Protein AF-0000000078829768 (afdb_homodimer)

InterPro domains:
  IPR000794 Beta-ketoacyl synthase [PTHR11712] (2-184)
  IPR014030 Beta-ketoacyl synthase-like, N-terminal domain [PF00109] (41-182)
  IPR014031 Beta-ketoacyl synthase, C-terminal domain [PF02801] (221-317)
  IPR016039 Thiolase-like [G3DSA:3.40.47.10] (1-217)
  IPR016039 Thiolase-like [G3DSA:3.40.47.10] (218-324)
  IPR016039 Thiolase-like [SSF53901] (3-212)
  IPR016039 Thiolase-like [SSF53901] (188-335)
  IPR020841 Polyketide synthase, beta-ketoacyl synthase domain [PS52004] (2-340)

Secondary structure (DSSP, 8-state):
----EEEEEEEEEETTEESHHHHHHHHHHT---S---TT-PPPGGGGTTS-GGGTT--HHHHHHHHHHHHHHHHH----GGGEEEEEE-SSTTHHHHHHHHHHHHHHTSTT--HHHHHTTSTTHHHHHHHHHHT--S-EEEE--GGGHHHHHHHHHHHHHHTTS-SEEEEEEEE---HHHHHHS-PPTT--B--EEEEEEEEEHHHHHHTT----EEEEEEEEEE--GGGHHHHHHHHHHHHHHHHT--GGG--EEE----S-HHHHHHHHHHHHHHHGGGGGTS-EE-THHHH-B-GGGHHHHHHHHHHHHHHTT--EEEEEE-SSEEEEEEEEEGGG-/----EEEEEEEEEETTEESHHHHHHHHHHT---S---TT-PPPGGGGTTS-GGGTT--HHHHHHHHHHHHHHHHH----GGGEEEEEE-SSTTHHHHHHHHHHHHHHTSS---HHHHHTTSTTHHHHHHHHHHT--S-EEEE--GGGHHHHHHHHHHHHHHTTS-SEEEEEEEE---HHHHHHS-PPTT--B--EEEEEEEEEHHHHHHTT----EEEEEEEEEE--GGGHHHHHHHHHHHHHHHHT--GGG--EEE----S-HHHHHHHHHHHHHHHGGGGGTS-EE-THHHH-B-GGGHHHHHHHHHHHHHHTT--EEEEEE-SSEEEEEEEEEGGG-

Radius of gyration: 23.32 Å; Cα contacts (8 Å, |Δi|>4): 1751; chains: 2; bounding box: 59×67×56 Å

Sequence (680 aa):
MSRRIVISGLGAVCPQATGPTALWERFSQGDAGPPSSLAERIPDAAFAKQSAQLRHMDRLGRIALTATTLAIEDAGPGNPLQTGIAFGSSYGCLPTNAEYLEAILERGGRYGNPVVFQNTVTNAATGYISMVHDLRGPTATLCSGHAAGLEALRFGCQQIEEGQAERMVVVGADTLSPMLLAGIALPEGMRVSEAACALVLEEHTHALTRGAHRHAEVLGTGHRGGSLTNQAHTLARAVRDAMHLARIEPEQLSAVFSCASGRGDFDGWEQRGLHEALGAHAAKVPVSCPKDVLGETFSTAGMLAVVLATRALDKGCALVTALGGEGSALAVVLRGGAHDMSRRIVISGLGAVCPQATGPTALWERFSQGDAGPPSSLAERIPDAAFAKQSAQLRHMDRLGRIALTATTLAIEDAGPGNPLQTGIAFGSSYGCLPTNAEYLEAILERGGRYGNPVVFQNTVTNAATGYISMVHDLRGPTATLCSGHAAGLEALRFGCQQIEEGQAERMVVVGADTLSPMLLAGIALPEGMRVSEAACALVLEEHTHALTRGAHRHAEVLGTGHRGGSLTNQAHTLARAVRDAMHLARIEPEQLSAVFSCASGRGDFDGWEQRGLHEALGAHAAKVPVSCPKDVLGETFSTAGMLAVVLATRALDKGCALVTALGGEGSALAVVLRGGAHD

Structure (mmCIF, N/CA/C/O backbone):
data_AF-0000000078829768-model_v1
#
loop_
_entity.id
_entity.type
_entity.pdbx_description
1 polymer 'Beta-ketoacyl synthase family protein'
#
loop_
_atom_site.group_PDB
_atom_site.id
_atom_site.type_symbol
_atom_site.label_atom_id
_atom_site.label_alt_id
_atom_site.label_comp_id
_atom_site.label_asym_id
_atom_site.label_entity_id
_atom_site.label_seq_id
_atom_site.pdbx_PDB_ins_code
_atom_site.Cartn_x
_atom_site.Cartn_y
_atom_site.Cartn_z
_atom_site.occupancy
_atom_site.B_iso_or_equiv
_atom_site.auth_seq_id
_atom_site.auth_comp_id
_atom_site.auth_asym_id
_atom_site.auth_atom_id
_atom_site.pdbx_PDB_model_num
ATOM 1 N N . MET A 1 1 ? -25.797 -6.973 0.034 1 43 1 MET A N 1
ATOM 2 C CA . MET A 1 1 ? -25.109 -8.227 -0.277 1 43 1 MET A CA 1
ATOM 3 C C . MET A 1 1 ? -23.672 -7.969 -0.694 1 43 1 MET A C 1
ATOM 5 O O . MET A 1 1 ? -23.375 -6.98 -1.366 1 43 1 MET A O 1
ATOM 9 N N . SER A 1 2 ? -22.656 -8.617 -0.042 1 68.31 2 SER A N 1
ATOM 10 C CA . SER A 1 2 ? -21.25 -8.398 -0.349 1 68.31 2 SER A CA 1
ATOM 11 C C . SER A 1 2 ? -20.953 -8.68 -1.819 1 68.31 2 SER A C 1
ATOM 13 O O . SER A 1 2 ? -21.5 -9.625 -2.396 1 68.31 2 SER A O 1
ATOM 15 N N . ARG A 1 3 ? -20.578 -7.816 -2.664 1 84.38 3 ARG A N 1
ATOM 16 C CA . ARG A 1 3 ? -20.266 -7.949 -4.082 1 84.38 3 ARG A CA 1
ATOM 17 C C . ARG A 1 3 ? -19.312 -9.109 -4.328 1 84.38 3 ARG A C 1
ATOM 19 O O . ARG A 1 3 ? -18.297 -9.242 -3.645 1 84.38 3 ARG A O 1
ATOM 26 N N . ARG A 1 4 ? -19.766 -10.031 -5.215 1 94.5 4 ARG A N 1
ATOM 27 C CA . ARG A 1 4 ? -18.891 -11.141 -5.609 1 94.5 4 ARG A CA 1
ATOM 28 C C . ARG A 1 4 ? -17.828 -10.68 -6.602 1 94.5 4 ARG A C 1
ATOM 30 O O . ARG A 1 4 ? -18.094 -9.805 -7.43 1 94.5 4 ARG A O 1
ATOM 37 N N . ILE A 1 5 ? -16.672 -11.289 -6.512 1 97.31 5 ILE A N 1
ATOM 38 C CA . ILE A 1 5 ? -15.539 -10.852 -7.328 1 97.31 5 ILE A CA 1
ATOM 39 C C . ILE A 1 5 ? -15.008 -12.023 -8.141 1 97.31 5 ILE A C 1
ATOM 41 O O . ILE A 1 5 ? -14.789 -13.117 -7.602 1 97.31 5 ILE A O 1
ATOM 45 N N . VAL A 1 6 ? -14.773 -11.828 -9.438 1 97.44 6 VAL A N 1
ATOM 46 C CA . VAL A 1 6 ? -14.195 -12.859 -10.289 1 97.44 6 VAL A CA 1
ATOM 47 C C . VAL A 1 6 ? -12.891 -12.344 -10.906 1 97.44 6 VAL A C 1
ATOM 49 O O . VAL A 1 6 ? -12.648 -11.141 -10.938 1 97.44 6 VAL A O 1
ATOM 52 N N . ILE A 1 7 ? -12.062 -13.266 -11.203 1 97.88 7 ILE A N 1
ATOM 53 C CA . ILE A 1 7 ? -10.891 -12.969 -12.023 1 97.88 7 ILE A CA 1
ATOM 54 C C . ILE A 1 7 ? -11.242 -13.102 -13.5 1 97.88 7 ILE A C 1
ATOM 56 O O . ILE A 1 7 ? -11.531 -14.203 -13.977 1 97.88 7 ILE A O 1
ATOM 60 N N . SER A 1 8 ? -11.18 -11.992 -14.234 1 97.75 8 SER A N 1
ATOM 61 C CA . SER A 1 8 ? -11.617 -12.008 -15.625 1 97.75 8 SER A CA 1
ATOM 62 C C . SER A 1 8 ? -10.438 -11.898 -16.578 1 97.75 8 SER A C 1
ATOM 64 O O . SER A 1 8 ? -10.586 -12.062 -17.797 1 97.75 8 SER A O 1
ATOM 66 N N . GLY A 1 9 ? -9.289 -11.672 -16.062 1 97.75 9 GLY A N 1
ATOM 67 C CA . GLY A 1 9 ? -8.086 -11.586 -16.891 1 97.75 9 GLY A CA 1
ATOM 68 C C . GLY A 1 9 ? -6.844 -12.07 -16.172 1 97.75 9 GLY A C 1
ATOM 69 O O . GLY A 1 9 ? -6.695 -11.859 -14.961 1 97.75 9 GLY A O 1
ATOM 70 N N . LEU A 1 10 ? -5.938 -12.68 -16.984 1 97.69 10 LEU A N 1
ATOM 71 C CA . LEU A 1 10 ? -4.676 -13.203 -16.469 1 97.69 10 LEU A CA 1
ATOM 72 C C . LEU A 1 10 ? -3.508 -12.742 -17.328 1 97.69 10 LEU A C 1
ATOM 74 O O . LEU A 1 10 ? -3.625 -12.672 -18.547 1 97.69 10 LEU A O 1
ATOM 78 N N . GLY A 1 11 ? -2.416 -12.352 -16.656 1 97.12 11 GLY A N 1
ATOM 79 C CA . GLY A 1 11 ? -1.142 -12.07 -17.297 1 97.12 11 GLY A CA 1
ATOM 80 C C . GLY A 1 11 ? 0.054 -12.422 -16.438 1 97.12 11 GLY A C 1
ATOM 81 O O . GLY A 1 11 ? 0.022 -12.242 -15.219 1 97.12 11 GLY A O 1
ATOM 82 N N . ALA A 1 12 ? 1.04 -12.977 -17.094 1 95.38 12 ALA A N 1
ATOM 83 C CA . ALA A 1 12 ? 2.26 -13.328 -16.375 1 95.38 12 ALA A CA 1
ATOM 84 C C . ALA A 1 12 ? 3.463 -13.359 -17.312 1 95.38 12 ALA A C 1
ATOM 86 O O . ALA A 1 12 ? 3.342 -13.742 -18.469 1 95.38 12 ALA A O 1
ATOM 87 N N . VAL A 1 13 ? 4.586 -12.93 -16.781 1 93.31 13 VAL A N 1
ATOM 88 C CA . VAL A 1 13 ? 5.828 -13.008 -17.531 1 93.31 13 VAL A CA 1
ATOM 89 C C . VAL A 1 13 ? 6.988 -13.344 -16.594 1 93.31 13 VAL A C 1
ATOM 91 O O . VAL A 1 13 ? 7.094 -12.781 -15.508 1 93.31 13 VAL A O 1
ATOM 94 N N . CYS A 1 14 ? 7.719 -14.32 -16.891 1 90.5 14 CYS A N 1
ATOM 95 C CA . CYS A 1 14 ? 8.977 -14.727 -16.281 1 90.5 14 CYS A CA 1
ATOM 96 C C . CYS A 1 14 ? 9.969 -15.219 -17.328 1 90.5 14 CYS A C 1
ATOM 98 O O . CYS A 1 14 ? 9.633 -15.281 -18.516 1 90.5 14 CYS A O 1
ATOM 100 N N . PRO A 1 15 ? 11.188 -15.453 -16.953 1 87.06 15 PRO A N 1
ATOM 101 C CA . PRO A 1 15 ? 12.164 -15.859 -17.969 1 87.06 15 PRO A CA 1
ATOM 102 C C . PRO A 1 15 ? 11.742 -17.125 -18.719 1 87.06 15 PRO A C 1
ATOM 104 O O . PRO A 1 15 ? 12.07 -17.281 -19.906 1 87.06 15 PRO A O 1
ATOM 107 N N . GLN A 1 16 ? 10.906 -17.938 -18.125 1 81.81 16 GLN A N 1
ATOM 108 C CA . GLN A 1 16 ? 10.594 -19.25 -18.672 1 81.81 16 GLN A CA 1
ATOM 109 C C . GLN A 1 16 ? 9.312 -19.203 -19.5 1 81.81 16 GLN A C 1
ATOM 111 O O . GLN A 1 16 ? 9.047 -20.125 -20.281 1 81.81 16 GLN A O 1
ATOM 116 N N . ALA A 1 17 ? 8.578 -18.172 -19.281 1 87.31 17 ALA A N 1
ATOM 117 C CA . ALA A 1 17 ? 7.262 -18.203 -19.906 1 87.31 17 ALA A CA 1
ATOM 118 C C . ALA A 1 17 ? 6.68 -16.797 -20.031 1 87.31 17 ALA A C 1
ATOM 120 O O . ALA A 1 17 ? 6.863 -15.953 -19.156 1 87.31 17 ALA A O 1
ATOM 121 N N . THR A 1 18 ? 6.027 -16.547 -21.125 1 90.69 18 THR A N 1
ATOM 122 C CA . THR A 1 18 ? 5.199 -15.367 -21.344 1 90.69 18 THR A CA 1
ATOM 123 C C . THR A 1 18 ? 3.736 -15.758 -21.531 1 90.69 18 THR A C 1
ATOM 125 O O . THR A 1 18 ? 3.393 -16.438 -22.5 1 90.69 18 THR A O 1
ATOM 128 N N . GLY A 1 19 ? 2.957 -15.344 -20.516 1 92.38 19 GLY A N 1
ATOM 129 C CA . GLY A 1 19 ? 1.543 -15.68 -20.547 1 92.38 19 GLY A CA 1
ATOM 130 C C . GLY A 1 19 ? 1.174 -16.828 -19.625 1 92.38 19 GLY A C 1
ATOM 131 O O . GLY A 1 19 ? 2.021 -17.656 -19.281 1 92.38 19 GLY A O 1
ATOM 132 N N . PRO A 1 20 ? -0.107 -16.844 -19.266 1 92.69 20 PRO A N 1
ATOM 133 C CA . PRO A 1 20 ? -0.568 -17.828 -18.281 1 92.69 20 PRO A CA 1
ATOM 134 C C . PRO A 1 20 ? -0.504 -19.266 -18.828 1 92.69 20 PRO A C 1
ATOM 136 O O . PRO A 1 20 ? -0.205 -20.188 -18.062 1 92.69 20 PRO A O 1
ATOM 139 N N . THR A 1 21 ? -0.783 -19.453 -20.094 1 92.75 21 THR A N 1
ATOM 140 C CA . THR A 1 21 ? -0.763 -20.781 -20.688 1 92.75 21 THR A CA 1
ATOM 141 C C . THR A 1 21 ? 0.65 -21.359 -20.672 1 92.75 21 THR A C 1
ATOM 143 O O . THR A 1 21 ? 0.855 -22.5 -20.266 1 92.75 21 THR A O 1
ATOM 146 N N . ALA A 1 22 ? 1.553 -20.562 -21.141 1 91 22 ALA A N 1
ATOM 147 C CA . ALA A 1 22 ? 2.947 -21 -21.156 1 91 22 ALA A CA 1
ATOM 148 C C . ALA A 1 22 ? 3.451 -21.266 -19.734 1 91 22 ALA A C 1
ATOM 150 O O . ALA A 1 22 ? 4.234 -22.188 -19.516 1 91 22 ALA A O 1
ATOM 151 N N . LEU A 1 23 ? 3.076 -20.438 -18.797 1 90.75 23 LEU A N 1
ATOM 152 C CA . LEU A 1 23 ? 3.449 -20.609 -17.406 1 90.75 23 LEU A CA 1
ATOM 153 C C . LEU A 1 23 ? 2.955 -21.953 -16.875 1 90.75 23 LEU A C 1
ATOM 155 O O . LEU A 1 23 ? 3.701 -22.672 -16.203 1 90.75 23 LEU A O 1
ATOM 159 N N . TRP A 1 24 ? 1.703 -22.297 -17.156 1 91.75 24 TRP A N 1
ATOM 160 C CA . TRP A 1 24 ? 1.119 -23.562 -16.703 1 91.75 24 TRP A CA 1
ATOM 161 C C . TRP A 1 24 ? 1.851 -24.75 -17.328 1 91.75 24 TRP A C 1
ATOM 163 O O . TRP A 1 24 ? 2.125 -25.734 -16.641 1 91.75 24 TRP A O 1
ATOM 173 N N . GLU A 1 25 ? 2.105 -24.672 -18.578 1 90.38 25 GLU A N 1
ATOM 174 C CA . GLU A 1 25 ? 2.799 -25.766 -19.266 1 90.38 25 GLU A CA 1
ATOM 175 C C . GLU A 1 25 ? 4.172 -26.016 -18.656 1 90.38 25 GLU A C 1
ATOM 177 O O . GLU A 1 25 ? 4.555 -27.172 -18.422 1 90.38 25 GLU A O 1
ATOM 182 N N . ARG A 1 26 ? 4.789 -24.969 -18.328 1 86.81 26 ARG A N 1
ATOM 183 C CA . ARG A 1 26 ? 6.105 -25.094 -17.719 1 86.81 26 ARG A CA 1
ATOM 184 C C . ARG A 1 26 ? 5.996 -25.719 -16.328 1 86.81 26 ARG A C 1
ATOM 186 O O . ARG A 1 26 ? 6.785 -26.578 -15.961 1 86.81 26 ARG A O 1
ATOM 193 N N . PHE A 1 27 ? 5.098 -25.25 -15.578 1 88.19 27 PHE A N 1
ATOM 194 C CA . PHE A 1 27 ? 4.898 -25.703 -14.211 1 88.19 27 PHE A CA 1
ATOM 195 C C . PHE A 1 27 ? 4.504 -27.172 -14.18 1 88.19 27 PHE A C 1
ATOM 197 O O . PHE A 1 27 ? 5.016 -27.953 -13.367 1 88.19 27 PHE A O 1
ATOM 204 N N . SER A 1 28 ? 3.615 -27.562 -15.039 1 87.62 28 SER A N 1
ATOM 205 C CA . SER A 1 28 ? 3.082 -28.906 -15.07 1 87.62 28 SER A CA 1
ATOM 206 C C . SER A 1 28 ? 4.148 -29.922 -15.492 1 87.62 28 SER A C 1
ATOM 208 O O . SER A 1 28 ? 4.094 -31.094 -15.117 1 87.62 28 SER A O 1
ATOM 210 N N . GLN A 1 29 ? 5.121 -29.5 -16.219 1 84.38 29 GLN A N 1
ATOM 211 C CA . GLN A 1 29 ? 6.188 -30.375 -16.688 1 84.38 29 GLN A CA 1
ATOM 212 C C . GLN A 1 29 ? 7.27 -30.547 -15.633 1 84.38 29 GLN A C 1
ATOM 214 O O . GLN A 1 29 ? 8.094 -31.453 -15.727 1 84.38 29 GLN A O 1
ATOM 219 N N . GLY A 1 30 ? 7.168 -29.75 -14.617 1 77.06 30 GLY A N 1
ATOM 220 C CA . GLY A 1 30 ? 8.133 -29.859 -13.539 1 77.06 30 GLY A CA 1
ATOM 221 C C . GLY A 1 30 ? 9.539 -29.469 -13.961 1 77.06 30 GLY A C 1
ATOM 222 O O . GLY A 1 30 ? 10.516 -29.891 -13.336 1 77.06 30 GLY A O 1
ATOM 223 N N . ASP A 1 31 ? 9.773 -28.891 -15.039 1 63.91 31 ASP A N 1
ATOM 224 C CA . ASP A 1 31 ? 11.086 -28.5 -15.555 1 63.91 31 ASP A CA 1
ATOM 225 C C . ASP A 1 31 ? 11.586 -27.219 -14.883 1 63.91 31 ASP A C 1
ATOM 227 O O . ASP A 1 31 ? 11.102 -26.125 -15.18 1 63.91 31 ASP A O 1
ATOM 231 N N . ALA A 1 32 ? 12.391 -27.453 -13.805 1 61.69 32 ALA A N 1
ATOM 232 C CA . ALA A 1 32 ? 12.875 -26.312 -13.039 1 61.69 32 ALA A CA 1
ATOM 233 C C . ALA A 1 32 ? 13.875 -25.5 -13.852 1 61.69 32 ALA A C 1
ATOM 235 O O . ALA A 1 32 ? 14.07 -24.312 -13.586 1 61.69 32 ALA A O 1
ATOM 236 N N . GLY A 1 33 ? 13.703 -25.344 -15.094 1 55.66 33 GLY A N 1
ATOM 237 C CA . GLY A 1 33 ? 14.672 -24.609 -15.906 1 55.66 33 GLY A CA 1
ATOM 238 C C . GLY A 1 33 ? 15.938 -24.25 -15.148 1 55.66 33 GLY A C 1
ATOM 239 O O . GLY A 1 33 ? 16.094 -24.625 -13.984 1 55.66 33 GLY A O 1
ATOM 240 N N . PRO A 1 34 ? 17.109 -23.812 -15.867 1 51.59 34 PRO A N 1
ATOM 241 C CA . PRO A 1 34 ? 18.344 -23.469 -15.18 1 51.59 34 PRO A CA 1
ATOM 242 C C . PRO A 1 34 ? 18.141 -22.453 -14.062 1 51.59 34 PRO A C 1
ATOM 244 O O . PRO A 1 34 ? 17.172 -21.688 -14.086 1 51.59 34 PRO A O 1
ATOM 247 N N . PRO A 1 35 ? 19 -22.688 -13.039 1 47.66 35 PRO A N 1
ATOM 248 C CA . PRO A 1 35 ? 18.953 -21.781 -11.891 1 47.66 35 PRO A CA 1
ATOM 249 C C . PRO A 1 35 ? 18.859 -20.312 -12.312 1 47.66 35 PRO A C 1
ATOM 251 O O . PRO A 1 35 ? 19.359 -19.938 -13.375 1 47.66 35 PRO A O 1
ATOM 254 N N . SER A 1 36 ? 18.094 -19.531 -11.609 1 50.62 36 SER A N 1
ATOM 255 C CA . SER A 1 36 ? 17.703 -18.125 -11.648 1 50.62 36 SER A CA 1
ATOM 256 C C . SER A 1 36 ? 18.922 -17.219 -11.516 1 50.62 36 SER A C 1
ATOM 258 O O . SER A 1 36 ? 19.438 -17.031 -10.414 1 50.62 36 SER A O 1
ATOM 260 N N . SER A 1 37 ? 20.094 -17.547 -12.211 1 49.06 37 SER A N 1
ATOM 261 C CA . SER A 1 37 ? 21.156 -16.547 -12.164 1 49.06 37 SER A CA 1
ATOM 262 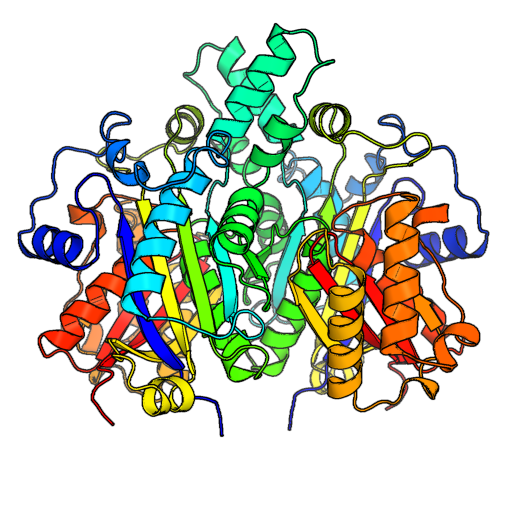C C . SER A 1 37 ? 20.688 -15.219 -12.727 1 49.06 37 SER A C 1
ATOM 264 O O . SER A 1 37 ? 19.641 -15.148 -13.383 1 49.06 37 SER A O 1
ATOM 266 N N . LEU A 1 38 ? 21.297 -14.062 -12.195 1 50.97 38 LEU A N 1
ATOM 267 C CA . LEU A 1 38 ? 21.219 -12.789 -12.898 1 50.97 38 LEU A CA 1
ATOM 268 C C . LEU A 1 38 ? 21.109 -13 -14.406 1 50.97 38 LEU A C 1
ATOM 270 O O . LEU A 1 38 ? 20.672 -12.117 -15.133 1 50.97 38 LEU A O 1
ATOM 274 N N . ALA A 1 39 ? 21.531 -14.195 -14.852 1 48.69 39 ALA A N 1
ATOM 275 C CA . ALA A 1 39 ? 21.672 -14.5 -16.266 1 48.69 39 ALA A CA 1
ATOM 276 C C . ALA A 1 39 ? 20.297 -14.773 -16.906 1 48.69 39 ALA A C 1
ATOM 278 O O . ALA A 1 39 ? 20.141 -14.617 -18.125 1 48.69 39 ALA A O 1
ATOM 279 N N . GLU A 1 40 ? 19.312 -15.031 -16.078 1 62.19 40 GLU A N 1
ATOM 280 C CA . GLU A 1 40 ? 18.094 -15.305 -16.844 1 62.19 40 GLU A CA 1
ATOM 281 C C . GLU A 1 40 ? 17.047 -14.211 -16.609 1 62.19 40 GLU A C 1
ATOM 283 O O . GLU A 1 40 ? 16.328 -14.234 -15.617 1 62.19 40 GLU A O 1
ATOM 288 N N . ARG A 1 41 ? 17.188 -13.203 -17.406 1 78.75 41 ARG A N 1
ATOM 289 C CA . ARG A 1 41 ? 16.266 -12.062 -17.438 1 78.75 41 ARG A CA 1
ATOM 290 C C . ARG A 1 41 ? 15.188 -12.25 -18.5 1 78.75 41 ARG A C 1
ATOM 292 O O . ARG A 1 41 ? 15.359 -13.023 -19.438 1 78.75 41 ARG A O 1
ATOM 299 N N . ILE A 1 42 ? 14.016 -11.734 -18.203 1 83.94 42 ILE A N 1
ATOM 300 C CA . ILE A 1 42 ? 12.953 -11.688 -19.203 1 83.94 42 ILE A CA 1
ATOM 301 C C . ILE A 1 42 ? 13.477 -11.039 -20.484 1 83.94 42 ILE A C 1
ATOM 303 O O . ILE A 1 42 ? 14.039 -9.945 -20.453 1 83.94 42 ILE A O 1
ATOM 307 N N . PRO A 1 43 ? 13.344 -11.703 -21.562 1 78.19 43 PRO A N 1
ATOM 308 C CA . PRO A 1 43 ? 13.875 -11.18 -22.828 1 78.19 43 PRO A CA 1
ATOM 309 C C . PRO A 1 43 ? 13.234 -9.859 -23.234 1 78.19 43 PRO A C 1
ATOM 311 O O . PRO A 1 43 ? 12.031 -9.664 -23.016 1 78.19 43 PRO A O 1
ATOM 314 N N . ASP A 1 44 ? 13.984 -9.023 -23.844 1 76.81 44 ASP A N 1
ATOM 315 C CA . ASP A 1 44 ? 13.516 -7.715 -24.281 1 76.81 44 ASP A CA 1
ATOM 316 C C . ASP A 1 44 ? 12.352 -7.84 -25.25 1 76.81 44 ASP A C 1
ATOM 318 O O . ASP A 1 44 ? 11.516 -6.938 -25.359 1 76.81 44 ASP A O 1
ATOM 322 N N . ALA A 1 45 ? 12.406 -8.914 -25.938 1 72.06 45 ALA A N 1
ATOM 323 C CA . ALA A 1 45 ? 11.352 -9.164 -26.906 1 72.06 45 ALA A CA 1
ATOM 324 C C . ALA A 1 45 ? 9.977 -9.133 -26.266 1 72.06 45 ALA A C 1
ATOM 326 O O . ALA A 1 45 ? 8.977 -8.828 -26.922 1 72.06 45 ALA A O 1
ATOM 327 N N . ALA A 1 46 ? 9.922 -9.344 -25.031 1 72.81 46 ALA A N 1
ATOM 328 C CA . ALA A 1 46 ? 8.656 -9.344 -24.312 1 72.81 46 ALA A CA 1
ATOM 329 C C . ALA A 1 46 ? 8.07 -7.934 -24.234 1 72.81 46 ALA A C 1
ATOM 331 O O . ALA A 1 46 ? 6.871 -7.762 -24.016 1 72.81 46 ALA A O 1
ATOM 332 N N . PHE A 1 47 ? 8.953 -6.953 -24.453 1 76.06 47 PHE A N 1
ATOM 333 C CA . PHE A 1 47 ? 8.555 -5.559 -24.328 1 76.06 47 PHE A CA 1
ATOM 334 C C . PHE A 1 47 ? 8.312 -4.93 -25.688 1 76.06 47 PHE A C 1
ATOM 336 O O . PHE A 1 47 ? 8.047 -3.729 -25.781 1 76.06 47 PHE A O 1
ATOM 343 N N . ALA A 1 48 ? 8.43 -5.645 -26.688 1 70.62 48 ALA A N 1
ATOM 344 C CA . ALA A 1 48 ? 8.508 -5.121 -28.062 1 70.62 48 ALA A CA 1
ATOM 345 C C . ALA A 1 48 ? 7.25 -4.328 -28.406 1 70.62 48 ALA A C 1
ATOM 347 O O . ALA A 1 48 ? 7.297 -3.42 -29.25 1 70.62 48 ALA A O 1
ATOM 348 N N . LYS A 1 49 ? 6.199 -4.504 -27.828 1 70.31 49 LYS A N 1
ATOM 349 C CA . LYS A 1 49 ? 4.945 -3.854 -28.203 1 70.31 49 LYS A CA 1
ATOM 350 C C . LYS A 1 49 ? 4.762 -2.545 -27.438 1 70.31 49 LYS A C 1
ATOM 352 O O . LYS A 1 49 ? 3.82 -1.794 -27.703 1 70.31 49 LYS A O 1
ATOM 357 N N . GLN A 1 50 ? 5.711 -2.312 -26.641 1 78.44 50 GLN A N 1
ATOM 358 C CA . GLN A 1 50 ? 5.559 -1.098 -25.859 1 78.44 50 GLN A CA 1
ATOM 359 C C . GLN A 1 50 ? 6.039 0.128 -26.625 1 78.44 50 GLN A C 1
ATOM 361 O O . GLN A 1 50 ? 7.016 0.053 -27.375 1 78.44 50 GLN A O 1
ATOM 366 N N . SER A 1 51 ? 5.285 1.201 -26.578 1 73 51 SER A N 1
ATOM 367 C CA . SER A 1 51 ? 5.531 2.438 -27.312 1 73 51 SER A CA 1
ATOM 368 C C . SER A 1 51 ? 6.91 3.01 -26.984 1 73 51 SER A C 1
ATOM 370 O O . SER A 1 51 ? 7.418 2.826 -25.875 1 73 51 SER A O 1
ATOM 372 N N . ALA A 1 52 ? 7.336 3.727 -27.922 1 69.62 52 ALA A N 1
ATOM 373 C CA . ALA A 1 52 ? 8.625 4.395 -27.781 1 69.62 52 ALA A CA 1
ATOM 374 C C . ALA A 1 52 ? 8.594 5.43 -26.656 1 69.62 52 ALA A C 1
ATOM 376 O O . ALA A 1 52 ? 9.625 5.707 -26.031 1 69.62 52 ALA A O 1
ATOM 377 N N . GLN A 1 53 ? 7.457 5.922 -26.391 1 66 53 GLN A N 1
ATOM 378 C CA . GLN A 1 53 ? 7.305 6.926 -25.344 1 66 53 GLN A CA 1
ATOM 379 C C . GLN A 1 53 ? 7.648 6.344 -23.984 1 66 53 GLN A C 1
ATOM 381 O O . GLN A 1 53 ? 7.926 7.086 -23.031 1 66 53 GLN A O 1
ATOM 386 N N . LEU A 1 54 ? 7.668 5.09 -24.078 1 75.44 54 LEU A N 1
ATOM 387 C CA . LEU A 1 54 ? 7.922 4.426 -22.797 1 75.44 54 LEU A CA 1
ATOM 388 C C . LEU A 1 54 ? 9.367 3.961 -22.719 1 75.44 54 LEU A C 1
ATOM 390 O O . LEU A 1 54 ? 9.703 3.107 -21.891 1 75.44 54 LEU A O 1
ATOM 394 N N . ARG A 1 55 ? 10.125 4.527 -23.578 1 72.5 55 ARG A N 1
ATOM 395 C CA . ARG A 1 55 ? 11.523 4.098 -23.672 1 72.5 55 ARG A CA 1
ATOM 396 C C . ARG A 1 55 ? 12.266 4.41 -22.375 1 72.5 55 ARG A C 1
ATOM 398 O O . ARG A 1 55 ? 13.305 3.805 -22.094 1 72.5 55 ARG A O 1
ATOM 405 N N . HIS A 1 56 ? 11.703 5.289 -21.609 1 76.12 56 HIS A N 1
ATOM 406 C CA . HIS A 1 56 ? 12.398 5.703 -20.406 1 76.12 56 HIS A CA 1
ATOM 407 C C . HIS A 1 56 ? 11.938 4.891 -19.188 1 76.12 56 HIS A C 1
ATOM 409 O O . HIS A 1 56 ? 12.461 5.062 -18.094 1 76.12 56 HIS A O 1
ATOM 415 N N . MET A 1 57 ? 11.156 3.98 -19.484 1 83.12 57 MET A N 1
ATOM 416 C CA . MET A 1 57 ? 10.641 3.172 -18.375 1 83.12 57 MET A CA 1
ATOM 417 C C . MET A 1 57 ? 11.711 2.215 -17.859 1 83.12 57 MET A C 1
ATOM 419 O O . MET A 1 57 ? 12.445 1.617 -18.641 1 83.12 57 MET A O 1
ATOM 423 N N . ASP A 1 58 ? 11.789 2.178 -16.578 1 83.75 58 ASP A N 1
ATOM 424 C CA . ASP A 1 58 ? 12.742 1.229 -16 1 83.75 58 ASP A CA 1
ATOM 425 C C . ASP A 1 58 ? 12.273 -0.21 -16.203 1 83.75 58 ASP A C 1
ATOM 427 O O . ASP A 1 58 ? 11.148 -0.445 -16.641 1 83.75 58 ASP A O 1
ATOM 431 N N . ARG A 1 59 ? 13.102 -1.139 -15.938 1 86.12 59 ARG A N 1
ATOM 432 C CA . ARG A 1 59 ? 12.836 -2.551 -16.188 1 86.12 59 ARG A CA 1
ATOM 433 C C . ARG A 1 59 ? 11.617 -3.025 -15.414 1 86.12 59 ARG A C 1
ATOM 435 O O . ARG A 1 59 ? 10.812 -3.811 -15.922 1 86.12 59 ARG A O 1
ATOM 442 N N . LEU A 1 60 ? 11.484 -2.574 -14.18 1 90.69 60 LEU A N 1
ATOM 443 C CA . LEU A 1 60 ? 10.328 -2.951 -13.375 1 90.69 60 LEU A CA 1
ATOM 444 C C . LEU A 1 60 ? 9.031 -2.545 -14.055 1 90.69 60 LEU A C 1
ATOM 446 O O . LEU A 1 60 ? 8.094 -3.342 -14.141 1 90.69 60 LEU A O 1
ATOM 450 N N . GLY A 1 61 ? 9.008 -1.306 -14.508 1 91.38 61 GLY A N 1
ATOM 451 C CA . GLY A 1 61 ? 7.836 -0.825 -15.227 1 91.38 61 GLY A CA 1
ATOM 452 C C . GLY A 1 61 ? 7.539 -1.618 -16.484 1 91.38 61 GLY A C 1
ATOM 453 O O . GLY A 1 61 ? 6.379 -1.893 -16.797 1 91.38 61 GLY A O 1
ATOM 454 N N . ARG A 1 62 ? 8.562 -2.041 -17.172 1 91 62 ARG A N 1
ATOM 455 C CA . ARG A 1 62 ? 8.391 -2.738 -18.438 1 91 62 ARG A CA 1
ATOM 456 C C . ARG A 1 62 ? 7.773 -4.117 -18.234 1 91 62 ARG A C 1
ATOM 458 O O . ARG A 1 62 ? 6.859 -4.508 -18.969 1 91 62 ARG A O 1
ATOM 465 N N . ILE A 1 63 ? 8.266 -4.859 -17.266 1 92.56 63 ILE A N 1
ATOM 466 C CA . ILE A 1 63 ? 7.73 -6.203 -17.062 1 92.56 63 ILE A CA 1
ATOM 467 C C . ILE A 1 63 ? 6.324 -6.121 -16.469 1 92.56 63 ILE A C 1
ATOM 469 O O . ILE A 1 63 ? 5.453 -6.926 -16.828 1 92.56 63 ILE A O 1
ATOM 473 N N . ALA A 1 64 ? 6.113 -5.145 -15.625 1 95.38 64 ALA A N 1
ATOM 474 C CA . ALA A 1 64 ? 4.781 -4.938 -15.055 1 95.38 64 ALA A CA 1
ATOM 475 C C . ALA A 1 64 ? 3.77 -4.594 -16.141 1 95.38 64 ALA A C 1
ATOM 477 O O . ALA A 1 64 ? 2.66 -5.129 -16.156 1 95.38 64 ALA A O 1
ATOM 478 N N . LEU A 1 65 ? 4.188 -3.711 -17.016 1 94.81 65 LEU A N 1
ATOM 479 C CA . LEU A 1 65 ? 3.307 -3.299 -18.094 1 94.81 65 LEU A CA 1
ATOM 480 C C . LEU A 1 65 ? 3.002 -4.469 -19.031 1 94.81 65 LEU A C 1
ATOM 482 O O . LEU A 1 65 ? 1.875 -4.613 -19.5 1 94.81 65 LEU A O 1
ATOM 486 N N . THR A 1 66 ? 3.975 -5.273 -19.312 1 94.69 66 THR A N 1
ATOM 487 C CA . THR A 1 66 ? 3.793 -6.438 -20.172 1 94.69 66 THR A CA 1
ATOM 488 C C . THR A 1 66 ? 2.75 -7.387 -19.594 1 94.69 66 THR A C 1
ATOM 490 O O . THR A 1 66 ? 1.816 -7.797 -20.281 1 94.69 66 THR A O 1
ATOM 493 N N . ALA A 1 67 ? 2.877 -7.734 -18.312 1 96.56 67 ALA A N 1
ATOM 494 C CA . ALA A 1 67 ? 1.913 -8.609 -17.656 1 96.56 67 ALA A CA 1
ATOM 495 C C . ALA A 1 67 ? 0.523 -7.98 -17.641 1 96.56 67 ALA A C 1
ATOM 497 O O . ALA A 1 67 ? -0.479 -8.664 -17.859 1 96.56 67 ALA A O 1
ATOM 498 N N . THR A 1 68 ? 0.488 -6.676 -17.391 1 96.88 68 THR A N 1
ATOM 499 C CA . THR A 1 68 ? -0.775 -5.949 -17.328 1 96.88 68 THR A CA 1
ATOM 500 C C . THR A 1 68 ? -1.488 -5.988 -18.688 1 96.88 68 THR A C 1
ATOM 502 O O . THR A 1 68 ? -2.697 -6.219 -18.75 1 96.88 68 THR A O 1
ATOM 505 N N . THR A 1 69 ? -0.743 -5.781 -19.703 1 95.38 69 THR A N 1
ATOM 506 C CA . THR A 1 69 ? -1.314 -5.781 -21.047 1 95.38 69 THR A CA 1
ATOM 507 C C . THR A 1 69 ? -1.911 -7.145 -21.391 1 95.38 69 THR A C 1
ATOM 509 O O . THR A 1 69 ? -3.016 -7.227 -21.922 1 95.38 69 THR A O 1
ATOM 512 N N . LEU A 1 70 ? -1.218 -8.203 -21.047 1 95.88 70 LEU A N 1
ATOM 513 C CA . LEU A 1 70 ? -1.726 -9.555 -21.266 1 95.88 70 LEU A CA 1
ATOM 514 C C . LEU A 1 70 ? -3.033 -9.773 -20.516 1 95.88 70 LEU A C 1
ATOM 516 O O . LEU A 1 70 ? -3.986 -10.328 -21.062 1 95.88 70 LEU A O 1
ATOM 520 N N . ALA A 1 71 ? -3.115 -9.312 -19.25 1 97.62 71 ALA A N 1
ATOM 521 C CA . ALA A 1 71 ? -4.297 -9.508 -18.422 1 97.62 71 ALA A CA 1
ATOM 522 C C . ALA A 1 71 ? -5.488 -8.719 -18.953 1 97.62 71 ALA A C 1
ATOM 524 O O . ALA A 1 71 ? -6.613 -9.219 -18.984 1 97.62 71 ALA A O 1
ATOM 525 N N . ILE A 1 72 ? -5.227 -7.477 -19.359 1 97 72 ILE A N 1
ATOM 526 C CA . ILE A 1 72 ? -6.297 -6.617 -19.859 1 97 72 ILE A CA 1
ATOM 527 C C . ILE A 1 72 ? -6.828 -7.164 -21.188 1 97 72 ILE A C 1
ATOM 529 O O . ILE A 1 72 ? -8.039 -7.152 -21.422 1 97 72 ILE A O 1
ATOM 533 N N . GLU A 1 73 ? -5.926 -7.621 -22.047 1 96.12 73 GLU A N 1
ATOM 534 C CA . GLU A 1 73 ? -6.348 -8.242 -23.297 1 96.12 73 GLU A CA 1
ATOM 535 C C . GLU A 1 73 ? -7.211 -9.469 -23.047 1 96.12 73 GLU A C 1
ATOM 537 O O . GLU A 1 73 ? -8.203 -9.695 -23.734 1 96.12 73 GLU A O 1
ATOM 542 N N . ASP A 1 74 ? -6.848 -10.242 -22.078 1 96.69 74 ASP A N 1
ATOM 543 C CA . ASP A 1 74 ? -7.617 -11.43 -21.703 1 96.69 74 ASP A CA 1
ATOM 544 C C . ASP A 1 74 ? -8.992 -11.039 -21.156 1 96.69 74 ASP A C 1
ATOM 546 O O . ASP A 1 74 ? -9.992 -11.68 -21.484 1 96.69 74 ASP A O 1
ATOM 550 N N . ALA A 1 75 ? -9.078 -10.008 -20.375 1 97.25 75 ALA A N 1
ATOM 551 C CA . ALA A 1 75 ? -10.312 -9.586 -19.719 1 97.25 75 ALA A CA 1
ATOM 552 C C . ALA A 1 75 ? -11.242 -8.883 -20.703 1 97.25 75 ALA A C 1
ATOM 554 O O . ALA A 1 75 ? -12.461 -8.875 -20.516 1 97.25 75 ALA A O 1
ATOM 555 N N . GLY A 1 76 ? -10.625 -8.156 -21.672 1 96.38 76 GLY A N 1
ATOM 556 C CA . GLY A 1 76 ? -11.414 -7.332 -22.562 1 96.38 76 GLY A CA 1
ATOM 557 C C . GLY A 1 76 ? -11.547 -5.895 -22.094 1 96.38 76 GLY A C 1
ATOM 558 O O . GLY A 1 76 ? -11.047 -5.535 -21.031 1 96.38 76 GLY A O 1
ATOM 559 N N . PRO A 1 77 ? -12.227 -5.062 -22.828 1 91 77 PRO A N 1
ATOM 560 C CA . PRO A 1 77 ? -12.312 -3.631 -22.531 1 91 77 PRO A CA 1
ATOM 561 C C . PRO A 1 77 ? -13.141 -3.332 -21.297 1 91 77 PRO A C 1
ATOM 563 O O . PRO A 1 77 ? -14.086 -4.066 -20.984 1 91 77 PRO A O 1
ATOM 566 N N . GLY A 1 78 ? -12.805 -2.275 -20.609 1 91.94 78 GLY A N 1
ATOM 567 C CA . GLY A 1 78 ? -13.531 -1.816 -19.438 1 91.94 78 GLY A CA 1
ATOM 568 C C . GLY A 1 78 ? -13.68 -0.308 -19.375 1 91.94 78 GLY A C 1
ATOM 569 O O . GLY A 1 78 ? -13.125 0.408 -20.219 1 91.94 78 GLY A O 1
ATOM 570 N N . ASN A 1 79 ? -14.5 0.165 -18.469 1 93.12 79 ASN A N 1
ATOM 571 C CA . ASN A 1 79 ? -14.672 1.591 -18.219 1 93.12 79 ASN A CA 1
ATOM 572 C C . ASN A 1 79 ? -13.469 2.178 -17.469 1 93.12 79 ASN A C 1
ATOM 574 O O . ASN A 1 79 ? -13.234 1.854 -16.312 1 93.12 79 ASN A O 1
ATOM 578 N N . PRO A 1 80 ? -12.758 3.068 -18.094 1 89.94 80 PRO A N 1
ATOM 579 C CA . PRO A 1 80 ? -11.562 3.629 -17.469 1 89.94 80 PRO A CA 1
ATOM 580 C C . PRO A 1 80 ? -11.836 4.234 -16.094 1 89.94 80 PRO A C 1
ATOM 582 O O . PRO A 1 80 ? -11.031 4.074 -15.18 1 89.94 80 PRO A O 1
ATOM 585 N N . LEU A 1 81 ? -12.992 4.891 -15.898 1 86.19 81 LEU A N 1
ATOM 586 C CA . LEU A 1 81 ? -13.328 5.602 -14.672 1 86.19 81 LEU A CA 1
ATOM 587 C C . LEU A 1 81 ? -13.656 4.621 -13.547 1 86.19 81 LEU A C 1
ATOM 589 O O . LEU A 1 81 ? -13.672 4.992 -12.375 1 86.19 81 LEU A O 1
ATOM 593 N N . GLN A 1 82 ? -13.891 3.348 -13.969 1 92.88 82 GLN A N 1
ATOM 594 C CA . GLN A 1 82 ? -14.312 2.344 -13 1 92.88 82 GLN A CA 1
ATOM 595 C C . GLN A 1 82 ? -13.305 1.204 -12.906 1 92.88 82 GLN A C 1
ATOM 597 O O . GLN A 1 82 ? -13.633 0.108 -12.453 1 92.88 82 GLN A O 1
ATOM 602 N N . THR A 1 83 ? -12.172 1.431 -13.523 1 95.69 83 THR A N 1
ATOM 603 C CA . THR A 1 83 ? -11.078 0.464 -13.445 1 95.69 83 THR A CA 1
ATOM 604 C C . THR A 1 83 ? -9.875 1.062 -12.719 1 95.69 83 THR A C 1
ATOM 606 O O . THR A 1 83 ? -9.32 2.07 -13.164 1 95.69 83 THR A O 1
ATOM 609 N N . GLY A 1 84 ? -9.523 0.448 -11.602 1 95 84 GLY A N 1
ATOM 610 C CA . GLY A 1 84 ? -8.398 0.926 -10.812 1 95 84 GLY A CA 1
ATOM 611 C C . GLY A 1 84 ? -7.172 0.036 -10.93 1 95 84 GLY A C 1
ATOM 612 O O . GLY A 1 84 ? -7.148 -0.898 -11.734 1 95 84 GLY A O 1
ATOM 613 N N . ILE A 1 85 ? -6.109 0.411 -10.172 1 95.88 85 ILE A N 1
ATOM 614 C CA . ILE A 1 85 ? -4.844 -0.315 -10.195 1 95.88 85 ILE A CA 1
ATOM 615 C C . ILE A 1 85 ? -4.34 -0.518 -8.766 1 95.88 85 ILE A C 1
ATOM 617 O O . ILE A 1 85 ? -4.371 0.409 -7.949 1 95.88 85 ILE A O 1
ATOM 621 N N . ALA A 1 86 ? -3.961 -1.695 -8.445 1 96.62 86 ALA A N 1
ATOM 622 C CA . ALA A 1 86 ? -3.156 -1.985 -7.258 1 96.62 86 ALA A CA 1
ATOM 623 C C . ALA A 1 86 ? -1.858 -2.695 -7.637 1 96.62 86 ALA A C 1
ATOM 625 O O . ALA A 1 86 ? -1.885 -3.791 -8.203 1 96.62 86 ALA A O 1
ATOM 626 N N . PHE A 1 87 ? -0.796 -2.041 -7.363 1 96.81 87 PHE A N 1
ATOM 627 C CA . PHE A 1 87 ? 0.519 -2.549 -7.738 1 96.81 87 PHE A CA 1
ATOM 628 C C . PHE A 1 87 ? 1.336 -2.9 -6.5 1 96.81 87 PHE A C 1
ATOM 630 O O . PHE A 1 87 ? 1.418 -2.109 -5.559 1 96.81 87 PHE A O 1
ATOM 637 N N . GLY A 1 88 ? 1.946 -4.152 -6.488 1 96.25 88 GLY A N 1
ATOM 638 C CA . GLY A 1 88 ? 2.793 -4.586 -5.391 1 96.25 88 GLY A CA 1
ATOM 639 C C . GLY A 1 88 ? 4.203 -4.938 -5.828 1 96.25 88 GLY A C 1
ATOM 640 O O . GLY A 1 88 ? 4.395 -5.609 -6.844 1 96.25 88 GLY A O 1
ATOM 641 N N . SER A 1 89 ? 5.211 -4.465 -5.047 1 94.62 89 SER A N 1
ATOM 642 C CA . SER A 1 89 ? 6.613 -4.812 -5.262 1 94.62 89 SER A CA 1
ATOM 643 C C . SER A 1 89 ? 7.371 -4.895 -3.943 1 94.62 89 SER A C 1
ATOM 645 O O . SER A 1 89 ? 7.141 -4.094 -3.035 1 94.62 89 SER A O 1
ATOM 647 N N . SER A 1 90 ? 8.273 -5.883 -3.873 1 91.25 90 SER A N 1
ATOM 648 C CA . SER A 1 90 ? 9.078 -6.047 -2.664 1 91.25 90 SER A CA 1
ATOM 649 C C . SER A 1 90 ? 10.211 -5.031 -2.611 1 91.25 90 SER A C 1
ATOM 651 O O . SER A 1 90 ? 10.477 -4.441 -1.562 1 91.25 90 SER A O 1
ATOM 653 N N . TYR A 1 91 ? 10.805 -4.801 -3.764 1 86.88 91 TYR A N 1
ATOM 654 C CA . TYR A 1 91 ? 12.055 -4.059 -3.734 1 86.88 91 TYR A CA 1
ATOM 655 C C . TYR A 1 91 ? 11.984 -2.834 -4.637 1 86.88 91 TYR A C 1
ATOM 657 O O . TYR A 1 91 ? 12.93 -2.037 -4.688 1 86.88 91 TYR A O 1
ATOM 665 N N . GLY A 1 92 ? 10.914 -2.699 -5.27 1 82.88 92 GLY A N 1
ATOM 666 C CA . GLY A 1 92 ? 10.711 -1.514 -6.086 1 82.88 92 GLY A CA 1
ATOM 667 C C . GLY A 1 92 ? 11.781 -1.319 -7.141 1 82.88 92 GLY A C 1
ATOM 668 O O . GLY A 1 92 ? 12.133 -2.26 -7.855 1 82.88 92 GLY A O 1
ATOM 669 N N . CYS A 1 93 ? 12.242 -0.066 -7.254 1 76.56 93 CYS A N 1
ATOM 670 C CA . CYS A 1 93 ? 13.117 0.328 -8.352 1 76.56 93 CYS A CA 1
ATOM 671 C C . CYS A 1 93 ? 14.57 0.342 -7.914 1 76.56 93 CYS A C 1
ATOM 673 O O . CYS A 1 93 ? 15.359 1.161 -8.391 1 76.56 93 CYS A O 1
ATOM 675 N N . LEU A 1 94 ? 14.938 -0.546 -7.066 1 68.31 94 LEU A N 1
ATOM 676 C CA . LEU A 1 94 ? 16.281 -0.58 -6.52 1 68.31 94 LEU A CA 1
ATOM 677 C C . LEU A 1 94 ? 17.328 -0.546 -7.633 1 68.31 94 LEU A C 1
ATOM 679 O O . LEU A 1 94 ? 18.297 0.207 -7.555 1 68.31 94 LEU A O 1
ATOM 683 N N . PRO A 1 95 ? 17.156 -1.286 -8.734 1 64 95 PRO A N 1
ATOM 684 C CA . PRO A 1 95 ? 18.172 -1.202 -9.789 1 64 95 PRO A CA 1
ATOM 685 C C . PRO A 1 95 ? 18.297 0.203 -10.375 1 64 95 PRO A C 1
ATOM 687 O O . PRO A 1 95 ? 19.422 0.677 -10.609 1 64 95 PRO A O 1
ATOM 690 N N . THR A 1 96 ? 17.172 0.767 -10.586 1 69.5 96 THR A N 1
ATOM 691 C CA . THR A 1 96 ? 17.156 2.107 -11.164 1 69.5 96 THR A CA 1
ATOM 692 C C . THR A 1 96 ? 17.719 3.123 -10.18 1 69.5 96 THR A C 1
ATOM 694 O O . THR A 1 96 ? 18.406 4.074 -10.578 1 69.5 96 THR A O 1
ATOM 697 N N . ASN A 1 97 ? 17.438 2.842 -8.906 1 72.06 97 ASN A N 1
ATOM 698 C CA . ASN A 1 97 ? 18 3.709 -7.883 1 72.06 97 ASN A CA 1
ATOM 699 C C . ASN A 1 97 ? 19.516 3.68 -7.898 1 72.06 97 ASN A C 1
ATOM 701 O O . ASN A 1 97 ? 20.172 4.723 -7.785 1 72.06 97 ASN A O 1
ATOM 705 N N . ALA A 1 98 ? 20 2.531 -8.07 1 68.62 98 ALA A N 1
ATOM 706 C CA . ALA A 1 98 ? 21.438 2.361 -8.086 1 68.62 98 ALA A CA 1
ATOM 707 C C . ALA A 1 98 ? 22.062 3.078 -9.281 1 68.62 98 ALA A C 1
ATOM 709 O O . ALA A 1 98 ? 23.078 3.775 -9.141 1 68.62 98 ALA A O 1
ATOM 710 N N . GLU A 1 99 ? 21.453 2.904 -10.391 1 68.69 99 GLU A N 1
ATOM 711 C CA . GLU A 1 99 ? 21.953 3.549 -11.609 1 68.69 99 GLU A CA 1
ATOM 712 C C . GLU A 1 99 ? 21.891 5.07 -11.484 1 68.69 99 GLU A C 1
ATOM 714 O O . GLU A 1 99 ? 22.812 5.766 -11.922 1 68.69 99 GLU A O 1
ATOM 719 N N . TYR A 1 100 ? 20.812 5.516 -10.953 1 71.31 100 TYR A N 1
ATOM 720 C CA . TYR A 1 100 ? 20.625 6.949 -10.781 1 71.31 100 TYR A CA 1
ATOM 721 C C . TYR A 1 100 ? 21.656 7.523 -9.82 1 71.31 100 TYR A C 1
ATOM 723 O O . TYR A 1 100 ? 22.25 8.578 -10.086 1 71.31 100 TYR A O 1
ATOM 731 N N . LEU A 1 101 ? 21.859 6.797 -8.844 1 69.62 101 LEU A N 1
ATOM 732 C CA . LEU A 1 101 ? 22.812 7.254 -7.844 1 69.62 101 LEU A CA 1
ATOM 733 C C . LEU A 1 101 ? 24.234 7.266 -8.406 1 69.62 101 LEU A C 1
ATOM 735 O O . LEU A 1 101 ? 25 8.188 -8.141 1 69.62 101 LEU A O 1
ATOM 739 N N . GLU A 1 102 ? 24.531 6.258 -9.125 1 69.38 102 GLU A N 1
ATOM 740 C CA . GLU A 1 102 ? 25.828 6.199 -9.773 1 69.38 102 GLU A CA 1
ATOM 741 C C . GLU A 1 102 ? 26.047 7.383 -10.711 1 69.38 102 GLU A C 1
ATOM 743 O O . GLU A 1 102 ? 27.125 7.961 -10.758 1 69.38 102 GLU A O 1
ATOM 748 N N . ALA A 1 103 ? 25 7.703 -11.391 1 69.19 103 ALA A N 1
ATOM 749 C CA . ALA A 1 103 ? 25.078 8.82 -12.328 1 69.19 103 ALA A CA 1
ATOM 750 C C . ALA A 1 103 ? 25.297 10.141 -11.594 1 69.19 103 ALA A C 1
ATOM 752 O O . ALA A 1 103 ? 26.062 10.992 -12.055 1 69.19 103 ALA A O 1
ATOM 753 N N . ILE A 1 104 ? 24.672 10.32 -10.484 1 68.25 104 ILE A N 1
ATOM 754 C CA . ILE A 1 104 ? 24.797 11.539 -9.688 1 68.25 104 ILE A CA 1
ATOM 755 C C . ILE A 1 104 ? 26.219 11.633 -9.125 1 68.25 104 ILE A C 1
ATOM 757 O O . ILE A 1 104 ? 26.828 12.711 -9.133 1 68.25 104 ILE A O 1
ATOM 761 N N . LEU A 1 105 ? 26.656 10.516 -8.664 1 67.69 105 LEU A N 1
ATOM 762 C CA . LEU A 1 105 ? 27.984 10.5 -8.047 1 67.69 105 LEU A CA 1
ATOM 763 C C . LEU A 1 105 ? 29.078 10.766 -9.086 1 67.69 105 LEU A C 1
ATOM 765 O O . LEU A 1 105 ? 30.062 11.438 -8.797 1 67.69 105 LEU A O 1
ATOM 769 N N . GLU A 1 106 ? 28.891 10.164 -10.188 1 65.88 106 GLU A N 1
ATOM 770 C CA . GLU A 1 106 ? 29.906 10.312 -11.234 1 65.88 106 GLU A CA 1
ATOM 771 C C . GLU A 1 106 ? 29.859 11.719 -11.844 1 65.88 106 GLU A C 1
ATOM 773 O O . GLU A 1 106 ? 30.906 12.281 -12.164 1 65.88 106 GLU A O 1
ATOM 778 N N . ARG A 1 107 ? 28.641 12.188 -12.086 1 60.91 107 ARG A N 1
ATOM 779 C CA . ARG A 1 107 ? 28.531 13.43 -12.844 1 60.91 107 ARG A CA 1
ATOM 780 C C . ARG A 1 107 ? 28.469 14.641 -11.914 1 60.91 107 ARG A C 1
ATOM 782 O O . ARG A 1 107 ? 28.344 15.773 -12.367 1 60.91 107 ARG A O 1
ATOM 789 N N . GLY A 1 108 ? 28.75 14.523 -10.648 1 53.09 108 GLY A N 1
ATOM 790 C CA . GLY A 1 108 ? 28.859 15.625 -9.703 1 53.09 108 GLY A CA 1
ATOM 791 C C . GLY A 1 108 ? 27.516 16.141 -9.227 1 53.09 108 GLY A C 1
ATOM 792 O O . GLY A 1 108 ? 27.359 17.328 -8.961 1 53.09 108 GLY A O 1
ATOM 793 N N . GLY A 1 109 ? 26.453 15.492 -8.742 1 53.66 109 GLY A N 1
ATOM 794 C CA . GLY A 1 109 ? 25.297 15.766 -7.918 1 53.66 109 GLY A CA 1
ATOM 795 C C . GLY A 1 109 ? 24.188 16.484 -8.672 1 53.66 109 GLY A C 1
ATOM 796 O O . GLY A 1 109 ? 23.031 16.516 -8.211 1 53.66 109 GLY A O 1
ATOM 797 N N . ARG A 1 110 ? 24.609 17.562 -9.633 1 48.19 110 ARG A N 1
ATOM 798 C CA . ARG A 1 110 ? 23.719 18.578 -10.18 1 48.19 110 ARG A CA 1
ATOM 799 C C . ARG A 1 110 ? 22.656 17.938 -11.078 1 48.19 110 ARG A C 1
ATOM 801 O O . ARG A 1 110 ? 21.625 18.562 -11.359 1 48.19 110 ARG A O 1
ATOM 808 N N . TYR A 1 111 ? 22.906 16.875 -11.734 1 51.38 111 TYR A N 1
ATOM 809 C CA . TYR A 1 111 ? 22.109 16.625 -12.93 1 51.38 111 TYR A CA 1
ATOM 810 C C . TYR A 1 111 ? 21.234 15.383 -12.75 1 51.38 111 TYR A C 1
ATOM 812 O O . TYR A 1 111 ? 21.141 14.555 -13.656 1 51.38 111 TYR A O 1
ATOM 820 N N . GLY A 1 112 ? 20.766 15.203 -11.578 1 58.62 112 GLY A N 1
ATOM 821 C CA . GLY A 1 112 ? 19.812 14.117 -11.695 1 58.62 112 GLY A CA 1
ATOM 822 C C . GLY A 1 112 ? 18.672 14.422 -12.656 1 58.62 112 GLY A C 1
ATOM 823 O O . GLY A 1 112 ? 18.141 15.523 -12.656 1 58.62 112 GLY A O 1
ATOM 824 N N . ASN A 1 113 ? 18.672 13.875 -14.016 1 65.62 113 ASN A N 1
ATOM 825 C CA . ASN A 1 113 ? 17.562 13.938 -14.969 1 65.62 113 ASN A CA 1
ATOM 826 C C . ASN A 1 113 ? 16.219 13.641 -14.305 1 65.62 113 ASN A C 1
ATOM 828 O O . ASN A 1 113 ? 16 12.523 -13.82 1 65.62 113 ASN A O 1
ATOM 832 N N . PRO A 1 114 ? 15.398 14.727 -14.133 1 68.44 114 PRO A N 1
ATOM 833 C CA . PRO A 1 114 ? 14.102 14.531 -13.477 1 68.44 114 PRO A CA 1
ATOM 834 C C . PRO A 1 114 ? 13.297 13.391 -14.086 1 68.44 114 PRO A C 1
ATOM 836 O O . PRO A 1 114 ? 12.531 12.719 -13.383 1 68.44 114 PRO A O 1
ATOM 839 N N . VAL A 1 115 ? 13.562 13.211 -15.336 1 66.38 115 VAL A N 1
ATOM 840 C CA . VAL A 1 115 ? 12.844 12.125 -15.992 1 66.38 115 VAL A CA 1
ATOM 841 C C . VAL A 1 115 ? 13.328 10.781 -15.461 1 66.38 115 VAL A C 1
ATOM 843 O O . VAL A 1 115 ? 12.531 9.875 -15.227 1 66.38 115 VAL A O 1
ATOM 846 N N . VAL A 1 116 ? 14.609 10.852 -15.203 1 70.62 116 VAL A N 1
ATOM 847 C CA . VAL A 1 116 ? 15.188 9.609 -14.695 1 70.62 116 VAL A CA 1
ATOM 848 C C . VAL A 1 116 ? 14.812 9.422 -13.234 1 70.62 116 VAL A C 1
ATOM 850 O O . VAL A 1 116 ? 14.578 8.305 -12.781 1 70.62 116 VAL A O 1
ATOM 853 N N . PHE A 1 117 ? 14.672 10.547 -12.57 1 77.06 117 PHE A N 1
ATOM 854 C CA . PHE A 1 117 ? 14.336 10.484 -11.148 1 77.06 117 PHE A CA 1
ATOM 855 C C . PHE A 1 117 ? 12.961 9.859 -10.945 1 77.06 117 PHE A C 1
ATOM 857 O O . PHE A 1 117 ? 12.758 9.117 -9.984 1 77.06 117 PHE A O 1
ATOM 864 N N . GLN A 1 118 ? 12.062 10.07 -11.828 1 75.31 118 GLN A N 1
ATOM 865 C CA . GLN A 1 118 ? 10.719 9.523 -11.703 1 75.31 118 GLN A CA 1
ATOM 866 C C . GLN A 1 118 ? 10.742 7.996 -11.68 1 75.31 118 GLN A C 1
ATOM 868 O O . GLN A 1 118 ? 9.906 7.371 -11.031 1 75.31 118 GLN A O 1
ATOM 873 N N . ASN A 1 119 ? 11.742 7.523 -12.281 1 77.88 119 ASN A N 1
ATOM 874 C CA . ASN A 1 119 ? 11.844 6.07 -12.367 1 77.88 119 ASN A CA 1
ATOM 875 C C . ASN A 1 119 ? 12.414 5.473 -11.086 1 77.88 119 ASN A C 1
ATOM 877 O O . ASN A 1 119 ? 12.422 4.25 -10.914 1 77.88 119 ASN A O 1
ATOM 881 N N . THR A 1 120 ? 12.805 6.371 -10.211 1 77.19 120 THR A N 1
ATOM 882 C CA . THR A 1 120 ? 13.43 5.859 -8.992 1 77.19 120 THR A CA 1
ATOM 883 C C . THR A 1 120 ? 12.383 5.621 -7.906 1 77.19 120 THR A C 1
ATOM 885 O O . THR A 1 120 ? 12.695 5.09 -6.84 1 77.19 120 THR A O 1
ATOM 888 N N . VAL A 1 121 ? 11.164 5.922 -8.242 1 82.25 121 VAL A N 1
ATOM 889 C CA . VAL A 1 121 ? 10.109 5.73 -7.254 1 82.25 121 VAL A CA 1
ATOM 890 C C . VAL A 1 121 ? 9.234 4.543 -7.656 1 82.25 121 VAL A C 1
ATOM 892 O O . VAL A 1 121 ? 8.969 4.336 -8.844 1 82.25 121 VAL A O 1
ATOM 895 N N . THR A 1 122 ? 8.828 3.803 -6.699 1 84.44 122 THR A N 1
ATOM 896 C CA . THR A 1 122 ? 8.164 2.525 -6.941 1 84.44 122 THR A CA 1
ATOM 897 C C . THR A 1 122 ? 6.836 2.73 -7.668 1 84.44 122 THR A C 1
ATOM 899 O O . THR A 1 122 ? 6.434 1.896 -8.484 1 84.44 122 THR A O 1
ATOM 902 N N . ASN A 1 123 ? 6.199 3.859 -7.465 1 89 123 ASN A N 1
ATOM 903 C CA . ASN A 1 123 ? 4.875 4.055 -8.047 1 89 123 ASN A CA 1
ATOM 904 C C . ASN A 1 123 ? 4.961 4.504 -9.5 1 89 123 ASN A C 1
ATOM 906 O O . ASN A 1 123 ? 3.939 4.754 -10.141 1 89 123 ASN A O 1
ATOM 910 N N . ALA A 1 124 ? 6.18 4.602 -10.055 1 87.88 124 ALA A N 1
ATOM 911 C CA . ALA A 1 124 ? 6.332 4.891 -11.477 1 87.88 124 ALA A CA 1
ATOM 912 C C . ALA A 1 124 ? 5.645 3.828 -12.336 1 87.88 124 ALA A C 1
ATOM 914 O O . ALA A 1 124 ? 4.996 4.148 -13.328 1 87.88 124 ALA A O 1
ATOM 915 N N . ALA A 1 125 ? 5.789 2.605 -11.922 1 90.5 125 ALA A N 1
ATOM 916 C CA . ALA A 1 125 ? 5.148 1.52 -12.656 1 90.5 125 ALA A CA 1
ATOM 917 C C . ALA A 1 125 ? 3.631 1.699 -12.688 1 90.5 125 ALA A C 1
ATOM 919 O O . ALA A 1 125 ? 2.998 1.506 -13.727 1 90.5 125 ALA A O 1
ATOM 920 N N . THR A 1 126 ? 3.051 2.027 -11.555 1 91.56 126 THR A N 1
ATOM 921 C CA . THR A 1 126 ? 1.617 2.281 -11.469 1 91.56 126 THR A CA 1
ATOM 922 C C . THR A 1 126 ? 1.209 3.41 -12.406 1 91.56 126 THR A C 1
ATOM 924 O O . THR A 1 126 ? 0.187 3.316 -13.094 1 91.56 126 THR A O 1
ATOM 927 N N . GLY A 1 127 ? 2.002 4.461 -12.398 1 87.38 127 GLY A N 1
ATOM 928 C CA . GLY A 1 127 ? 1.739 5.59 -13.273 1 87.38 127 GLY A CA 1
ATOM 929 C C . GLY A 1 127 ? 1.757 5.215 -14.742 1 87.38 127 GLY A C 1
ATOM 930 O O . GLY A 1 127 ? 0.881 5.633 -15.508 1 87.38 127 GLY A O 1
ATOM 931 N N . TYR A 1 128 ? 2.74 4.422 -15.172 1 88.38 128 TYR A N 1
ATOM 932 C CA . TYR A 1 128 ? 2.859 4.012 -16.562 1 88.38 128 TYR A CA 1
ATOM 933 C C . TYR A 1 128 ? 1.684 3.133 -16.969 1 88.38 128 TYR A C 1
ATOM 935 O O . TYR A 1 128 ? 1.143 3.283 -18.078 1 88.38 128 TYR A O 1
ATOM 943 N N . ILE A 1 129 ? 1.313 2.244 -16.109 1 91.88 129 ILE A N 1
ATOM 944 C CA . ILE A 1 129 ? 0.179 1.371 -16.391 1 91.88 129 ILE A CA 1
ATOM 945 C C . ILE A 1 129 ? -1.088 2.207 -16.562 1 91.88 129 ILE A C 1
ATOM 947 O O . ILE A 1 129 ? -1.865 1.996 -17.5 1 91.88 129 ILE A O 1
ATOM 951 N N . SER A 1 130 ? -1.273 3.133 -15.633 1 90 130 SER A N 1
ATOM 952 C CA . SER A 1 130 ? -2.428 4.023 -15.695 1 90 130 SER A CA 1
ATOM 953 C C . SER A 1 130 ? -2.459 4.793 -17.016 1 90 130 SER A C 1
ATOM 955 O O . SER A 1 130 ? -3.506 4.891 -17.656 1 90 130 SER A O 1
ATOM 957 N N . MET A 1 131 ? -1.367 5.297 -17.391 1 86.25 131 MET A N 1
ATOM 958 C CA . MET A 1 131 ? -1.263 6.125 -18.594 1 86.25 131 MET A CA 1
ATOM 959 C C . MET A 1 131 ? -1.522 5.297 -19.844 1 86.25 131 MET A C 1
ATOM 961 O O . MET A 1 131 ? -2.314 5.695 -20.703 1 86.25 131 MET A O 1
ATOM 965 N N . VAL A 1 132 ? -0.895 4.184 -19.969 1 89.5 132 VAL A N 1
ATOM 966 C CA . VAL A 1 132 ? -0.933 3.373 -21.172 1 89.5 132 VAL A CA 1
ATOM 967 C C . VAL A 1 132 ? -2.334 2.797 -21.375 1 89.5 132 VAL A C 1
ATOM 969 O O . VAL A 1 132 ? -2.838 2.738 -22.5 1 89.5 132 VAL A O 1
ATOM 972 N N . HIS A 1 133 ? -2.979 2.43 -20.266 1 92.19 133 HIS A N 1
ATOM 973 C CA . HIS A 1 133 ? -4.262 1.75 -20.375 1 92.19 133 HIS A CA 1
ATOM 974 C C . HIS A 1 133 ? -5.41 2.67 -19.984 1 92.19 133 HIS A C 1
ATOM 976 O O . HIS A 1 133 ? -6.566 2.242 -19.938 1 92.19 133 HIS A O 1
ATOM 982 N N . ASP A 1 134 ? -5.094 3.916 -19.641 1 89.19 134 ASP A N 1
ATOM 983 C CA . ASP A 1 134 ? -6.07 4.938 -19.281 1 89.19 134 ASP A CA 1
ATOM 984 C C . ASP A 1 134 ? -6.957 4.465 -18.125 1 89.19 134 ASP A C 1
ATOM 986 O O . ASP A 1 134 ? -8.188 4.473 -18.234 1 89.19 134 ASP A O 1
ATOM 990 N N . LEU A 1 135 ? -6.379 4.035 -17.094 1 91.38 135 LEU A N 1
ATOM 991 C CA . LEU A 1 135 ? -7.094 3.607 -15.898 1 91.38 135 LEU A CA 1
ATOM 992 C C . LEU A 1 135 ? -7.215 4.75 -14.898 1 91.38 135 LEU A C 1
ATOM 994 O O . LEU A 1 135 ? -6.203 5.285 -14.43 1 91.38 135 LEU A O 1
ATOM 998 N N . ARG A 1 136 ? -8.438 5.102 -14.445 1 87.25 136 ARG A N 1
ATOM 999 C CA . ARG A 1 136 ? -8.648 6.324 -13.68 1 87.25 136 ARG A CA 1
ATOM 1000 C C . ARG A 1 136 ? -9.398 6.039 -12.383 1 87.25 136 ARG A C 1
ATOM 1002 O O . ARG A 1 136 ? -9.859 6.965 -11.711 1 87.25 136 ARG A O 1
ATOM 1009 N N . GLY A 1 137 ? -9.586 4.77 -12.07 1 89.56 137 GLY A N 1
ATOM 1010 C CA . GLY A 1 137 ? -10.164 4.383 -10.789 1 89.56 137 GLY A CA 1
ATOM 1011 C C . GLY A 1 137 ? -9.188 4.512 -9.633 1 89.56 137 GLY A C 1
ATOM 1012 O O . GLY A 1 137 ? -8.18 5.219 -9.742 1 89.56 137 GLY A O 1
ATOM 1013 N N . PRO A 1 138 ? -9.469 3.891 -8.523 1 88.81 138 PRO A N 1
ATOM 1014 C CA . PRO A 1 138 ? -8.578 3.934 -7.363 1 88.81 138 PRO A CA 1
ATOM 1015 C C . PRO A 1 138 ? -7.215 3.305 -7.641 1 88.81 138 PRO A C 1
ATOM 1017 O O . PRO A 1 138 ? -7.121 2.322 -8.383 1 88.81 138 PRO A O 1
ATOM 1020 N N . THR A 1 139 ? -6.191 3.891 -7.066 1 90.25 139 THR A N 1
ATOM 1021 C CA . THR A 1 139 ? -4.836 3.393 -7.285 1 90.25 139 THR A CA 1
ATOM 1022 C C . THR A 1 139 ? -4.109 3.201 -5.957 1 90.25 139 THR A C 1
ATOM 1024 O O . THR A 1 139 ? -4.371 3.922 -4.992 1 90.25 139 THR A O 1
ATOM 1027 N N . ALA A 1 140 ? -3.27 2.184 -5.969 1 92.56 140 ALA A N 1
ATOM 1028 C CA . ALA A 1 140 ? -2.387 1.976 -4.82 1 92.56 140 ALA A CA 1
ATOM 1029 C C . ALA A 1 140 ? -1.091 1.291 -5.242 1 92.56 140 ALA A C 1
ATOM 1031 O O . ALA A 1 140 ? -1.088 0.466 -6.16 1 92.56 140 ALA A O 1
ATOM 1032 N N . THR A 1 141 ? -0.04 1.702 -4.652 1 94.12 141 THR A N 1
ATOM 1033 C CA . THR A 1 141 ? 1.245 1.019 -4.754 1 94.12 141 THR A CA 1
ATOM 1034 C C . THR A 1 141 ? 1.684 0.486 -3.395 1 94.12 141 THR A C 1
ATOM 1036 O O . THR A 1 141 ? 1.863 1.256 -2.449 1 94.12 141 THR A O 1
ATOM 1039 N N . LEU A 1 142 ? 1.832 -0.816 -3.352 1 94.44 142 LEU A N 1
ATOM 1040 C CA . LEU A 1 142 ? 2.148 -1.492 -2.098 1 94.44 142 LEU A CA 1
ATOM 1041 C C . LEU A 1 142 ? 3.578 -2.02 -2.109 1 94.44 142 LEU A C 1
ATOM 1043 O O . LEU A 1 142 ? 4.008 -2.643 -3.084 1 94.44 142 LEU A O 1
ATOM 1047 N N . CYS A 1 143 ? 4.305 -1.736 -1.029 1 91.5 143 CYS A N 1
ATOM 1048 C CA . CYS A 1 143 ? 5.672 -2.209 -0.857 1 91.5 143 CYS A CA 1
ATOM 1049 C C . CYS A 1 143 ? 5.82 -2.988 0.445 1 91.5 143 CYS A C 1
ATOM 1051 O O . CYS A 1 143 ? 6.707 -2.697 1.25 1 91.5 143 CYS A O 1
ATOM 1053 N N . SER A 1 144 ? 5.066 -3.998 0.608 1 89.19 144 SER A N 1
ATOM 1054 C CA . SER A 1 144 ? 5 -4.773 1.842 1 89.19 144 SER A CA 1
ATOM 1055 C C . SER A 1 144 ? 5.855 -6.035 1.751 1 89.19 144 SER A C 1
ATOM 1057 O O . SER A 1 144 ? 5.414 -7.117 2.139 1 89.19 144 SER A O 1
ATOM 1059 N N . GLY A 1 145 ? 6.973 -5.961 1.104 1 87.81 145 GLY A N 1
ATOM 1060 C CA . GLY A 1 145 ? 7.82 -7.137 0.971 1 87.81 145 GLY A CA 1
ATOM 1061 C C . GLY A 1 145 ? 7.234 -8.195 0.054 1 87.81 145 GLY A C 1
ATOM 1062 O O . GLY A 1 145 ? 6.637 -7.867 -0.975 1 87.81 145 GLY A O 1
ATOM 1063 N N . HIS A 1 146 ? 7.453 -9.43 0.473 1 88 146 HIS A N 1
ATOM 1064 C CA . HIS A 1 146 ? 7.066 -10.539 -0.393 1 88 146 HIS A CA 1
ATOM 1065 C C . HIS A 1 146 ? 5.555 -10.727 -0.404 1 88 146 HIS A C 1
ATOM 1067 O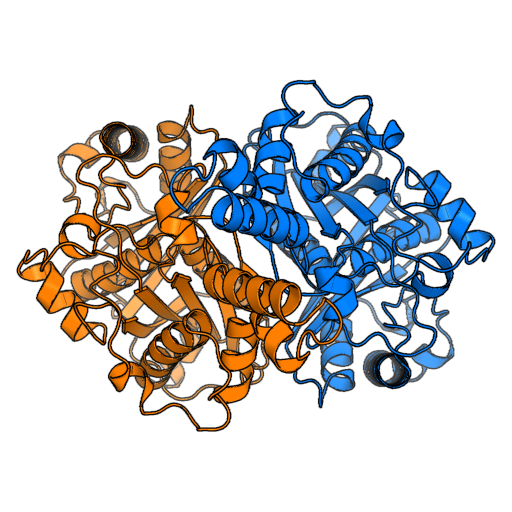 O . HIS A 1 146 ? 5.02 -11.438 -1.259 1 88 146 HIS A O 1
ATOM 1073 N N . ALA A 1 147 ? 4.867 -10.047 0.477 1 89.44 147 ALA A N 1
ATOM 1074 C CA . ALA A 1 147 ? 3.408 -10.141 0.529 1 89.44 147 ALA A CA 1
ATOM 1075 C C . ALA A 1 147 ? 2.76 -9.094 -0.379 1 89.44 147 ALA A C 1
ATOM 1077 O O . ALA A 1 147 ? 1.554 -9.148 -0.629 1 89.44 147 ALA A O 1
ATOM 1078 N N . ALA A 1 148 ? 3.512 -8.25 -0.969 1 93.5 148 ALA A N 1
ATOM 1079 C CA . ALA A 1 148 ? 2.994 -7.055 -1.629 1 93.5 148 ALA A CA 1
ATOM 1080 C C . ALA A 1 148 ? 2.043 -7.422 -2.764 1 93.5 148 ALA A C 1
ATOM 1082 O O . ALA A 1 148 ? 1.033 -6.746 -2.979 1 93.5 148 ALA A O 1
ATOM 1083 N N . GLY A 1 149 ? 2.344 -8.438 -3.502 1 95.38 149 GLY A N 1
ATOM 1084 C CA . GLY A 1 149 ? 1.48 -8.844 -4.602 1 95.38 149 GLY A CA 1
ATOM 1085 C C . GLY A 1 149 ? 0.097 -9.273 -4.148 1 95.38 149 GLY A C 1
ATOM 1086 O O . GLY A 1 149 ? -0.91 -8.789 -4.672 1 95.38 149 GLY A O 1
ATOM 1087 N N . LEU A 1 150 ? -0.002 -10.133 -3.168 1 95.38 150 LEU A N 1
ATOM 1088 C CA . LEU A 1 150 ? -1.295 -10.602 -2.68 1 95.38 150 LEU A CA 1
ATOM 1089 C C . LEU A 1 150 ? -2.01 -9.508 -1.898 1 95.38 150 LEU A C 1
ATOM 1091 O O . LEU A 1 150 ? -3.242 -9.469 -1.865 1 95.38 150 LEU A O 1
ATOM 1095 N N . GLU A 1 151 ? -1.242 -8.672 -1.306 1 93.06 151 GLU A N 1
ATOM 1096 C CA . GLU A 1 151 ? -1.867 -7.516 -0.671 1 93.06 151 GLU A CA 1
ATOM 1097 C C . GLU A 1 151 ? -2.551 -6.625 -1.702 1 93.06 151 GLU A C 1
ATOM 1099 O O . GLU A 1 151 ? -3.605 -6.047 -1.431 1 93.06 151 GLU A O 1
ATOM 1104 N N . ALA A 1 152 ? -1.843 -6.496 -2.807 1 95.94 152 ALA A N 1
ATOM 1105 C CA . ALA A 1 152 ? -2.463 -5.758 -3.902 1 95.94 152 ALA A CA 1
ATOM 1106 C C . ALA A 1 152 ? -3.773 -6.41 -4.332 1 95.94 152 ALA A C 1
ATOM 1108 O O . ALA A 1 152 ? -4.758 -5.719 -4.609 1 95.94 152 ALA A O 1
ATOM 1109 N N . LEU A 1 153 ? -3.781 -7.691 -4.43 1 97.19 153 LEU A N 1
ATOM 1110 C CA . LEU A 1 153 ? -4.996 -8.422 -4.766 1 97.19 153 LEU A CA 1
ATOM 1111 C C . LEU A 1 153 ? -6.098 -8.141 -3.744 1 97.19 153 LEU A C 1
ATOM 1113 O O . LEU A 1 153 ? -7.23 -7.832 -4.117 1 97.19 153 LEU A O 1
ATOM 1117 N N . ARG A 1 154 ? -5.766 -8.211 -2.471 1 93.31 154 ARG A N 1
ATOM 1118 C CA . ARG A 1 154 ? -6.734 -7.949 -1.411 1 93.31 154 ARG A CA 1
ATOM 1119 C C . ARG A 1 154 ? -7.273 -6.527 -1.495 1 93.31 154 ARG A C 1
ATOM 1121 O O . ARG A 1 154 ? -8.477 -6.301 -1.345 1 93.31 154 ARG A O 1
ATOM 1128 N N . PHE A 1 155 ? -6.371 -5.602 -1.758 1 92.31 155 PHE A N 1
ATOM 1129 C CA . PHE A 1 155 ? -6.781 -4.215 -1.943 1 92.31 155 PHE A CA 1
ATOM 1130 C C . PHE A 1 155 ? -7.797 -4.094 -3.074 1 92.31 155 PHE A C 1
ATOM 1132 O O . PHE A 1 155 ? -8.828 -3.436 -2.922 1 92.31 155 PHE A O 1
ATOM 1139 N N . GLY A 1 156 ? -7.488 -4.711 -4.195 1 95.12 156 GLY A N 1
ATOM 1140 C CA . GLY A 1 156 ? -8.406 -4.688 -5.32 1 95.12 156 GLY A CA 1
ATOM 1141 C C . GLY A 1 156 ? -9.781 -5.238 -4.98 1 95.12 156 GLY A C 1
ATOM 1142 O O . GLY A 1 156 ? -10.797 -4.656 -5.359 1 95.12 156 GLY A O 1
ATOM 1143 N N . CYS A 1 157 ? -9.812 -6.309 -4.238 1 95.25 157 CYS A N 1
ATOM 1144 C CA . CYS A 1 157 ? -11.078 -6.895 -3.811 1 95.25 157 CYS A CA 1
ATOM 1145 C C . CYS A 1 157 ? -11.875 -5.906 -2.973 1 95.25 157 CYS A C 1
ATOM 1147 O O . CYS A 1 157 ? -13.078 -5.742 -3.182 1 95.25 157 CYS A O 1
ATOM 1149 N N . GLN A 1 158 ? -11.219 -5.234 -2.082 1 89.69 158 GLN A N 1
ATOM 1150 C CA . GLN A 1 158 ? -11.883 -4.312 -1.168 1 89.69 158 GLN A CA 1
ATOM 1151 C C . GLN A 1 158 ? -12.508 -3.141 -1.925 1 89.69 158 GLN A C 1
ATOM 1153 O O . GLN A 1 158 ? -13.609 -2.693 -1.592 1 89.69 158 GLN A O 1
ATOM 1158 N N . GLN A 1 159 ? -11.75 -2.619 -2.941 1 90.5 159 GLN A N 1
ATOM 1159 C CA . GLN A 1 159 ? -12.297 -1.521 -3.73 1 90.5 159 GLN A CA 1
ATOM 1160 C C . GLN A 1 159 ? -13.594 -1.935 -4.426 1 90.5 159 GLN A C 1
ATOM 1162 O O . GLN A 1 159 ? -14.539 -1.152 -4.5 1 90.5 159 GLN A O 1
ATOM 1167 N N . ILE A 1 160 ? -13.641 -3.148 -4.949 1 93.94 160 ILE A N 1
ATOM 1168 C CA . ILE A 1 160 ? -14.82 -3.645 -5.652 1 93.94 160 ILE A CA 1
ATOM 1169 C C . ILE A 1 160 ? -15.945 -3.896 -4.652 1 93.94 160 ILE A C 1
ATOM 1171 O O . ILE A 1 160 ? -17.094 -3.518 -4.895 1 93.94 160 ILE A O 1
ATOM 1175 N N . GLU A 1 161 ? -15.656 -4.461 -3.529 1 90.38 161 GLU A N 1
ATOM 1176 C CA . GLU A 1 161 ? -16.641 -4.754 -2.498 1 90.38 161 GLU A CA 1
ATOM 1177 C C . GLU A 1 161 ? -17.312 -3.477 -2.004 1 90.38 161 GLU A C 1
ATOM 1179 O O . GLU A 1 161 ? -18.516 -3.479 -1.697 1 90.38 161 GLU A O 1
ATOM 1184 N N . GLU A 1 162 ? -16.531 -2.414 -1.979 1 83.81 162 GLU A N 1
ATOM 1185 C CA . GLU A 1 162 ? -17.047 -1.145 -1.47 1 83.81 162 GLU A CA 1
ATOM 1186 C C . GLU A 1 162 ? -17.75 -0.349 -2.568 1 83.81 162 GLU A C 1
ATOM 1188 O O . GLU A 1 162 ? -18.281 0.729 -2.312 1 83.81 162 GLU A O 1
ATOM 1193 N N . GLY A 1 163 ? -17.688 -0.829 -3.775 1 86.81 163 GLY A N 1
ATOM 1194 C CA . GLY A 1 163 ? -18.359 -0.176 -4.891 1 86.81 163 GLY A CA 1
ATOM 1195 C C . GLY A 1 163 ? -17.562 0.983 -5.465 1 86.81 163 GLY A C 1
ATOM 1196 O O . GLY A 1 163 ? -18.109 1.825 -6.18 1 86.81 163 GLY A O 1
ATOM 1197 N N . GLN A 1 164 ? -16.266 1.04 -5.152 1 84.94 164 GLN A N 1
ATOM 1198 C CA . GLN A 1 164 ? -15.414 2.129 -5.629 1 84.94 164 GLN A CA 1
ATOM 1199 C C . GLN A 1 164 ? -14.898 1.853 -7.039 1 84.94 164 GLN A C 1
ATOM 1201 O O . GLN A 1 164 ? -14.445 2.766 -7.73 1 84.94 164 GLN A O 1
ATOM 1206 N N . ALA A 1 165 ? -14.961 0.613 -7.445 1 92.06 165 ALA A N 1
ATOM 1207 C CA . ALA A 1 165 ? -14.547 0.192 -8.781 1 92.06 165 ALA A CA 1
ATOM 1208 C C . ALA A 1 165 ? -15.328 -1.03 -9.242 1 92.06 165 ALA A C 1
ATOM 1210 O O . ALA A 1 165 ? -15.734 -1.862 -8.43 1 92.06 165 ALA A O 1
ATOM 1211 N N . GLU A 1 166 ? -15.523 -1.088 -10.508 1 96.5 166 GLU A N 1
ATOM 1212 C CA . GLU A 1 166 ? -16.094 -2.293 -11.102 1 96.5 166 GLU A CA 1
ATOM 1213 C C . GLU A 1 166 ? -15.016 -3.322 -11.406 1 96.5 166 GLU A C 1
ATOM 1215 O O . GLU A 1 166 ? -15.266 -4.527 -11.367 1 96.5 166 GLU A O 1
ATOM 1220 N N . ARG A 1 167 ? -13.844 -2.768 -11.727 1 97.62 167 ARG A N 1
ATOM 1221 C CA . ARG A 1 167 ? -12.688 -3.586 -12.062 1 97.62 167 ARG A CA 1
ATOM 1222 C C . ARG A 1 167 ? -11.422 -3.049 -11.398 1 97.62 167 ARG A C 1
ATOM 1224 O O . ARG A 1 167 ? -11.273 -1.838 -11.227 1 97.62 167 ARG A O 1
ATOM 1231 N N . MET A 1 168 ? -10.594 -3.945 -11.031 1 97.94 168 MET A N 1
ATOM 1232 C CA . MET A 1 168 ? -9.266 -3.602 -10.531 1 97.94 168 MET A CA 1
ATOM 1233 C C . MET A 1 168 ? -8.188 -4.418 -11.242 1 97.94 168 MET A C 1
ATOM 1235 O O . MET A 1 168 ? -8.273 -5.648 -11.297 1 97.94 168 MET A O 1
ATOM 1239 N N . VAL A 1 169 ? -7.215 -3.758 -11.812 1 98.38 169 VAL A N 1
ATOM 1240 C CA . VAL A 1 169 ? -6.008 -4.426 -12.289 1 98.38 169 VAL A CA 1
ATOM 1241 C C . VAL A 1 169 ? -5 -4.551 -11.141 1 98.38 169 VAL A C 1
ATOM 1243 O O . VAL A 1 169 ? -4.535 -3.541 -10.609 1 98.38 169 VAL A O 1
ATOM 1246 N N . VAL A 1 170 ? -4.719 -5.762 -10.75 1 98.44 170 VAL A N 1
ATOM 1247 C CA . VAL A 1 170 ? -3.777 -6.012 -9.664 1 98.44 170 VAL A CA 1
ATOM 1248 C C . VAL A 1 170 ? -2.486 -6.605 -10.219 1 98.44 170 VAL A C 1
ATOM 1250 O O . VAL A 1 170 ? -2.52 -7.531 -11.031 1 98.44 170 VAL A O 1
ATOM 1253 N N . VAL A 1 171 ? -1.356 -6.02 -9.82 1 98.19 171 VAL A N 1
ATOM 1254 C CA . VAL A 1 171 ? -0.079 -6.383 -10.43 1 98.19 171 VAL A CA 1
ATOM 1255 C C . VAL A 1 171 ? 0.959 -6.625 -9.336 1 98.19 171 VAL A C 1
ATOM 1257 O O . VAL A 1 171 ? 0.998 -5.906 -8.336 1 98.19 171 VAL A O 1
ATOM 1260 N N . GLY A 1 172 ? 1.708 -7.711 -9.406 1 97.06 172 GLY A N 1
ATOM 1261 C CA . GLY A 1 172 ? 2.945 -7.949 -8.68 1 97.06 172 GLY A CA 1
ATOM 1262 C C . GLY A 1 172 ? 4.16 -8.047 -9.586 1 97.06 172 GLY A C 1
ATOM 1263 O O . GLY A 1 172 ? 4.113 -8.711 -10.617 1 97.06 172 GLY A O 1
ATOM 1264 N N . ALA A 1 173 ? 5.254 -7.305 -9.227 1 95.44 173 ALA A N 1
ATOM 1265 C CA . ALA A 1 173 ? 6.445 -7.355 -10.07 1 95.44 173 ALA A CA 1
ATOM 1266 C C . ALA A 1 173 ? 7.707 -7.098 -9.25 1 95.44 173 ALA A C 1
ATOM 1268 O O . ALA A 1 173 ? 7.707 -6.266 -8.344 1 95.44 173 ALA A O 1
ATOM 1269 N N . ASP A 1 174 ? 8.703 -7.82 -9.547 1 92.56 174 ASP A N 1
ATOM 1270 C CA . ASP A 1 174 ? 10.047 -7.586 -9.008 1 92.56 174 ASP A CA 1
ATOM 1271 C C . ASP A 1 174 ? 11.117 -7.934 -10.039 1 92.56 174 ASP A C 1
ATOM 1273 O O . ASP A 1 174 ? 10.945 -8.867 -10.828 1 92.56 174 ASP A O 1
ATOM 1277 N N . THR A 1 175 ? 12.133 -7.141 -10.023 1 88.62 175 THR A N 1
ATOM 1278 C CA . THR A 1 175 ? 13.281 -7.379 -10.898 1 88.62 175 THR A CA 1
ATOM 1279 C C . THR A 1 175 ? 14.531 -7.695 -10.078 1 88.62 175 THR A C 1
ATOM 1281 O O . THR A 1 175 ? 14.609 -7.344 -8.898 1 88.62 175 THR A O 1
ATOM 1284 N N . LEU A 1 176 ? 15.43 -8.398 -10.742 1 82.56 176 LEU A N 1
ATOM 1285 C CA . LEU A 1 176 ? 16.719 -8.688 -10.109 1 82.56 176 LEU A CA 1
ATOM 1286 C C . LEU A 1 176 ? 17.703 -7.566 -10.383 1 82.56 176 LEU A C 1
ATOM 1288 O O . LEU A 1 176 ? 17.656 -6.922 -11.438 1 82.56 176 LEU A O 1
ATOM 1292 N N . SER A 1 177 ? 18.469 -7.305 -9.383 1 76.12 177 SER A N 1
ATOM 1293 C CA . SER A 1 177 ? 19.594 -6.375 -9.516 1 76.12 177 SER A CA 1
ATOM 1294 C C . SER A 1 177 ? 20.797 -6.863 -8.734 1 76.12 177 SER A C 1
ATOM 1296 O O . SER A 1 177 ? 20.672 -7.621 -7.773 1 76.12 177 SER A O 1
ATOM 1298 N N . PRO A 1 178 ? 21.984 -6.477 -9.18 1 73.62 178 PRO A N 1
ATOM 1299 C CA . PRO A 1 178 ? 23.188 -6.844 -8.414 1 73.62 178 PRO A CA 1
ATOM 1300 C C . PRO A 1 178 ? 23.078 -6.441 -6.945 1 73.62 178 PRO A C 1
ATOM 1302 O O . PRO A 1 178 ? 23.531 -7.184 -6.066 1 73.62 178 PRO A O 1
ATOM 1305 N N . MET A 1 179 ? 22.5 -5.309 -6.727 1 74 179 MET A N 1
ATOM 1306 C CA . MET A 1 179 ? 22.344 -4.836 -5.352 1 74 179 MET A CA 1
ATOM 1307 C C . MET A 1 179 ? 21.453 -5.785 -4.547 1 74 179 MET A C 1
ATOM 1309 O O . MET A 1 179 ? 21.766 -6.09 -3.395 1 74 179 MET A O 1
ATOM 1313 N N . LEU A 1 180 ? 20.406 -6.152 -5.16 1 77.88 180 LEU A N 1
ATOM 1314 C CA . LEU A 1 180 ? 19.484 -7.074 -4.496 1 77.88 180 LEU A CA 1
ATOM 1315 C C . LEU A 1 180 ? 20.172 -8.398 -4.199 1 77.88 180 LEU A C 1
ATOM 1317 O O . LEU A 1 180 ? 20.078 -8.922 -3.086 1 77.88 180 LEU A O 1
ATOM 1321 N N . LEU A 1 181 ? 20.875 -8.922 -5.129 1 76.19 181 LEU A N 1
ATOM 1322 C CA . LEU A 1 181 ? 21.531 -10.219 -4.98 1 76.19 181 LEU A CA 1
ATOM 1323 C C . LEU A 1 181 ? 22.625 -10.164 -3.918 1 76.19 181 LEU A C 1
ATOM 1325 O O . LEU A 1 181 ? 22.828 -11.133 -3.178 1 76.19 181 LEU A O 1
ATOM 1329 N N . ALA A 1 182 ? 23.25 -9.078 -3.867 1 73.25 182 ALA A N 1
ATOM 1330 C CA . ALA A 1 182 ? 24.297 -8.891 -2.861 1 73.25 182 ALA A CA 1
ATOM 1331 C C . ALA A 1 182 ? 23.688 -8.734 -1.47 1 73.25 182 ALA A C 1
ATOM 1333 O O . ALA A 1 182 ? 24.297 -9.133 -0.473 1 73.25 182 ALA A O 1
ATOM 1334 N N . GLY A 1 183 ? 22.578 -8.25 -1.479 1 73.75 183 GLY A N 1
ATOM 1335 C CA . GLY A 1 183 ? 21.969 -7.883 -0.207 1 73.75 183 GLY A CA 1
ATOM 1336 C C . GLY A 1 183 ? 21.188 -9.023 0.428 1 73.75 183 GLY A C 1
ATOM 1337 O O . GLY A 1 183 ? 21.109 -9.109 1.655 1 73.75 183 GLY A O 1
ATOM 1338 N N . ILE A 1 184 ? 20.469 -9.844 -0.375 1 72.12 184 ILE A N 1
ATOM 1339 C CA . ILE A 1 184 ? 19.562 -10.852 0.181 1 72.12 184 ILE A CA 1
ATOM 1340 C C . ILE A 1 184 ? 20.344 -12.125 0.488 1 72.12 184 ILE A C 1
ATOM 1342 O O . ILE A 1 184 ? 21.109 -12.617 -0.353 1 72.12 184 ILE A O 1
ATOM 1346 N N . ALA A 1 185 ? 21.234 -12.211 1.4 1 68.12 185 ALA A N 1
ATOM 1347 C CA . ALA A 1 185 ? 21.953 -13.414 1.794 1 68.12 185 ALA A CA 1
ATOM 1348 C C . ALA A 1 185 ? 21.219 -14.672 1.307 1 68.12 185 ALA A C 1
ATOM 1350 O O . ALA A 1 185 ? 20.625 -15.398 2.102 1 68.12 185 ALA A O 1
ATOM 1351 N N . LEU A 1 186 ? 21.312 -14.992 0.019 1 67.56 186 LEU A N 1
ATOM 1352 C CA . LEU A 1 186 ? 20.609 -16.125 -0.549 1 67.56 186 LEU A CA 1
ATOM 1353 C C . LEU A 1 186 ? 21.156 -17.438 -0.018 1 67.56 186 LEU A C 1
ATOM 1355 O O . LEU A 1 186 ? 22.375 -17.656 -0.019 1 67.56 186 LEU A O 1
ATOM 1359 N N . PRO A 1 187 ? 20.25 -18.156 0.675 1 66.06 187 PRO A N 1
ATOM 1360 C CA . PRO A 1 187 ? 20.734 -19.484 1.068 1 66.06 187 PRO A CA 1
ATOM 1361 C C . PRO A 1 187 ? 21.25 -20.297 -0.112 1 66.06 187 PRO A C 1
ATOM 1363 O O . PRO A 1 187 ? 20.828 -20.094 -1.25 1 66.06 187 PRO A O 1
ATOM 1366 N N . GLU A 1 188 ? 22.156 -21.156 0.245 1 65.19 188 GLU A N 1
ATOM 1367 C CA . GLU A 1 188 ? 22.688 -22.031 -0.785 1 65.19 188 GLU A CA 1
ATOM 1368 C C . GLU A 1 188 ? 21.578 -22.828 -1.461 1 65.19 188 GLU A C 1
ATOM 1370 O O . GLU A 1 188 ? 20.719 -23.391 -0.788 1 65.19 188 GLU A O 1
ATOM 1375 N N . GLY A 1 189 ? 21.484 -22.75 -2.775 1 66.5 189 GLY A N 1
ATOM 1376 C CA . GLY A 1 189 ? 20.531 -23.547 -3.537 1 66.5 189 GLY A CA 1
ATOM 1377 C C . GLY A 1 189 ? 19.25 -22.781 -3.865 1 66.5 189 GLY A C 1
ATOM 1378 O O . GLY A 1 189 ? 18.438 -23.25 -4.664 1 66.5 189 GLY A O 1
ATOM 1379 N N . MET A 1 190 ? 19.141 -21.672 -3.26 1 73.75 190 MET A N 1
ATOM 1380 C CA . MET A 1 190 ? 17.922 -20.906 -3.572 1 73.75 190 MET A CA 1
ATOM 1381 C C . MET A 1 190 ? 18.047 -20.234 -4.938 1 73.75 190 MET A C 1
ATOM 1383 O O . MET A 1 190 ? 19.031 -19.562 -5.219 1 73.75 190 MET A O 1
ATOM 1387 N N . ARG A 1 191 ? 17.047 -20.531 -5.738 1 79.12 191 ARG A N 1
ATOM 1388 C CA . ARG A 1 191 ? 16.938 -19.891 -7.043 1 79.12 191 ARG A CA 1
ATOM 1389 C C . ARG A 1 191 ? 16.062 -18.641 -6.973 1 79.12 191 ARG A C 1
ATOM 1391 O O . ARG A 1 191 ? 15.008 -18.672 -6.328 1 79.12 191 ARG A O 1
ATOM 1398 N N . VAL A 1 192 ? 16.562 -17.578 -7.562 1 84.88 192 VAL A N 1
ATOM 1399 C CA . VAL A 1 192 ? 15.797 -16.344 -7.617 1 84.88 192 VAL A CA 1
ATOM 1400 C C . VAL A 1 192 ? 15.547 -15.953 -9.07 1 84.88 192 VAL A C 1
ATOM 1402 O O . VAL A 1 192 ? 16.328 -16.297 -9.953 1 84.88 192 VAL A O 1
ATOM 1405 N N . SER A 1 193 ? 14.445 -15.336 -9.305 1 86.75 193 SER A N 1
ATOM 1406 C CA . SER A 1 193 ? 14.07 -14.922 -10.656 1 86.75 193 SER A CA 1
ATOM 1407 C C . SER A 1 193 ? 13.266 -13.625 -10.633 1 86.75 193 SER A C 1
ATOM 1409 O O . SER A 1 193 ? 12.734 -13.234 -9.594 1 86.75 193 SER A O 1
ATOM 1411 N N . GLU A 1 194 ? 13.273 -12.883 -11.742 1 90.56 194 GLU A N 1
ATOM 1412 C CA . GLU A 1 194 ? 12.352 -11.766 -11.906 1 90.56 194 GLU A CA 1
ATOM 1413 C C . GLU A 1 194 ? 11.039 -12.211 -12.547 1 90.56 194 GLU A C 1
ATOM 1415 O O . GLU A 1 194 ? 11.008 -13.211 -13.273 1 90.56 194 GLU A O 1
ATOM 1420 N N . ALA A 1 195 ? 10 -11.555 -12.242 1 93.31 195 ALA A N 1
ATOM 1421 C CA . ALA A 1 195 ? 8.688 -11.891 -12.797 1 93.31 195 ALA A CA 1
ATOM 1422 C C . ALA A 1 195 ? 7.695 -10.758 -12.586 1 93.31 195 ALA A C 1
ATOM 1424 O O . ALA A 1 195 ? 7.91 -9.883 -11.75 1 93.31 195 ALA A O 1
ATOM 1425 N N . ALA A 1 196 ? 6.727 -10.734 -13.414 1 95.94 196 ALA A N 1
ATOM 1426 C CA . ALA A 1 196 ? 5.539 -9.906 -13.227 1 95.94 196 ALA A CA 1
ATOM 1427 C C . ALA A 1 196 ? 4.266 -10.711 -13.477 1 95.94 196 ALA A C 1
ATOM 1429 O O . ALA A 1 196 ? 4.246 -11.609 -14.312 1 95.94 196 ALA A O 1
ATOM 1430 N N . CYS A 1 197 ? 3.301 -10.461 -12.688 1 97.25 197 CYS A N 1
ATOM 1431 C CA . CYS A 1 197 ? 1.995 -11.102 -12.789 1 97.25 197 CYS A CA 1
ATOM 1432 C C . CYS A 1 197 ? 0.873 -10.094 -12.586 1 97.25 197 CYS A C 1
ATOM 1434 O O . CYS A 1 197 ? 0.966 -9.219 -11.727 1 97.25 197 CYS A O 1
ATOM 1436 N N . ALA A 1 198 ? -0.139 -10.141 -13.453 1 98.19 198 ALA A N 1
ATOM 1437 C CA . ALA A 1 198 ? -1.279 -9.234 -13.367 1 98.19 198 ALA A CA 1
ATOM 1438 C C . ALA A 1 198 ? -2.598 -10 -13.445 1 98.19 198 ALA A C 1
ATOM 1440 O O . ALA A 1 198 ? -2.717 -10.961 -14.203 1 98.19 198 ALA A O 1
ATOM 1441 N N . LEU A 1 199 ? -3.568 -9.602 -12.656 1 98.56 199 LEU A N 1
ATOM 1442 C CA . LEU A 1 199 ? -4.941 -10.086 -12.68 1 98.56 199 LEU A CA 1
ATOM 1443 C C . LEU A 1 199 ? -5.922 -8.938 -12.891 1 98.56 199 LEU A C 1
ATOM 1445 O O . LEU A 1 199 ? -5.699 -7.828 -12.398 1 98.56 199 LEU A O 1
ATOM 1449 N N . VAL A 1 200 ? -6.965 -9.18 -13.609 1 98.62 200 VAL A N 1
ATOM 1450 C CA . VAL A 1 200 ? -8.109 -8.281 -13.609 1 98.62 200 VAL A CA 1
ATOM 1451 C C . VAL A 1 200 ? -9.211 -8.852 -12.711 1 98.62 200 VAL A C 1
ATOM 1453 O O . VAL A 1 200 ? -9.781 -9.898 -13.016 1 98.62 200 VAL A O 1
ATOM 1456 N N . LEU A 1 201 ? -9.391 -8.227 -11.586 1 98.44 201 LEU A N 1
ATOM 1457 C CA . LEU A 1 201 ? -10.531 -8.508 -10.727 1 98.44 201 LEU A CA 1
ATOM 1458 C C . LEU A 1 201 ? -11.766 -7.738 -11.18 1 98.44 201 LEU A C 1
ATOM 1460 O O . LEU A 1 201 ? -11.656 -6.582 -11.594 1 98.44 201 LEU A O 1
ATOM 1464 N N . GLU A 1 202 ? -12.883 -8.367 -11.07 1 98.19 202 GLU A N 1
ATOM 1465 C CA . GLU A 1 202 ? -14.094 -7.75 -11.609 1 98.19 202 GLU A CA 1
ATOM 1466 C C . GLU A 1 202 ? -15.328 -8.164 -10.812 1 98.19 202 GLU A C 1
ATOM 1468 O O . GLU A 1 202 ? -15.43 -9.305 -10.359 1 98.19 202 GLU A O 1
ATOM 1473 N N . GLU A 1 203 ? -16.156 -7.164 -10.602 1 97.62 203 GLU A N 1
ATOM 1474 C CA . GLU A 1 203 ? -17.438 -7.477 -9.984 1 97.62 203 GLU A CA 1
ATOM 1475 C C . GLU A 1 203 ? -18.203 -8.516 -10.805 1 97.62 203 GLU A C 1
ATOM 1477 O O . GLU A 1 203 ? -18.281 -8.406 -12.031 1 97.62 203 GLU A O 1
ATOM 1482 N N . HIS A 1 204 ? -18.75 -9.461 -10.164 1 96.25 204 HIS A N 1
ATOM 1483 C CA . HIS A 1 204 ? -19.312 -10.656 -10.805 1 96.25 204 HIS A CA 1
ATOM 1484 C C . HIS A 1 204 ? -20.422 -10.289 -11.781 1 96.25 204 HIS A C 1
ATOM 1486 O O . HIS A 1 204 ? -20.422 -10.742 -12.93 1 96.25 204 HIS A O 1
ATOM 1492 N N . THR A 1 205 ? -21.375 -9.523 -11.375 1 95.62 205 THR A N 1
ATOM 1493 C CA . THR A 1 205 ? -22.5 -9.18 -12.234 1 95.62 205 THR A CA 1
ATOM 1494 C C . THR A 1 205 ? -22.047 -8.375 -13.445 1 95.62 205 THR A C 1
ATOM 1496 O O . THR A 1 205 ? -22.562 -8.555 -14.547 1 95.62 205 THR A O 1
ATOM 1499 N N . HIS A 1 206 ? -21.094 -7.527 -13.227 1 96.06 206 HIS A N 1
ATOM 1500 C CA . HIS A 1 206 ? -20.531 -6.766 -14.328 1 96.06 206 HIS A CA 1
ATOM 1501 C C . HIS A 1 206 ? -19.875 -7.688 -15.359 1 96.06 206 HIS A C 1
ATOM 1503 O O . HIS A 1 206 ? -20.094 -7.535 -16.562 1 96.06 206 HIS A O 1
ATOM 1509 N N . ALA A 1 207 ? -19.094 -8.617 -14.898 1 95.62 207 ALA A N 1
ATOM 1510 C CA . ALA A 1 207 ? -18.422 -9.578 -15.773 1 95.62 207 ALA A CA 1
ATOM 1511 C C . ALA A 1 207 ? -19.438 -10.414 -16.547 1 95.62 207 ALA A C 1
ATOM 1513 O O . ALA A 1 207 ? -19.281 -10.648 -17.75 1 95.62 207 ALA A O 1
ATOM 1514 N N . LEU A 1 208 ? -20.469 -10.859 -15.875 1 94 208 LEU A N 1
ATOM 1515 C CA . LEU A 1 208 ? -21.516 -11.672 -16.469 1 94 208 LEU A CA 1
ATOM 1516 C C . LEU A 1 208 ? -22.234 -10.898 -17.578 1 94 208 LEU A C 1
ATOM 1518 O O . LEU A 1 208 ? -22.484 -11.445 -18.656 1 94 208 LEU A O 1
ATOM 1522 N N . THR A 1 209 ? -22.562 -9.68 -17.297 1 94.94 209 THR A N 1
ATOM 1523 C CA . THR A 1 209 ? -23.344 -8.852 -18.203 1 94.94 209 THR A CA 1
ATOM 1524 C C . THR A 1 209 ? -22.578 -8.609 -19.516 1 94.94 209 THR A C 1
ATOM 1526 O O . THR A 1 209 ? -23.172 -8.578 -20.594 1 94.94 209 THR A O 1
ATOM 1529 N N . ARG A 1 210 ? -21.281 -8.516 -19.438 1 94.25 210 ARG A N 1
ATOM 1530 C CA . ARG A 1 210 ? -20.531 -8.219 -20.641 1 94.25 210 ARG A CA 1
ATOM 1531 C C . ARG A 1 210 ? -19.984 -9.492 -21.281 1 94.25 210 ARG A C 1
ATOM 1533 O O . ARG A 1 210 ? -19.234 -9.438 -22.266 1 94.25 210 ARG A O 1
ATOM 1540 N N . GLY A 1 211 ? -20.234 -10.664 -20.641 1 93.81 211 GLY A N 1
ATOM 1541 C CA . GLY A 1 211 ? -19.844 -11.945 -21.203 1 93.81 211 GLY A CA 1
ATOM 1542 C C . GLY A 1 211 ? -18.375 -12.25 -21.047 1 93.81 211 GLY A C 1
ATOM 1543 O O . GLY A 1 211 ? -17.781 -12.938 -21.875 1 93.81 211 GLY A O 1
ATOM 1544 N N . ALA A 1 212 ? -17.797 -11.711 -20 1 94.25 212 ALA A N 1
ATOM 1545 C CA . ALA A 1 212 ? -16.375 -11.961 -19.75 1 94.25 212 ALA A CA 1
ATOM 1546 C C . ALA A 1 212 ? -16.156 -13.391 -19.25 1 94.25 212 ALA A C 1
ATOM 1548 O O . ALA A 1 212 ? -16.984 -13.945 -18.547 1 94.25 212 ALA A O 1
ATOM 1549 N N . HIS A 1 213 ? -15.055 -13.945 -19.719 1 93.06 213 HIS A N 1
ATOM 1550 C CA . HIS A 1 213 ? -14.633 -15.203 -19.109 1 93.06 213 HIS A CA 1
ATOM 1551 C C . HIS A 1 213 ? -14.305 -15.031 -17.641 1 93.06 213 HIS A C 1
ATOM 1553 O O . HIS A 1 213 ? -13.672 -14.039 -17.25 1 93.06 213 HIS A O 1
ATOM 1559 N N . ARG A 1 214 ? -14.781 -15.875 -16.797 1 95.38 214 ARG A N 1
ATOM 1560 C CA . ARG A 1 214 ? -14.547 -15.844 -15.359 1 95.38 214 ARG A CA 1
ATOM 1561 C C . ARG A 1 214 ? -13.664 -17 -14.922 1 95.38 214 ARG A C 1
ATOM 1563 O O . ARG A 1 214 ? -14.164 -18.094 -14.641 1 95.38 214 ARG A O 1
ATOM 1570 N N . HIS A 1 215 ? -12.352 -16.781 -14.805 1 95.44 215 HIS A N 1
ATOM 1571 C CA . HIS A 1 215 ? -11.359 -17.812 -14.523 1 95.44 215 HIS A CA 1
ATOM 1572 C C . HIS A 1 215 ? -11.57 -18.422 -13.141 1 95.44 215 HIS A C 1
ATOM 1574 O O . HIS A 1 215 ? -11.359 -19.625 -12.945 1 95.44 215 HIS A O 1
ATOM 1580 N N . ALA A 1 216 ? -11.938 -17.625 -12.195 1 96.56 216 ALA A N 1
ATOM 1581 C CA . ALA A 1 216 ? -12.18 -18.031 -10.82 1 96.56 216 ALA A CA 1
ATOM 1582 C C . ALA A 1 216 ? -12.945 -16.953 -10.047 1 96.56 216 ALA A C 1
ATOM 1584 O O . ALA A 1 216 ? -13.016 -15.805 -10.484 1 96.56 216 ALA A O 1
ATOM 1585 N N . GLU A 1 217 ? -13.57 -17.344 -9.039 1 96.69 217 GLU A N 1
ATOM 1586 C CA . GLU A 1 217 ? -14.156 -16.438 -8.062 1 96.69 217 GLU A CA 1
ATOM 1587 C C . GLU A 1 217 ? -13.305 -16.344 -6.801 1 96.69 217 GLU A C 1
ATOM 1589 O O . GLU A 1 217 ? -12.828 -17.359 -6.293 1 96.69 217 GLU A O 1
ATOM 1594 N N . VAL A 1 218 ? -12.984 -15.133 -6.371 1 97 218 VAL A N 1
ATOM 1595 C CA . VAL A 1 218 ? -12.312 -14.93 -5.098 1 97 218 VAL A CA 1
ATOM 1596 C C . VAL A 1 218 ? -13.32 -14.992 -3.957 1 97 218 VAL A C 1
ATOM 1598 O O . VAL A 1 218 ? -14.164 -14.102 -3.818 1 97 218 VAL A O 1
ATOM 1601 N N . LEU A 1 219 ? -13.18 -15.938 -3.068 1 95.56 219 LEU A N 1
ATOM 1602 C CA . LEU A 1 219 ? -14.203 -16.172 -2.051 1 95.56 219 LEU A CA 1
ATOM 1603 C C . LEU A 1 219 ? -13.82 -15.5 -0.734 1 95.56 219 LEU A C 1
ATOM 1605 O O . LEU A 1 219 ? -14.688 -15.156 0.065 1 95.56 219 LEU A O 1
ATOM 1609 N N . GLY A 1 220 ? -12.492 -15.414 -0.543 1 94.12 220 GLY A N 1
ATOM 1610 C CA . GLY A 1 220 ? -12.031 -14.828 0.706 1 94.12 220 GLY A CA 1
ATOM 1611 C C . GLY A 1 220 ? -10.531 -14.625 0.748 1 94.12 220 GLY A C 1
ATOM 1612 O O . GLY A 1 220 ? -9.781 -15.359 0.105 1 94.12 220 GLY A O 1
ATOM 1613 N N . THR A 1 221 ? -10.164 -13.602 1.476 1 93.44 221 THR A N 1
ATOM 1614 C CA . THR A 1 221 ? -8.75 -13.328 1.725 1 93.44 221 THR A CA 1
ATOM 1615 C C . THR A 1 221 ? -8.484 -13.172 3.221 1 93.44 221 THR A C 1
ATOM 1617 O O . THR A 1 221 ? -9.352 -12.703 3.965 1 93.44 221 THR A O 1
ATOM 1620 N N . GLY A 1 222 ? -7.297 -13.641 3.646 1 90.75 222 GLY A N 1
ATOM 1621 C CA . GLY A 1 222 ? -6.781 -13.422 4.988 1 90.75 222 GLY A CA 1
ATOM 1622 C C . GLY A 1 222 ? -5.391 -12.812 5 1 90.75 222 GLY A C 1
ATOM 1623 O O . GLY A 1 222 ? -4.555 -13.148 4.16 1 90.75 222 GLY A O 1
ATOM 1624 N N . HIS A 1 223 ? -5.215 -11.898 5.887 1 89.31 223 HIS A N 1
ATOM 1625 C CA . HIS A 1 223 ? -3.928 -11.219 6.004 1 89.31 223 HIS A CA 1
ATOM 1626 C C . HIS A 1 223 ? -3.561 -10.984 7.465 1 89.31 223 HIS A C 1
ATOM 1628 O O . HIS A 1 223 ? -4.336 -10.391 8.219 1 89.31 223 HIS A O 1
ATOM 1634 N N . ARG A 1 224 ? -2.387 -11.445 7.832 1 85.19 224 ARG A N 1
ATOM 1635 C CA . ARG A 1 224 ? -1.905 -11.273 9.203 1 85.19 224 ARG A CA 1
ATOM 1636 C C . ARG A 1 224 ? -0.428 -10.898 9.219 1 85.19 224 ARG A C 1
ATOM 1638 O O . ARG A 1 224 ? 0.346 -11.359 8.375 1 85.19 224 ARG A O 1
ATOM 1645 N N . GLY A 1 225 ? -0.21 -9.977 10.125 1 79.69 225 GLY A N 1
ATOM 1646 C CA . GLY A 1 225 ? 1.187 -9.641 10.352 1 79.69 225 GLY A CA 1
ATOM 1647 C C . GLY A 1 225 ? 1.833 -10.484 11.438 1 79.69 225 GLY A C 1
ATOM 1648 O O . GLY A 1 225 ? 1.14 -11.078 12.266 1 79.69 225 GLY A O 1
ATOM 1649 N N . GLY A 1 226 ? 3.068 -10.703 11.328 1 71 226 GLY A N 1
ATOM 1650 C CA . GLY A 1 226 ? 3.715 -11.469 12.383 1 71 226 GLY A CA 1
ATOM 1651 C C . GLY A 1 226 ? 5.207 -11.203 12.477 1 71 226 GLY A C 1
ATOM 1652 O O . GLY A 1 226 ? 5.707 -10.227 11.922 1 71 226 GLY A O 1
ATOM 1653 N N . SER A 1 227 ? 5.785 -11.789 13.5 1 60.97 227 SER A N 1
ATOM 1654 C CA . SER A 1 227 ? 7.234 -11.828 13.68 1 60.97 227 SER A CA 1
ATOM 1655 C C . SER A 1 227 ? 7.824 -13.109 13.109 1 60.97 227 SER A C 1
ATOM 1657 O O . SER A 1 227 ? 7.102 -14.086 12.883 1 60.97 227 SER A O 1
ATOM 1659 N N . LEU A 1 228 ? 9.008 -12.93 12.781 1 61.69 228 LEU A N 1
ATOM 1660 C CA . LEU A 1 228 ? 9.742 -14.07 12.242 1 61.69 228 LEU A CA 1
ATOM 1661 C C . LEU A 1 228 ? 9.633 -15.273 13.18 1 61.69 228 LEU A C 1
ATOM 1663 O O . LEU A 1 228 ? 9.742 -16.422 12.742 1 61.69 228 LEU A O 1
ATOM 1667 N N . THR A 1 229 ? 9.211 -14.984 14.391 1 63.53 229 THR A N 1
ATOM 1668 C CA . THR A 1 229 ? 9.211 -16.078 15.367 1 63.53 229 THR A CA 1
ATOM 1669 C C . THR A 1 229 ? 7.832 -16.734 15.43 1 63.53 229 THR A C 1
ATOM 1671 O O . THR A 1 229 ? 7.684 -17.812 16 1 63.53 229 THR A O 1
ATOM 1674 N N . ASN A 1 230 ? 6.922 -16.219 14.812 1 78.75 230 ASN A N 1
ATOM 1675 C CA . ASN A 1 230 ? 5.566 -16.766 14.883 1 78.75 230 ASN A CA 1
ATOM 1676 C C . ASN A 1 230 ? 4.938 -16.875 13.5 1 78.75 230 ASN A C 1
ATOM 1678 O O . ASN A 1 230 ? 3.73 -16.688 13.344 1 78.75 230 ASN A O 1
ATOM 1682 N N . GLN A 1 231 ? 5.723 -17.266 12.617 1 82.62 231 GLN A N 1
ATOM 1683 C CA . GLN A 1 231 ? 5.277 -17.234 11.227 1 82.62 231 GLN A CA 1
ATOM 1684 C C . GLN A 1 231 ? 4.238 -18.328 10.969 1 82.62 231 GLN A C 1
ATOM 1686 O O . GLN A 1 231 ? 3.273 -18.109 10.227 1 82.62 231 GLN A O 1
ATOM 1691 N N . ALA A 1 232 ? 4.477 -19.516 11.648 1 87.81 232 ALA A N 1
ATOM 1692 C CA . ALA A 1 232 ? 3.531 -20.609 11.445 1 87.81 232 ALA A CA 1
ATOM 1693 C C . ALA A 1 232 ? 2.135 -20.219 11.922 1 87.81 232 ALA A C 1
ATOM 1695 O O . ALA A 1 232 ? 1.146 -20.438 11.219 1 87.81 232 ALA A O 1
ATOM 1696 N N . HIS A 1 233 ? 2.105 -19.641 13.078 1 89.5 233 HIS A N 1
ATOM 1697 C CA . HIS A 1 233 ? 0.827 -19.234 13.641 1 89.5 233 HIS A CA 1
ATOM 1698 C C . HIS A 1 233 ? 0.202 -18.109 12.82 1 89.5 233 HIS A C 1
ATOM 1700 O O . HIS A 1 233 ? -1.019 -18.062 12.641 1 89.5 233 HIS A O 1
ATOM 1706 N N . THR A 1 234 ? 1.027 -17.234 12.352 1 87.44 234 THR A N 1
ATOM 1707 C CA . THR A 1 234 ? 0.567 -16.141 11.516 1 87.44 234 THR A CA 1
ATOM 1708 C C . THR A 1 234 ? -0.079 -16.672 10.242 1 87.44 234 THR A C 1
ATOM 1710 O O . THR A 1 234 ? -1.147 -16.203 9.836 1 87.44 234 THR A O 1
ATOM 1713 N N . LEU A 1 235 ? 0.595 -17.641 9.625 1 90.62 235 LEU A N 1
ATOM 1714 C CA . LEU A 1 235 ? 0.051 -18.234 8.414 1 90.62 235 LEU A CA 1
ATOM 1715 C C . LEU A 1 235 ? -1.265 -18.953 8.703 1 90.62 235 LEU A C 1
ATOM 1717 O O . LEU A 1 235 ? -2.223 -18.828 7.934 1 90.62 235 LEU A O 1
ATOM 1721 N N . ALA A 1 236 ? -1.31 -19.703 9.828 1 93.94 236 ALA A N 1
ATOM 1722 C CA . ALA A 1 236 ? -2.518 -20.438 10.203 1 93.94 236 ALA A CA 1
ATOM 1723 C C . ALA A 1 236 ? -3.707 -19.484 10.344 1 93.94 236 ALA A C 1
ATOM 1725 O O . ALA A 1 236 ? -4.805 -19.781 9.867 1 93.94 236 ALA A O 1
ATOM 1726 N N . ARG A 1 237 ? -3.479 -18.391 10.93 1 90.81 237 ARG A N 1
ATOM 1727 C CA . ARG A 1 237 ? -4.543 -17.422 11.141 1 90.81 237 ARG A CA 1
ATOM 1728 C C . ARG A 1 237 ? -5.023 -16.844 9.812 1 90.81 237 ARG A C 1
ATOM 1730 O O . ARG A 1 237 ? -6.223 -16.672 9.602 1 90.81 237 ARG A O 1
ATOM 1737 N N . ALA A 1 238 ? -4.074 -16.516 8.945 1 91.5 238 ALA A N 1
ATOM 1738 C CA . ALA A 1 238 ? -4.438 -15.953 7.641 1 91.5 238 ALA A CA 1
ATOM 1739 C C . ALA A 1 238 ? -5.277 -16.953 6.84 1 91.5 238 ALA A C 1
ATOM 1741 O O . ALA A 1 238 ? -6.273 -16.562 6.215 1 91.5 238 ALA A O 1
ATOM 1742 N N . VAL A 1 239 ? -4.871 -18.203 6.895 1 95.06 239 VAL A N 1
ATOM 1743 C CA . VAL A 1 239 ? -5.582 -19.25 6.164 1 95.06 239 VAL A CA 1
ATOM 1744 C C . VAL A 1 239 ? -6.98 -19.422 6.75 1 95.06 239 VAL A C 1
ATOM 1746 O O . VAL A 1 239 ? -7.965 -19.484 6.008 1 95.06 239 VAL A O 1
ATOM 1749 N N . ARG A 1 240 ? -7.113 -19.406 8.047 1 95.5 240 ARG A N 1
ATOM 1750 C CA . ARG A 1 240 ? -8.406 -19.562 8.703 1 95.5 240 ARG A CA 1
ATOM 1751 C C . ARG A 1 240 ? -9.32 -18.391 8.391 1 95.5 240 ARG A C 1
ATOM 1753 O O . ARG A 1 240 ? -10.523 -18.562 8.164 1 95.5 240 ARG A O 1
ATOM 1760 N N . ASP A 1 241 ? -8.742 -17.234 8.438 1 90.81 241 ASP A N 1
ATOM 1761 C CA . ASP A 1 241 ? -9.523 -16.047 8.117 1 90.81 241 ASP A CA 1
ATOM 1762 C C . ASP A 1 241 ? -10.07 -16.109 6.695 1 90.81 241 ASP A C 1
ATOM 1764 O O . ASP A 1 241 ? -11.234 -15.781 6.457 1 90.81 241 ASP A O 1
ATOM 1768 N N . ALA A 1 242 ? -9.227 -16.531 5.758 1 94.12 242 ALA A N 1
ATOM 1769 C CA . ALA A 1 242 ? -9.656 -16.641 4.363 1 94.12 242 ALA A CA 1
ATOM 1770 C C . ALA A 1 242 ? -10.773 -17.656 4.215 1 94.12 242 ALA A C 1
ATOM 1772 O O . ALA A 1 242 ? -11.758 -17.422 3.514 1 94.12 242 ALA A O 1
ATOM 1773 N N . MET A 1 243 ? -10.641 -18.75 4.887 1 95.69 243 MET A N 1
ATOM 1774 C CA . MET A 1 243 ? -11.641 -19.797 4.812 1 95.69 243 MET A CA 1
ATOM 1775 C C . MET A 1 243 ? -12.945 -19.359 5.461 1 95.69 243 MET A C 1
ATOM 1777 O O . MET A 1 243 ? -14.031 -19.688 4.977 1 95.69 243 MET A O 1
ATOM 1781 N N . HIS A 1 244 ? -12.812 -18.656 6.535 1 93.31 244 HIS A N 1
ATOM 1782 C CA . HIS A 1 244 ? -13.992 -18.125 7.203 1 93.31 244 HIS A CA 1
ATOM 1783 C C . HIS A 1 244 ? -14.781 -17.203 6.273 1 93.31 244 HIS A C 1
ATOM 1785 O O . HIS A 1 244 ? -16 -17.328 6.164 1 93.31 244 HIS A O 1
ATOM 1791 N N . LEU A 1 245 ? -14.109 -16.359 5.633 1 89.81 245 LEU A N 1
ATOM 1792 C CA . LEU A 1 245 ? -14.758 -15.438 4.699 1 89.81 245 LEU A CA 1
ATOM 1793 C C . LEU A 1 245 ? -15.344 -16.203 3.514 1 89.81 245 LEU A C 1
ATOM 1795 O O . LEU A 1 245 ? -16.391 -15.82 2.986 1 89.81 245 LEU A O 1
ATOM 1799 N N . ALA A 1 246 ? -14.633 -17.219 3.096 1 93.81 246 ALA A N 1
ATOM 1800 C CA . ALA A 1 246 ? -15.086 -18.047 1.982 1 93.81 246 ALA A CA 1
ATOM 1801 C C . ALA A 1 246 ? -16.219 -18.969 2.412 1 93.81 246 ALA A C 1
ATOM 1803 O O . ALA A 1 246 ? -16.875 -19.578 1.571 1 93.81 246 ALA A O 1
ATOM 1804 N N . ARG A 1 247 ? -16.453 -19.094 3.74 1 94.75 247 ARG A N 1
ATOM 1805 C CA . ARG A 1 247 ? -17.469 -19.969 4.316 1 94.75 247 ARG A CA 1
ATOM 1806 C C . ARG A 1 247 ? -17.234 -21.422 3.898 1 94.75 247 ARG A C 1
ATOM 1808 O O . ARG A 1 247 ? -18.156 -22.078 3.418 1 94.75 247 ARG A O 1
ATOM 1815 N N . ILE A 1 248 ? -16.031 -21.844 4.051 1 95.56 248 ILE A N 1
ATOM 1816 C CA . ILE A 1 248 ? -15.711 -23.234 3.729 1 95.56 248 ILE A CA 1
ATOM 1817 C C . ILE A 1 248 ? -15.016 -23.891 4.918 1 95.56 248 ILE A C 1
ATOM 1819 O O . ILE A 1 248 ? -14.445 -23.203 5.766 1 95.56 248 ILE A O 1
ATOM 1823 N N . GLU A 1 249 ? -15.086 -25.156 4.906 1 96.88 249 GLU A N 1
ATOM 1824 C CA . GLU A 1 249 ? -14.344 -25.984 5.855 1 96.88 249 GLU A CA 1
ATOM 1825 C C . GLU A 1 249 ? -13.047 -26.516 5.238 1 96.88 249 GLU A C 1
ATOM 1827 O O . GLU A 1 249 ? -12.922 -26.594 4.012 1 96.88 249 GLU A O 1
ATOM 1832 N N . PRO A 1 250 ? -12.086 -26.859 6.098 1 96.94 250 PRO A N 1
ATOM 1833 C CA . PRO A 1 250 ? -10.789 -27.297 5.582 1 96.94 250 PRO A CA 1
ATOM 1834 C C . PRO A 1 250 ? -10.914 -28.453 4.582 1 96.94 250 PRO A C 1
ATOM 1836 O O . PRO A 1 250 ? -10.195 -28.469 3.576 1 96.94 250 PRO A O 1
ATOM 1839 N N . GLU A 1 251 ? -11.891 -29.328 4.797 1 96.25 251 GLU A N 1
ATOM 1840 C CA . GLU A 1 251 ? -12.031 -30.547 3.998 1 96.25 251 GLU A CA 1
ATOM 1841 C C . GLU A 1 251 ? -12.484 -30.219 2.578 1 96.25 251 GLU A C 1
ATOM 1843 O O . GLU A 1 251 ? -12.398 -31.062 1.684 1 96.25 251 GLU A O 1
ATOM 1848 N N . GLN A 1 252 ? -12.914 -29.078 2.383 1 95.38 252 GLN A N 1
ATOM 1849 C CA . GLN A 1 252 ? -13.414 -28.688 1.069 1 95.38 252 GLN A CA 1
ATOM 1850 C C . GLN A 1 252 ? -12.289 -28.172 0.179 1 95.38 252 GLN A C 1
ATOM 1852 O O . GLN A 1 252 ? -12.461 -28.031 -1.032 1 95.38 252 GLN A O 1
ATOM 1857 N N . LEU A 1 253 ? -11.164 -27.875 0.756 1 95.38 253 LEU A N 1
ATOM 1858 C CA . LEU A 1 253 ? -10.023 -27.422 -0.042 1 95.38 253 LEU A CA 1
ATOM 1859 C C . LEU A 1 253 ? -9.438 -28.578 -0.85 1 95.38 253 LEU A C 1
ATOM 1861 O O . LEU A 1 253 ? -9.094 -29.609 -0.291 1 95.38 253 LEU A O 1
ATOM 1865 N N . SER A 1 254 ? -9.266 -28.344 -2.133 1 94.94 254 SER A N 1
ATOM 1866 C CA . SER A 1 254 ? -8.82 -29.406 -3.033 1 94.94 254 SER A CA 1
ATOM 1867 C C . SER A 1 254 ? -7.312 -29.312 -3.275 1 94.94 254 SER A C 1
ATOM 1869 O O . SER A 1 254 ? -6.688 -30.297 -3.672 1 94.94 254 SER A O 1
ATOM 1871 N N . ALA A 1 255 ? -6.777 -28.172 -3.076 1 95.19 255 ALA A N 1
ATOM 1872 C CA . ALA A 1 255 ? -5.344 -28 -3.303 1 95.19 255 ALA A CA 1
ATOM 1873 C C . ALA A 1 255 ? -4.836 -26.719 -2.643 1 95.19 255 ALA A C 1
ATOM 1875 O O . ALA A 1 255 ? -5.605 -25.797 -2.404 1 95.19 255 ALA A O 1
ATOM 1876 N N . VAL A 1 256 ? -3.555 -26.703 -2.338 1 95.19 256 VAL A N 1
ATOM 1877 C CA . VAL A 1 256 ? -2.869 -25.531 -1.788 1 95.19 256 VAL A CA 1
ATOM 1878 C C . VAL A 1 256 ? -1.679 -25.172 -2.672 1 95.19 256 VAL A C 1
ATOM 1880 O O . VAL A 1 256 ? -0.876 -26.031 -3.031 1 95.19 256 VAL A O 1
ATOM 1883 N N . PHE A 1 257 ? -1.609 -23.969 -3.062 1 94.5 257 PHE A N 1
ATOM 1884 C CA . PHE A 1 257 ? -0.432 -23.438 -3.73 1 94.5 257 PHE A CA 1
ATOM 1885 C C . PHE A 1 257 ? 0.407 -22.609 -2.76 1 94.5 257 PHE A C 1
ATOM 1887 O O . PHE A 1 257 ? 0.061 -21.469 -2.443 1 94.5 257 PHE A O 1
ATOM 1894 N N . SER A 1 258 ? 1.49 -23.141 -2.369 1 89.25 258 SER A N 1
ATOM 1895 C CA . SER A 1 258 ? 2.311 -22.594 -1.294 1 89.25 258 SER A CA 1
ATOM 1896 C C . SER A 1 258 ? 3.277 -21.547 -1.817 1 89.25 258 SER A C 1
ATOM 1898 O O . SER A 1 258 ? 3.494 -21.438 -3.027 1 89.25 258 SER A O 1
ATOM 1900 N N . CYS A 1 259 ? 3.807 -20.672 -0.989 1 79.19 259 CYS A N 1
ATOM 1901 C CA . CYS A 1 259 ? 4.848 -19.688 -1.287 1 79.19 259 CYS A CA 1
ATOM 1902 C C . CYS A 1 259 ? 6.227 -20.234 -0.921 1 79.19 259 CYS A C 1
ATOM 1904 O O . CYS A 1 259 ? 7.219 -19.922 -1.582 1 79.19 259 CYS A O 1
ATOM 1906 N N . ALA A 1 260 ? 6.293 -21.281 -0.207 1 64.94 260 ALA A N 1
ATOM 1907 C CA . ALA A 1 260 ? 7.465 -21.953 0.346 1 64.94 260 ALA A CA 1
ATOM 1908 C C . ALA A 1 260 ? 8.758 -21.297 -0.123 1 64.94 260 ALA A C 1
ATOM 1910 O O . ALA A 1 260 ? 9.031 -21.25 -1.323 1 64.94 260 ALA A O 1
ATOM 1911 N N . SER A 1 261 ? 9.438 -20.422 0.651 1 58.03 261 SER A N 1
ATOM 1912 C CA . SER A 1 261 ? 10.578 -19.609 0.236 1 58.03 261 SER A CA 1
ATOM 1913 C C . SER A 1 261 ? 11.805 -20.484 -0.035 1 58.03 261 SER A C 1
ATOM 1915 O O . SER A 1 261 ? 12.797 -20.016 -0.587 1 58.03 261 SER A O 1
ATOM 1917 N N . GLY A 1 262 ? 11.672 -21.766 -0.078 1 57.81 262 GLY A N 1
ATOM 1918 C CA . GLY A 1 262 ? 12.812 -22.625 -0.306 1 57.81 262 GLY A CA 1
ATOM 1919 C C . GLY A 1 262 ? 13.867 -22.531 0.781 1 57.81 262 GLY A C 1
ATOM 1920 O O . GLY A 1 262 ? 14.977 -23.047 0.632 1 57.81 262 GLY A O 1
ATOM 1921 N N . ARG A 1 263 ? 13.648 -21.594 1.715 1 58.56 263 ARG A N 1
ATOM 1922 C CA . ARG A 1 263 ? 14.562 -21.469 2.844 1 58.56 263 ARG A CA 1
ATOM 1923 C C . ARG A 1 263 ? 14.234 -22.484 3.928 1 58.56 263 ARG A C 1
ATOM 1925 O O . ARG A 1 263 ? 13.086 -22.578 4.367 1 58.56 263 ARG A O 1
ATOM 1932 N N . GLY A 1 264 ? 14.852 -23.609 3.912 1 56.59 264 GLY A N 1
ATOM 1933 C CA . GLY A 1 264 ? 14.672 -24.703 4.855 1 56.59 264 GLY A CA 1
ATOM 1934 C C . GLY A 1 264 ? 13.703 -24.375 5.977 1 56.59 264 GLY A C 1
ATOM 1935 O O . GLY A 1 264 ? 12.656 -25.016 6.105 1 56.59 264 GLY A O 1
ATOM 1936 N N . ASP A 1 265 ? 13.922 -23.266 6.723 1 61.12 265 ASP A N 1
ATOM 1937 C CA . ASP A 1 265 ? 13.094 -22.938 7.879 1 61.12 265 ASP A CA 1
ATOM 1938 C C . ASP A 1 265 ? 11.727 -22.406 7.441 1 61.12 265 ASP A C 1
ATOM 1940 O O . ASP A 1 265 ? 10.711 -22.688 8.078 1 61.12 265 ASP A O 1
ATOM 1944 N N . PHE A 1 266 ? 11.68 -21.812 6.312 1 61.59 266 PHE A N 1
ATOM 1945 C CA . PHE A 1 266 ? 10.422 -21.203 5.898 1 61.59 266 PHE A CA 1
ATOM 1946 C C . PHE A 1 266 ? 9.453 -22.266 5.391 1 61.59 266 PHE A C 1
ATOM 1948 O O . PHE A 1 266 ? 8.25 -22.203 5.66 1 61.59 266 PHE A O 1
ATOM 1955 N N . ASP A 1 267 ? 10.125 -23.234 4.879 1 72.5 267 ASP A N 1
ATOM 1956 C CA . ASP A 1 267 ? 9.297 -24.344 4.406 1 72.5 267 ASP A CA 1
ATOM 1957 C C . ASP A 1 267 ? 8.68 -25.109 5.574 1 72.5 267 ASP A C 1
ATOM 1959 O O . ASP A 1 267 ? 7.516 -25.516 5.52 1 72.5 267 ASP A O 1
ATOM 1963 N N . GLY A 1 268 ? 9.461 -25.031 6.648 1 79.25 268 GLY A N 1
ATOM 1964 C CA . GLY A 1 268 ? 8.953 -25.703 7.836 1 79.25 268 GLY A CA 1
ATOM 1965 C C . GLY A 1 268 ? 7.82 -24.938 8.5 1 79.25 268 GLY A C 1
ATOM 1966 O O . GLY A 1 268 ? 6.836 -25.547 8.938 1 79.25 268 GLY A O 1
ATOM 1967 N N . TRP A 1 269 ? 7.902 -23.672 8.477 1 81.81 269 TRP A N 1
ATOM 1968 C CA . TRP A 1 269 ? 6.855 -22.906 9.141 1 81.81 269 TRP A CA 1
ATOM 1969 C C . TRP A 1 269 ? 5.559 -22.938 8.344 1 81.81 269 TRP A C 1
ATOM 1971 O O . TRP A 1 269 ? 4.469 -22.969 8.922 1 81.81 269 TRP A O 1
ATOM 1981 N N . GLU A 1 270 ? 5.711 -22.938 7.012 1 87.19 270 GLU A N 1
ATOM 1982 C CA . GLU A 1 270 ? 4.508 -23 6.188 1 87.19 270 GLU A CA 1
ATOM 1983 C C . GLU A 1 270 ? 3.768 -24.312 6.383 1 87.19 270 GLU A C 1
ATOM 1985 O O . GLU A 1 270 ? 2.537 -24.344 6.461 1 87.19 270 GLU A O 1
ATOM 1990 N N . GLN A 1 271 ? 4.551 -25.375 6.516 1 88.06 271 GLN A N 1
ATOM 1991 C CA . GLN A 1 271 ? 3.951 -26.688 6.762 1 88.06 271 GLN A CA 1
ATOM 1992 C C . GLN A 1 271 ? 3.24 -26.719 8.109 1 88.06 271 GLN A C 1
ATOM 1994 O O . GLN A 1 271 ? 2.115 -27.203 8.219 1 88.06 271 GLN A O 1
ATOM 1999 N N . ARG A 1 272 ? 3.891 -26.219 9.078 1 90.81 272 ARG A N 1
ATOM 2000 C CA . ARG A 1 272 ? 3.305 -26.188 10.414 1 90.81 272 ARG A CA 1
ATOM 2001 C C . ARG A 1 272 ? 2.055 -25.312 10.445 1 90.81 272 ARG A C 1
ATOM 2003 O O . ARG A 1 272 ? 1.062 -25.672 11.086 1 90.81 272 ARG A O 1
ATOM 2010 N N . GLY A 1 273 ? 2.139 -24.219 9.742 1 92.62 273 GLY A N 1
ATOM 2011 C CA . GLY A 1 273 ? 0.989 -23.328 9.664 1 92.62 273 GLY A CA 1
ATOM 2012 C C . GLY A 1 273 ? -0.211 -23.969 8.992 1 92.62 273 GLY A C 1
ATOM 2013 O O . GLY A 1 273 ? -1.347 -23.797 9.438 1 92.62 273 GLY A O 1
ATOM 2014 N N . LEU A 1 274 ? 0.058 -24.703 7.949 1 93.81 274 LEU A N 1
ATOM 2015 C CA . LEU A 1 274 ? -1.017 -25.391 7.246 1 93.81 274 LEU A CA 1
ATOM 2016 C C . LEU A 1 274 ? -1.625 -26.484 8.125 1 93.81 274 LEU A C 1
ATOM 2018 O O . LEU A 1 274 ? -2.844 -26.672 8.125 1 93.81 274 LEU A O 1
ATOM 2022 N N . HIS A 1 275 ? -0.766 -27.156 8.852 1 95.38 275 HIS A N 1
ATOM 2023 C CA . HIS A 1 275 ? -1.266 -28.188 9.766 1 95.38 275 HIS A CA 1
ATOM 2024 C C . HIS A 1 275 ? -2.152 -27.562 10.844 1 95.38 275 HIS A C 1
ATOM 2026 O O . HIS A 1 275 ? -3.186 -28.141 11.203 1 95.38 275 HIS A O 1
ATOM 2032 N N . GLU A 1 276 ? -1.692 -26.484 11.305 1 95.81 276 GLU A N 1
ATOM 2033 C CA . GLU A 1 276 ? -2.469 -25.781 12.328 1 95.81 276 GLU A CA 1
ATOM 2034 C C . GLU A 1 276 ? -3.803 -25.297 11.773 1 95.81 276 GLU A C 1
ATOM 2036 O O . GLU A 1 276 ? -4.828 -25.359 12.453 1 95.81 276 GLU A O 1
ATOM 2041 N N . ALA A 1 277 ? -3.844 -24.828 10.578 1 96.5 277 ALA A N 1
ATOM 2042 C CA . ALA A 1 277 ? -5.031 -24.219 9.984 1 96.5 277 ALA A CA 1
ATOM 2043 C C . ALA A 1 277 ? -6.016 -25.297 9.516 1 96.5 277 ALA A C 1
ATOM 2045 O O . ALA A 1 277 ? -7.23 -25.125 9.641 1 96.5 277 ALA A O 1
ATOM 2046 N N . LEU A 1 278 ? -5.496 -26.438 8.984 1 97.69 278 LEU A N 1
ATOM 2047 C CA . LEU A 1 278 ? -6.348 -27.391 8.266 1 97.69 278 LEU A CA 1
ATOM 2048 C C . LEU A 1 278 ? -6.57 -28.641 9.094 1 97.69 278 LEU A C 1
ATOM 2050 O O . LEU A 1 278 ? -7.41 -29.484 8.75 1 97.69 278 LEU A O 1
ATOM 2054 N N . GLY A 1 279 ? -5.801 -28.812 10.203 1 96.62 279 GLY A N 1
ATOM 2055 C CA . GLY A 1 279 ? -5.902 -30.031 10.984 1 96.62 279 GLY A CA 1
ATOM 2056 C C . GLY A 1 279 ? -5.539 -31.281 10.203 1 96.62 279 GLY A C 1
ATOM 2057 O O . GLY A 1 279 ? -4.488 -31.344 9.562 1 96.62 279 GLY A O 1
ATOM 2058 N N . ALA A 1 280 ? -6.426 -32.281 10.266 1 96.19 280 ALA A N 1
ATOM 2059 C CA . ALA A 1 280 ? -6.18 -33.594 9.648 1 96.19 280 ALA A CA 1
ATOM 2060 C C . ALA A 1 280 ? -6.152 -33.469 8.125 1 96.19 280 ALA A C 1
ATOM 2062 O O . ALA A 1 280 ? -5.48 -34.25 7.445 1 96.19 280 ALA A O 1
ATOM 2063 N N . HIS A 1 281 ? -6.781 -32.5 7.594 1 96.81 281 HIS A N 1
ATOM 2064 C CA . HIS A 1 281 ? -6.875 -32.344 6.145 1 96.81 281 HIS A CA 1
ATOM 2065 C C . HIS A 1 281 ? -5.535 -31.938 5.547 1 96.81 281 HIS A C 1
ATOM 2067 O O . HIS A 1 281 ? -5.309 -32.094 4.348 1 96.81 281 HIS A O 1
ATOM 2073 N N . ALA A 1 282 ? -4.656 -31.359 6.398 1 95.31 282 ALA A N 1
ATOM 2074 C CA . ALA A 1 282 ? -3.346 -30.922 5.926 1 95.31 282 ALA A CA 1
ATOM 2075 C C . ALA A 1 282 ? -2.562 -32.094 5.328 1 95.31 282 ALA A C 1
ATOM 2077 O O . ALA A 1 282 ? -1.748 -31.906 4.422 1 95.31 282 ALA A O 1
ATOM 2078 N N . ALA A 1 283 ? -2.814 -33.281 5.801 1 93.56 283 ALA A N 1
ATOM 2079 C CA . ALA A 1 283 ? -2.1 -34.469 5.336 1 93.56 283 ALA A CA 1
ATOM 2080 C C . ALA A 1 283 ? -2.697 -35 4.031 1 93.56 283 ALA A C 1
ATOM 2082 O O . ALA A 1 283 ? -2.07 -35.781 3.33 1 93.56 283 ALA A O 1
ATOM 2083 N N . LYS A 1 284 ? -3.857 -34.562 3.678 1 94.81 284 LYS A N 1
ATOM 2084 C CA . LYS A 1 284 ? -4.582 -35.125 2.543 1 94.81 284 LYS A CA 1
ATOM 2085 C C . LYS A 1 284 ? -4.578 -34.188 1.355 1 94.81 284 LYS A C 1
ATOM 2087 O O . LYS A 1 284 ? -4.652 -34.594 0.203 1 94.81 284 LYS A O 1
ATOM 2092 N N . VAL A 1 285 ? -4.559 -32.875 1.633 1 94.88 285 VAL A N 1
ATOM 2093 C CA . VAL A 1 285 ? -4.691 -31.891 0.568 1 94.88 285 VAL A CA 1
ATOM 2094 C C . VAL A 1 285 ? -3.373 -31.766 -0.19 1 94.88 285 VAL A C 1
ATOM 2096 O O . VAL A 1 285 ? -2.314 -31.594 0.418 1 94.88 285 VAL A O 1
ATOM 2099 N N . PRO A 1 286 ? -3.355 -31.906 -1.531 1 93.31 286 PRO A N 1
ATOM 2100 C CA . PRO A 1 286 ? -2.121 -31.703 -2.297 1 93.31 286 PRO A CA 1
ATOM 2101 C C . PRO A 1 286 ? -1.58 -30.281 -2.182 1 93.31 286 PRO A C 1
ATOM 2103 O O . PRO A 1 286 ? -2.352 -29.312 -2.207 1 93.31 286 PRO A O 1
ATOM 2106 N N . VAL A 1 287 ? -0.258 -30.156 -1.996 1 91.5 287 VAL A N 1
ATOM 2107 C CA . VAL A 1 287 ? 0.425 -28.875 -1.922 1 91.5 287 VAL A CA 1
ATOM 2108 C C . VAL A 1 287 ? 1.403 -28.734 -3.088 1 91.5 287 VAL A C 1
ATOM 2110 O O . VAL A 1 287 ? 2.27 -29.594 -3.279 1 91.5 287 VAL A O 1
ATOM 2113 N N . SER A 1 288 ? 1.197 -27.734 -3.895 1 90.12 288 SER A N 1
ATOM 2114 C CA . SER A 1 288 ? 2.096 -27.406 -5 1 90.12 288 SER A CA 1
ATOM 2115 C C . SER A 1 288 ? 2.938 -26.172 -4.684 1 90.12 288 SER A C 1
ATOM 2117 O O . SER A 1 288 ? 2.436 -25.203 -4.109 1 90.12 288 SER A O 1
ATOM 2119 N N . CYS A 1 289 ? 4.207 -26.203 -5.102 1 86.44 289 CYS A N 1
ATOM 2120 C CA . CYS A 1 289 ? 5.133 -25.109 -4.855 1 86.44 289 CYS A CA 1
ATOM 2121 C C . CYS A 1 289 ? 5.668 -24.531 -6.168 1 86.44 289 CYS A C 1
ATOM 2123 O O . CYS A 1 289 ? 6.684 -25.016 -6.684 1 86.44 289 CYS A O 1
ATOM 2125 N N . PRO A 1 290 ? 5.113 -23.438 -6.602 1 87.06 290 PRO A N 1
ATOM 2126 C CA . PRO A 1 290 ? 5.551 -22.844 -7.867 1 87.06 290 PRO A CA 1
ATOM 2127 C C . PRO A 1 290 ? 7.039 -22.5 -7.875 1 87.06 290 PRO A C 1
ATOM 2129 O O . PRO A 1 290 ? 7.676 -22.531 -8.93 1 87.06 290 PRO A O 1
ATOM 2132 N N . LYS A 1 291 ? 7.621 -22.25 -6.758 1 83.56 291 LYS A N 1
ATOM 2133 C CA . LYS A 1 291 ? 9.016 -21.828 -6.66 1 83.56 291 LYS A CA 1
ATOM 2134 C C . LYS A 1 291 ? 9.961 -22.938 -7.117 1 83.56 291 LYS A C 1
ATOM 2136 O O . LYS A 1 291 ? 11.102 -22.672 -7.492 1 83.56 291 LYS A O 1
ATOM 2141 N N . ASP A 1 292 ? 9.5 -24.094 -6.957 1 81 292 ASP A N 1
ATOM 2142 C CA . ASP A 1 292 ? 10.328 -25.219 -7.379 1 81 292 ASP A CA 1
ATOM 2143 C C . ASP A 1 292 ? 10.656 -25.125 -8.867 1 81 292 ASP A C 1
ATOM 2145 O O . ASP A 1 292 ? 11.703 -25.609 -9.305 1 81 292 ASP A O 1
ATOM 2149 N N . VAL A 1 293 ? 9.773 -24.5 -9.57 1 81.69 293 VAL A N 1
ATOM 2150 C CA . VAL A 1 293 ? 9.945 -24.406 -11.016 1 81.69 293 VAL A CA 1
ATOM 2151 C C . VAL A 1 293 ? 10.328 -22.969 -11.391 1 81.69 293 VAL A C 1
ATOM 2153 O O . VAL A 1 293 ? 11.188 -22.766 -12.25 1 81.69 293 VAL A O 1
ATOM 2156 N N . LEU A 1 294 ? 9.781 -22 -10.695 1 83.88 294 LEU A N 1
ATOM 2157 C CA . LEU A 1 294 ? 9.875 -20.609 -11.125 1 83.88 294 LEU A CA 1
ATOM 2158 C C . LEU A 1 294 ? 10.961 -19.875 -10.344 1 83.88 294 LEU A C 1
ATOM 2160 O O . LEU A 1 294 ? 11.398 -18.797 -10.742 1 83.88 294 LEU A O 1
ATOM 2164 N N . GLY A 1 295 ? 11.445 -20.484 -9.219 1 84.5 295 GLY A N 1
ATOM 2165 C CA . GLY A 1 295 ? 12.328 -19.781 -8.312 1 84.5 295 GLY A CA 1
ATOM 2166 C C . GLY A 1 295 ? 11.609 -18.781 -7.434 1 84.5 295 GLY A C 1
ATOM 2167 O O . GLY A 1 295 ? 10.391 -18.594 -7.562 1 84.5 295 GLY A O 1
ATOM 2168 N N . GLU A 1 296 ? 12.367 -18.156 -6.539 1 86.88 296 GLU A N 1
ATOM 2169 C CA . GLU A 1 296 ? 11.836 -17.078 -5.711 1 86.88 296 GLU A CA 1
ATOM 2170 C C . GLU A 1 296 ? 11.633 -15.805 -6.531 1 86.88 296 GLU A C 1
ATOM 2172 O O . GLU A 1 296 ? 12.594 -15.234 -7.051 1 86.88 296 GLU A O 1
ATOM 2177 N N . THR A 1 297 ? 10.414 -15.359 -6.559 1 89.31 297 THR A N 1
ATOM 2178 C CA . THR A 1 297 ? 10.086 -14.18 -7.359 1 89.31 297 THR A CA 1
ATOM 2179 C C . THR A 1 297 ? 9.531 -13.07 -6.477 1 89.31 297 THR A C 1
ATOM 2181 O O . THR A 1 297 ? 8.883 -12.141 -6.973 1 89.31 297 THR A O 1
ATOM 2184 N N . PHE A 1 298 ? 9.648 -13.195 -5.199 1 89.31 298 PHE A N 1
ATOM 2185 C CA . PHE A 1 298 ? 9.375 -12.164 -4.203 1 89.31 298 PHE A CA 1
ATOM 2186 C C . PHE A 1 298 ? 7.898 -11.797 -4.188 1 89.31 298 PHE A C 1
ATOM 2188 O O . PHE A 1 298 ? 7.043 -12.656 -3.959 1 89.31 298 PHE A O 1
ATOM 2195 N N . SER A 1 299 ? 7.551 -10.562 -4.551 1 92.5 299 SER A N 1
ATOM 2196 C CA . SER A 1 299 ? 6.168 -10.117 -4.434 1 92.5 299 SER A CA 1
ATOM 2197 C C . SER A 1 299 ? 5.277 -10.797 -5.465 1 92.5 299 SER A C 1
ATOM 2199 O O . SER A 1 299 ? 4.051 -10.805 -5.332 1 92.5 299 SER A O 1
ATOM 2201 N N . THR A 1 300 ? 5.852 -11.336 -6.461 1 93.94 300 THR A N 1
ATOM 2202 C CA . THR A 1 300 ? 5.082 -11.93 -7.547 1 93.94 300 THR A CA 1
ATOM 2203 C C . THR A 1 300 ? 4.73 -13.383 -7.234 1 93.94 300 THR A C 1
ATOM 2205 O O . THR A 1 300 ? 3.846 -13.961 -7.863 1 93.94 300 THR A O 1
ATOM 2208 N N . ALA A 1 301 ? 5.348 -13.922 -6.25 1 91.88 301 ALA A N 1
ATOM 2209 C CA . ALA A 1 301 ? 5.215 -15.352 -5.969 1 91.88 301 ALA A CA 1
ATOM 2210 C C . ALA A 1 301 ? 3.762 -15.719 -5.68 1 91.88 301 ALA A C 1
ATOM 2212 O O . ALA A 1 301 ? 3.227 -16.656 -6.27 1 91.88 301 ALA A O 1
ATOM 2213 N N . GLY A 1 302 ? 3.154 -14.992 -4.77 1 93.69 302 GLY A N 1
ATOM 2214 C CA . GLY A 1 302 ? 1.764 -15.258 -4.438 1 93.69 302 GLY A CA 1
ATOM 2215 C C . GLY A 1 302 ? 0.825 -15.086 -5.617 1 93.69 302 GLY A C 1
ATOM 2216 O O . GLY A 1 302 ? -0.139 -15.844 -5.766 1 93.69 302 GLY A O 1
ATOM 2217 N N . MET A 1 303 ? 1.091 -14.156 -6.461 1 95.44 303 MET A N 1
ATOM 2218 C CA . MET A 1 303 ? 0.257 -13.891 -7.629 1 95.44 303 MET A CA 1
ATOM 2219 C C . MET A 1 303 ? 0.393 -15.008 -8.664 1 95.44 303 MET A C 1
ATOM 2221 O O . MET A 1 303 ? -0.591 -15.391 -9.297 1 95.44 303 MET A O 1
ATOM 2225 N N . LEU A 1 304 ? 1.638 -15.43 -8.852 1 94.12 304 LEU A N 1
ATOM 2226 C CA . LEU A 1 304 ? 1.863 -16.547 -9.766 1 94.12 304 LEU A CA 1
ATOM 2227 C C . LEU A 1 304 ? 1.149 -17.797 -9.266 1 94.12 304 LEU A C 1
ATOM 2229 O O . LEU A 1 304 ? 0.606 -18.562 -10.07 1 94.12 304 LEU A O 1
ATOM 2233 N N . ALA A 1 305 ? 1.133 -17.953 -7.961 1 94.69 305 ALA A N 1
ATOM 2234 C CA . ALA A 1 305 ? 0.386 -19.062 -7.367 1 94.69 305 ALA A CA 1
ATOM 2235 C C . ALA A 1 305 ? -1.1 -18.969 -7.703 1 94.69 305 ALA A C 1
ATOM 2237 O O . ALA A 1 305 ? -1.749 -19.969 -7.973 1 94.69 305 ALA A O 1
ATOM 2238 N N . VAL A 1 306 ? -1.631 -17.781 -7.676 1 96.19 306 VAL A N 1
ATOM 2239 C CA . VAL A 1 306 ? -3.035 -17.562 -8.008 1 96.19 306 VAL A CA 1
ATOM 2240 C C . VAL A 1 306 ? -3.285 -17.953 -9.469 1 96.19 306 VAL A C 1
ATOM 2242 O O . VAL A 1 306 ? -4.266 -18.625 -9.781 1 96.19 306 VAL A O 1
ATOM 2245 N N . VAL A 1 307 ? -2.406 -17.531 -10.375 1 95.31 307 VAL A N 1
ATOM 2246 C CA . VAL A 1 307 ? -2.555 -17.844 -11.789 1 95.31 307 VAL A CA 1
ATOM 2247 C C . VAL A 1 307 ? -2.545 -19.359 -11.992 1 95.31 307 VAL A C 1
ATOM 2249 O O . VAL A 1 307 ? -3.391 -19.891 -12.703 1 95.31 307 VAL A O 1
ATOM 2252 N N . LEU A 1 308 ? -1.632 -19.984 -11.328 1 93.19 308 LEU A N 1
ATOM 2253 C CA . LEU A 1 308 ? -1.533 -21.438 -11.461 1 93.19 308 LEU A CA 1
ATOM 2254 C C . LEU A 1 308 ? -2.744 -22.125 -10.836 1 93.19 308 LEU A C 1
ATOM 2256 O O . LEU A 1 308 ? -3.24 -23.125 -11.359 1 93.19 308 LEU A O 1
ATOM 2260 N N . ALA A 1 309 ? -3.195 -21.594 -9.742 1 94.06 309 ALA A N 1
ATOM 2261 C CA . ALA A 1 309 ? -4.375 -22.141 -9.07 1 94.06 309 ALA A CA 1
ATOM 2262 C C . ALA A 1 309 ? -5.602 -22.047 -9.977 1 94.06 309 ALA A C 1
ATOM 2264 O O . ALA A 1 309 ? -6.43 -22.969 -9.992 1 94.06 309 ALA A O 1
ATOM 2265 N N . THR A 1 310 ? -5.77 -20.922 -10.695 1 93.31 310 THR A N 1
ATOM 2266 C CA . THR A 1 310 ? -6.906 -20.766 -11.602 1 93.31 310 THR A CA 1
ATOM 2267 C C . THR A 1 310 ? -6.875 -21.828 -12.695 1 93.31 310 THR A C 1
ATOM 2269 O O . THR A 1 310 ? -7.922 -22.328 -13.109 1 93.31 310 THR A O 1
ATOM 2272 N N . ARG A 1 311 ? -5.727 -22.125 -13.117 1 88.56 311 ARG A N 1
ATOM 2273 C CA . ARG A 1 311 ? -5.59 -23.156 -14.141 1 88.56 311 ARG A CA 1
ATOM 2274 C C . ARG A 1 311 ? -5.934 -24.531 -13.586 1 88.56 311 ARG A C 1
ATOM 2276 O O . ARG A 1 311 ? -6.441 -25.391 -14.305 1 88.56 311 ARG A O 1
ATOM 2283 N N . ALA A 1 312 ? -5.566 -24.719 -12.359 1 90.25 312 ALA A N 1
ATOM 2284 C CA . ALA A 1 312 ? -5.934 -25.969 -11.695 1 90.25 312 ALA A CA 1
ATOM 2285 C C . ALA A 1 312 ? -7.449 -26.109 -11.578 1 90.25 312 ALA A C 1
ATOM 2287 O O . ALA A 1 312 ? -7.996 -27.203 -11.719 1 90.25 312 ALA A O 1
ATOM 2288 N N . LEU A 1 313 ? -8.086 -25.031 -11.328 1 91.25 313 LEU A N 1
ATOM 2289 C CA . LEU A 1 313 ? -9.539 -25.016 -11.258 1 91.25 313 LEU A CA 1
ATOM 2290 C C . LEU A 1 313 ? -10.156 -25.391 -12.602 1 91.25 313 LEU A C 1
ATOM 2292 O O . LEU A 1 313 ? -11.141 -26.125 -12.648 1 91.25 313 LEU A O 1
ATOM 2296 N N . ASP A 1 314 ? -9.602 -24.922 -13.664 1 84.94 314 ASP A N 1
ATOM 2297 C CA . ASP A 1 314 ? -10.047 -25.266 -15.016 1 84.94 314 ASP A CA 1
ATOM 2298 C C . ASP A 1 314 ? -9.883 -26.75 -15.297 1 84.94 314 ASP A C 1
ATOM 2300 O O . ASP A 1 314 ? -10.594 -27.312 -16.125 1 84.94 314 ASP A O 1
ATOM 2304 N N . LYS A 1 315 ? -9.031 -27.344 -14.547 1 81.94 315 LYS A N 1
ATOM 2305 C CA . LYS A 1 315 ? -8.719 -28.75 -14.797 1 81.94 315 LYS A CA 1
ATOM 2306 C C . LYS A 1 315 ? -9.414 -29.656 -13.781 1 81.94 315 LYS A C 1
ATOM 2308 O O . LYS A 1 315 ? -9.047 -30.812 -13.625 1 81.94 315 LYS A O 1
ATOM 2313 N N . GLY A 1 316 ? -10.328 -29.109 -13 1 80.75 316 GLY A N 1
ATOM 2314 C CA . GLY A 1 316 ? -11.203 -29.984 -12.242 1 80.75 316 GLY A CA 1
ATOM 2315 C C . GLY A 1 316 ? -11.125 -29.766 -10.742 1 80.75 316 GLY A C 1
ATOM 2316 O O . GLY A 1 316 ? -11.867 -30.375 -9.977 1 80.75 316 GLY A O 1
ATOM 2317 N N . CYS A 1 317 ? -10.188 -28.953 -10.312 1 81.38 317 CYS A N 1
ATOM 2318 C CA . CYS A 1 317 ? -10.203 -28.594 -8.898 1 81.38 317 CYS A CA 1
ATOM 2319 C C . CYS A 1 317 ? -11.406 -27.719 -8.57 1 81.38 317 CYS A C 1
ATOM 2321 O O . CYS A 1 317 ? -11.852 -26.922 -9.406 1 81.38 317 CYS A O 1
ATOM 2323 N N . ALA A 1 318 ? -11.922 -27.906 -7.328 1 81.44 318 ALA A N 1
ATOM 2324 C CA . ALA A 1 318 ? -13.109 -27.125 -6.977 1 81.44 318 ALA A CA 1
ATOM 2325 C C . ALA A 1 318 ? -12.734 -25.875 -6.203 1 81.44 318 ALA A C 1
ATOM 2327 O O . ALA A 1 318 ? -13.094 -24.75 -6.598 1 81.44 318 ALA A O 1
ATOM 2328 N N . LEU A 1 319 ? -12 -26.156 -5.082 1 88.5 319 LEU A N 1
ATOM 2329 C CA . LEU A 1 319 ? -11.594 -25.062 -4.207 1 88.5 319 LEU A CA 1
ATOM 2330 C C . LEU A 1 319 ? -10.094 -25.109 -3.941 1 88.5 319 LEU A C 1
ATOM 2332 O O . LEU A 1 319 ? -9.555 -26.141 -3.557 1 88.5 319 LEU A O 1
ATOM 2336 N N . VAL A 1 320 ? -9.453 -23.953 -4.176 1 90.62 320 VAL A N 1
ATOM 2337 C CA . VAL A 1 320 ? -8.008 -23.906 -3.99 1 90.62 320 VAL A CA 1
ATOM 2338 C C . VAL A 1 320 ? -7.629 -22.688 -3.166 1 90.62 320 VAL A C 1
ATOM 2340 O O . VAL A 1 320 ? -8.398 -21.719 -3.088 1 90.62 320 VAL A O 1
ATOM 2343 N N . THR A 1 321 ? -6.504 -22.797 -2.463 1 89.31 321 THR A N 1
ATOM 2344 C CA . THR A 1 321 ? -5.957 -21.641 -1.763 1 89.31 321 THR A CA 1
ATOM 2345 C C . THR A 1 321 ? -4.535 -21.344 -2.234 1 89.31 321 THR A C 1
ATOM 2347 O O . THR A 1 321 ? -3.771 -22.266 -2.529 1 89.31 321 THR A O 1
ATOM 2350 N N . ALA A 1 322 ? -4.254 -20.094 -2.422 1 91.81 322 ALA A N 1
ATOM 2351 C CA . ALA A 1 322 ? -2.904 -19.609 -2.707 1 91.81 322 ALA A CA 1
ATOM 2352 C C . ALA A 1 322 ? -2.354 -18.812 -1.534 1 91.81 322 ALA A C 1
ATOM 2354 O O . ALA A 1 322 ? -3.08 -18.031 -0.913 1 91.81 322 ALA A O 1
ATOM 2355 N N . LEU A 1 323 ? -1.072 -19.047 -1.248 1 89.62 323 LEU A N 1
ATOM 2356 C CA . LEU A 1 323 ? -0.435 -18.438 -0.092 1 89.62 323 LEU A CA 1
ATOM 2357 C C . LEU A 1 323 ? 0.693 -17.5 -0.528 1 89.62 323 LEU A C 1
ATOM 2359 O O . LEU A 1 323 ? 1.245 -17.656 -1.62 1 89.62 323 LEU A O 1
ATOM 2363 N N . GLY A 1 324 ? 0.966 -16.484 0.343 1 83.06 324 GLY A N 1
ATOM 2364 C CA . GLY A 1 324 ? 2.082 -15.578 0.133 1 83.06 324 GLY A CA 1
ATOM 2365 C C . GLY A 1 324 ? 2.475 -14.82 1.384 1 83.06 324 GLY A C 1
ATOM 2366 O O . GLY A 1 324 ? 1.712 -14.766 2.35 1 83.06 324 GLY A O 1
ATOM 2367 N N . GLY A 1 325 ? 3.812 -14.258 1.305 1 77.06 325 GLY A N 1
ATOM 2368 C CA . GLY A 1 325 ? 4.297 -13.406 2.379 1 77.06 325 GLY A CA 1
ATOM 2369 C C . GLY A 1 325 ? 5.559 -13.938 3.035 1 77.06 325 GLY A C 1
ATOM 2370 O O . GLY A 1 325 ? 5.949 -15.086 2.807 1 77.06 325 GLY A O 1
ATOM 2371 N N . GLU A 1 326 ? 6.246 -13.125 3.691 1 71.38 326 GLU A N 1
ATOM 2372 C CA . GLU A 1 326 ? 7.371 -13.383 4.582 1 71.38 326 GLU A CA 1
ATOM 2373 C C . GLU A 1 326 ? 7.359 -12.438 5.781 1 71.38 326 GLU A C 1
ATOM 2375 O O . GLU A 1 326 ? 7.461 -11.219 5.617 1 71.38 326 GLU A O 1
ATOM 2380 N N . GLY A 1 327 ? 7.23 -12.922 6.953 1 70.62 327 GLY A N 1
ATOM 2381 C CA . GLY A 1 327 ? 6.969 -12.062 8.102 1 70.62 327 GLY A CA 1
ATOM 2382 C C . GLY A 1 327 ? 5.504 -11.703 8.25 1 70.62 327 GLY A C 1
ATOM 2383 O O . GLY A 1 327 ? 5.07 -11.305 9.336 1 70.62 327 GLY A O 1
ATOM 2384 N N . SER A 1 328 ? 4.836 -11.703 7.16 1 80.31 328 SER A N 1
ATOM 2385 C CA . SER A 1 328 ? 3.381 -11.641 7.059 1 80.31 328 SER A CA 1
ATOM 2386 C C . SER A 1 328 ? 2.838 -12.805 6.234 1 80.31 328 SER A C 1
ATOM 2388 O O . SER A 1 328 ? 3.605 -13.547 5.617 1 80.31 328 SER A O 1
ATOM 2390 N N . ALA A 1 329 ? 1.57 -13.062 6.426 1 88 329 ALA A N 1
ATOM 2391 C CA . ALA A 1 329 ? 0.96 -14.156 5.672 1 88 329 ALA A CA 1
ATOM 2392 C C . ALA A 1 329 ? -0.359 -13.719 5.043 1 88 329 ALA A C 1
ATOM 2394 O O . ALA A 1 329 ? -1.142 -13 5.664 1 88 329 ALA A O 1
ATOM 2395 N N . LEU A 1 330 ? -0.496 -14.109 3.816 1 92 330 LEU A N 1
ATOM 2396 C CA . LEU A 1 330 ? -1.753 -13.891 3.109 1 92 330 LEU A CA 1
ATOM 2397 C C . LEU A 1 330 ? -2.248 -15.18 2.467 1 92 330 LEU A C 1
ATOM 2399 O O . LEU A 1 330 ? -1.449 -15.977 1.963 1 92 330 LEU A O 1
ATOM 2403 N N . ALA A 1 331 ? -3.508 -15.383 2.537 1 94.44 331 ALA A N 1
ATOM 2404 C CA . ALA A 1 331 ? -4.172 -16.516 1.905 1 94.44 331 ALA A CA 1
ATOM 2405 C C . ALA A 1 331 ? -5.379 -16.062 1.093 1 94.44 331 ALA A C 1
ATOM 2407 O O . ALA A 1 331 ? -6.113 -15.164 1.506 1 94.44 331 ALA A O 1
ATOM 2408 N N . VAL A 1 332 ? -5.555 -16.688 -0.054 1 96.5 332 VAL A N 1
ATOM 2409 C CA . VAL A 1 332 ? -6.715 -16.422 -0.897 1 96.5 332 VAL A CA 1
ATOM 2410 C C . VAL A 1 332 ? -7.418 -17.734 -1.238 1 96.5 332 VAL A C 1
ATOM 2412 O O . VAL A 1 332 ? -6.773 -18.719 -1.614 1 96.5 332 VAL A O 1
ATOM 2415 N N . VAL A 1 333 ? -8.727 -17.781 -1.083 1 96.88 333 VAL A N 1
ATOM 2416 C CA . VAL A 1 333 ? -9.516 -18.953 -1.474 1 96.88 333 VAL A CA 1
ATOM 2417 C C . VAL A 1 333 ? -10.219 -18.672 -2.803 1 96.88 333 VAL A C 1
ATOM 2419 O O . VAL A 1 333 ? -10.883 -17.641 -2.961 1 96.88 333 VAL A O 1
ATOM 2422 N N . LEU A 1 334 ? -10.062 -19.609 -3.703 1 97.06 334 LEU A N 1
ATOM 2423 C CA . LEU A 1 334 ? -10.609 -19.453 -5.047 1 97.06 334 LEU A CA 1
ATOM 2424 C C . LEU A 1 334 ? -11.539 -20.625 -5.379 1 97.06 334 LEU A C 1
ATOM 2426 O O . LEU A 1 334 ? -11.289 -21.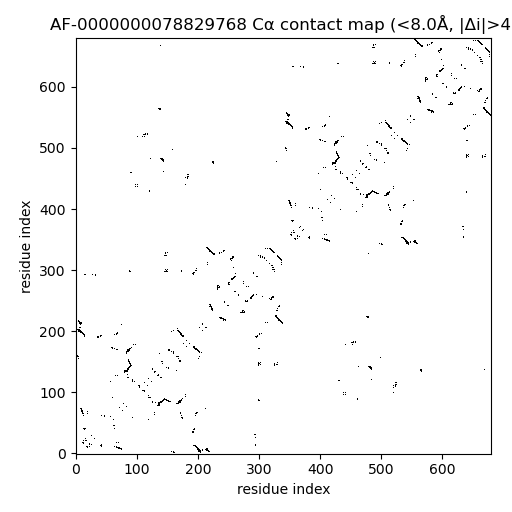766 -4.973 1 97.06 334 LEU A O 1
ATOM 2430 N N . ARG A 1 335 ? -12.508 -20.281 -6.129 1 95.19 335 ARG A N 1
ATOM 2431 C CA . ARG A 1 335 ? -13.422 -21.266 -6.688 1 95.19 335 ARG A CA 1
ATOM 2432 C C . ARG A 1 335 ? -13.5 -21.141 -8.203 1 95.19 335 ARG A C 1
ATOM 2434 O O . ARG A 1 335 ? -13.359 -20.047 -8.758 1 95.19 335 ARG A O 1
ATOM 2441 N N . GLY A 1 336 ? -13.742 -22.188 -8.867 1 87.81 336 GLY A N 1
ATOM 2442 C CA . GLY A 1 336 ? -13.883 -22.156 -10.32 1 87.81 336 GLY A CA 1
ATOM 2443 C C . GLY A 1 336 ? -15.031 -21.281 -10.781 1 87.81 336 GLY A C 1
ATOM 2444 O O . GLY A 1 336 ? -16.078 -21.234 -10.133 1 87.81 336 GLY A O 1
ATOM 2445 N N . GLY A 1 337 ? -14.836 -20.25 -11.648 1 66.94 337 GLY A N 1
ATOM 2446 C CA . GLY A 1 337 ? -15.742 -19.219 -12.125 1 66.94 337 GLY A CA 1
ATOM 2447 C C . GLY A 1 337 ? -17.016 -19.766 -12.727 1 66.94 337 GLY A C 1
ATOM 2448 O O . GLY A 1 337 ? -18.016 -19.062 -12.844 1 66.94 337 GLY A O 1
ATOM 2449 N N . ALA A 1 338 ? -17.031 -20.828 -13.414 1 61.22 338 ALA A N 1
ATOM 2450 C CA . ALA A 1 338 ? -18.141 -21.266 -14.234 1 61.22 338 ALA A CA 1
ATOM 2451 C C . ALA A 1 338 ? -19.297 -21.766 -13.367 1 61.22 338 ALA A C 1
ATOM 2453 O O . ALA A 1 338 ? -20.297 -22.281 -13.891 1 61.22 338 ALA A O 1
ATOM 2454 N N . HIS A 1 339 ? -19.125 -21.453 -12.062 1 52.44 339 HIS A N 1
ATOM 2455 C CA . HIS A 1 339 ? -20.188 -22.125 -11.32 1 52.44 339 HIS A CA 1
ATOM 2456 C C . HIS A 1 339 ? -21.438 -21.266 -11.258 1 52.44 339 HIS A C 1
ATOM 2458 O O . HIS A 1 339 ? -22.359 -21.562 -10.492 1 52.44 339 HIS A O 1
ATOM 2464 N N . ASP A 1 340 ? -21.531 -20.219 -12.133 1 48 340 ASP A N 1
ATOM 2465 C CA . ASP A 1 340 ? -22.891 -19.703 -12.148 1 48 340 ASP A CA 1
ATOM 2466 C C . ASP A 1 340 ? -23.812 -20.609 -12.969 1 48 340 ASP A C 1
ATOM 2468 O O . ASP A 1 340 ? -23.422 -21.141 -14 1 48 340 ASP A O 1
ATOM 2472 N N . MET B 1 1 ? -24.344 -3.123 10.383 1 42.88 1 MET B N 1
ATOM 2473 C CA . MET B 1 1 ? -24.094 -1.689 10.492 1 42.88 1 MET B CA 1
ATOM 2474 C C . MET B 1 1 ? -22.609 -1.378 10.281 1 42.88 1 MET B C 1
ATOM 2476 O O . MET B 1 1 ? -21.75 -2.146 10.695 1 42.88 1 MET B O 1
ATOM 2480 N N . SER B 1 2 ? -22.25 -0.47 9.32 1 68 2 SER B N 1
ATOM 2481 C CA . SER B 1 2 ? -20.859 -0.146 9.016 1 68 2 SER B CA 1
ATOM 2482 C C . SER B 1 2 ? -20.125 0.341 10.258 1 68 2 SER B C 1
ATOM 2484 O O . SER B 1 2 ? -20.672 1.086 11.062 1 68 2 SER B O 1
ATOM 2486 N N . ARG B 1 3 ? -19.172 -0.249 10.828 1 84.19 3 ARG B N 1
ATOM 2487 C CA . ARG B 1 3 ? -18.375 0.099 12.008 1 84.19 3 ARG B CA 1
ATOM 2488 C C . ARG B 1 3 ? -17.891 1.544 11.938 1 84.19 3 ARG B C 1
ATOM 2490 O O . ARG B 1 3 ? -17.344 1.973 10.914 1 84.19 3 ARG B O 1
ATOM 2497 N N . ARG B 1 4 ? -18.266 2.297 13 1 94.5 4 ARG B N 1
ATOM 2498 C CA . ARG B 1 4 ? -17.781 3.67 13.094 1 94.5 4 ARG B CA 1
ATOM 2499 C C . ARG B 1 4 ? -16.328 3.705 13.547 1 94.5 4 ARG B C 1
ATOM 2501 O O . ARG B 1 4 ? -15.891 2.861 14.336 1 94.5 4 ARG B O 1
ATOM 2508 N N . ILE B 1 5 ? -15.602 4.68 13.039 1 97.31 5 ILE B N 1
ATOM 2509 C CA . ILE B 1 5 ? -14.164 4.75 13.305 1 97.31 5 ILE B CA 1
ATOM 2510 C C . ILE B 1 5 ? -13.82 6.102 13.922 1 97.31 5 ILE B C 1
ATOM 2512 O O . ILE B 1 5 ? -14.242 7.145 13.422 1 97.31 5 ILE B O 1
ATOM 2516 N N . VAL B 1 6 ? -13.039 6.105 15 1 97.44 6 VAL B N 1
ATOM 2517 C CA . VAL B 1 6 ? -12.578 7.34 15.633 1 97.44 6 VAL B CA 1
ATOM 2518 C C . VAL B 1 6 ? -11.055 7.383 15.633 1 97.44 6 VAL B C 1
ATOM 2520 O O . VAL B 1 6 ? -10.398 6.352 15.477 1 97.44 6 VAL B O 1
ATOM 2523 N N . ILE B 1 7 ? -10.562 8.57 15.641 1 97.88 7 ILE B N 1
ATOM 2524 C CA . ILE B 1 7 ? -9.141 8.789 15.898 1 97.88 7 ILE B CA 1
ATOM 2525 C C . ILE B 1 7 ? -8.898 8.898 17.406 1 97.88 7 ILE B C 1
ATOM 2527 O O . ILE B 1 7 ? -9.352 9.859 18.047 1 97.88 7 ILE B O 1
ATOM 2531 N N . SER B 1 8 ? -8.156 7.961 17.953 1 97.75 8 SER B N 1
ATOM 2532 C CA . SER B 1 8 ? -7.977 7.926 19.406 1 97.75 8 SER B CA 1
ATOM 2533 C C . SER B 1 8 ? -6.559 8.328 19.797 1 97.75 8 SER B C 1
ATOM 2535 O O . SER B 1 8 ? -6.27 8.523 20.984 1 97.75 8 SER B O 1
ATOM 2537 N N . GLY B 1 9 ? -5.707 8.477 18.859 1 97.75 9 GLY B N 1
ATOM 2538 C CA . GLY B 1 9 ? -4.34 8.898 19.125 1 97.75 9 GLY B CA 1
ATOM 2539 C C . GLY B 1 9 ? -3.754 9.742 18.016 1 97.75 9 GLY B C 1
ATOM 2540 O O . GLY B 1 9 ? -4.031 9.5 16.828 1 97.75 9 GLY B O 1
ATOM 2541 N N . LEU B 1 10 ? -2.891 10.711 18.438 1 97.69 10 LEU B N 1
ATOM 2542 C CA . LEU B 1 10 ? -2.221 11.609 17.5 1 97.69 10 LEU B CA 1
ATOM 2543 C C . LEU B 1 10 ? -0.725 11.672 17.797 1 97.69 10 LEU B C 1
ATOM 2545 O O . LEU B 1 10 ? -0.312 11.664 18.953 1 97.69 10 LEU B O 1
ATOM 2549 N N . GLY B 1 11 ? 0.075 11.656 16.719 1 97.12 11 GLY B N 1
ATOM 2550 C CA . GLY B 1 11 ? 1.506 11.914 16.781 1 97.12 11 GLY B CA 1
ATOM 2551 C C . GLY B 1 11 ? 2.043 12.602 15.547 1 97.12 11 GLY B C 1
ATOM 2552 O O . GLY B 1 11 ? 1.605 12.312 14.43 1 97.12 11 GLY B O 1
ATOM 2553 N N . ALA B 1 12 ? 2.918 13.531 15.789 1 95.56 12 ALA B N 1
ATOM 2554 C CA . ALA B 1 12 ? 3.531 14.242 14.664 1 95.56 12 ALA B CA 1
ATOM 2555 C C . ALA B 1 12 ? 4.906 14.781 15.047 1 95.56 12 ALA B C 1
ATOM 2557 O O . ALA B 1 12 ? 5.121 15.195 16.188 1 95.56 12 ALA B O 1
ATOM 2558 N N . VAL B 1 13 ? 5.797 14.766 14.078 1 93.5 13 VAL B N 1
ATOM 2559 C CA . VAL B 1 13 ? 7.117 15.352 14.289 1 93.5 13 VAL B CA 1
ATOM 2560 C C . VAL B 1 13 ? 7.598 16 12.992 1 93.5 13 VAL B C 1
ATOM 2562 O O . VAL B 1 13 ? 7.461 15.438 11.914 1 93.5 13 VAL B O 1
ATOM 2565 N N . CYS B 1 14 ? 7.98 17.188 13.047 1 90.44 14 CYS B N 1
ATOM 2566 C CA . CYS B 1 14 ? 8.648 17.969 12.016 1 90.44 14 CYS B CA 1
ATOM 2567 C C . CYS B 1 14 ? 9.719 18.875 12.617 1 90.44 14 CYS B C 1
ATOM 2569 O O . CYS B 1 14 ? 9.891 18.906 13.836 1 90.44 14 CYS B O 1
ATOM 2571 N N . PRO B 1 15 ? 10.516 19.516 11.805 1 87.19 15 PRO B N 1
ATOM 2572 C CA . PRO B 1 15 ? 11.594 20.328 12.375 1 87.19 15 PRO B CA 1
ATOM 2573 C C . PRO B 1 15 ? 11.078 21.406 13.32 1 87.19 15 PRO B C 1
ATOM 2575 O O . PRO B 1 15 ? 11.766 21.781 14.273 1 87.19 15 PRO B O 1
ATOM 2578 N N . GLN B 1 16 ? 9.828 21.797 13.156 1 82.31 16 GLN B N 1
ATOM 2579 C CA . GLN B 1 16 ? 9.297 22.953 13.875 1 82.31 16 GLN B CA 1
ATOM 2580 C C . GLN B 1 16 ? 8.57 22.516 15.141 1 82.31 16 GLN B C 1
ATOM 2582 O O . GLN B 1 16 ? 8.336 23.328 16.031 1 82.31 16 GLN B O 1
ATOM 2587 N N . ALA B 1 17 ? 8.25 21.266 15.156 1 87.5 17 ALA B N 1
ATOM 2588 C CA . ALA B 1 17 ? 7.379 20.875 16.266 1 87.5 17 ALA B CA 1
ATOM 2589 C C . ALA B 1 17 ? 7.457 19.375 16.516 1 87.5 17 ALA B C 1
ATOM 2591 O O . ALA B 1 17 ? 7.559 18.594 15.562 1 87.5 17 ALA B O 1
ATOM 2592 N N . THR B 1 18 ? 7.418 18.984 17.766 1 90.88 18 THR B N 1
ATOM 2593 C CA . THR B 1 18 ? 7.234 17.609 18.188 1 90.88 18 THR B CA 1
ATOM 2594 C C . THR B 1 18 ? 5.938 17.453 18.969 1 90.88 18 THR B C 1
ATOM 2596 O O . THR B 1 18 ? 5.785 18.047 20.047 1 90.88 18 THR B O 1
ATOM 2599 N N . GLY B 1 19 ? 5.031 16.703 18.328 1 92.5 19 GLY B N 1
ATOM 2600 C CA . GLY B 1 19 ? 3.734 16.5 18.953 1 92.5 19 GLY B CA 1
ATOM 2601 C C . GLY B 1 19 ? 2.637 17.359 18.344 1 92.5 19 GLY B C 1
ATOM 2602 O O . GLY B 1 19 ? 2.912 18.406 17.75 1 92.5 19 GLY B O 1
ATOM 2603 N N . PRO B 1 20 ? 1.402 16.875 18.516 1 92.75 20 PRO B N 1
ATOM 2604 C CA . PRO B 1 20 ? 0.264 17.547 17.891 1 92.75 20 PRO B CA 1
ATOM 2605 C C . PRO B 1 20 ? 0.011 18.938 18.453 1 92.75 20 PRO B C 1
ATOM 2607 O O . PRO B 1 20 ? -0.376 19.859 17.719 1 92.75 20 PRO B O 1
ATOM 2610 N N . THR B 1 21 ? 0.208 19.125 19.75 1 92.75 21 THR B N 1
ATOM 2611 C CA . THR B 1 21 ? -0.024 20.406 20.391 1 92.75 21 THR B CA 1
ATOM 2612 C C . THR B 1 21 ? 0.949 21.453 19.859 1 92.75 21 THR B C 1
ATOM 2614 O O . THR B 1 21 ? 0.539 22.562 19.484 1 92.75 21 THR B O 1
ATOM 2617 N N . ALA B 1 22 ? 2.193 21.078 19.859 1 91.19 22 ALA B N 1
ATOM 2618 C CA . ALA B 1 22 ? 3.213 22 19.344 1 91.19 22 ALA B CA 1
ATOM 2619 C C . ALA B 1 22 ? 2.977 22.312 17.875 1 91.19 22 ALA B C 1
ATOM 2621 O O . ALA B 1 22 ? 3.213 23.438 17.438 1 91.19 22 ALA B O 1
ATOM 2622 N N . LEU B 1 23 ? 2.584 21.328 17.109 1 90.94 23 LEU B N 1
ATOM 2623 C CA . LEU B 1 23 ? 2.279 21.516 15.695 1 90.94 23 LEU B CA 1
ATOM 2624 C C . LEU B 1 23 ? 1.162 22.547 15.508 1 90.94 23 LEU B C 1
ATOM 2626 O O . LEU B 1 23 ? 1.262 23.438 14.656 1 90.94 23 LEU B O 1
ATOM 2630 N N . TRP B 1 24 ? 0.102 22.422 16.297 1 91.88 24 TRP B N 1
ATOM 2631 C CA . TRP B 1 24 ? -1.027 23.344 16.219 1 91.88 24 TRP B CA 1
ATOM 2632 C C . TRP B 1 24 ? -0.601 24.766 16.578 1 91.88 24 TRP B C 1
ATOM 2634 O O . TRP B 1 24 ? -1.003 25.734 15.922 1 91.88 24 TRP B O 1
ATOM 2644 N N . GLU B 1 25 ? 0.135 24.906 17.609 1 90.5 25 GLU B N 1
ATOM 2645 C CA . GLU B 1 25 ? 0.601 26.203 18.047 1 90.5 25 GLU B CA 1
ATOM 2646 C C . GLU B 1 25 ? 1.419 26.906 16.953 1 90.5 25 GLU B C 1
ATOM 2648 O O . GLU B 1 25 ? 1.232 28.094 16.703 1 90.5 25 GLU B O 1
ATOM 2653 N N . ARG B 1 26 ? 2.203 26.141 16.344 1 87.44 26 ARG B N 1
ATOM 2654 C CA . ARG B 1 26 ? 3.016 26.688 15.258 1 87.44 26 ARG B CA 1
ATOM 2655 C C . ARG B 1 26 ? 2.145 27.109 14.078 1 87.44 26 ARG B C 1
ATOM 2657 O O . ARG B 1 26 ? 2.344 28.172 13.508 1 87.44 26 ARG B O 1
ATOM 2664 N N . PHE B 1 27 ? 1.25 26.297 13.727 1 88.31 27 PHE B N 1
ATOM 2665 C CA . PHE B 1 27 ? 0.369 26.531 12.586 1 88.31 27 PHE B CA 1
ATOM 2666 C C . PHE B 1 27 ? -0.512 27.75 12.836 1 88.31 27 PHE B C 1
ATOM 2668 O O . PHE B 1 27 ? -0.687 28.594 11.953 1 88.31 27 PHE B O 1
ATOM 2675 N N . SER B 1 28 ? -1.065 27.828 14.008 1 87.69 28 SER B N 1
ATOM 2676 C CA . SER B 1 28 ? -1.999 28.891 14.359 1 87.69 28 SER B CA 1
ATOM 2677 C C . SER B 1 28 ? -1.3 30.25 14.398 1 87.69 28 SER B C 1
ATOM 2679 O O . SER B 1 28 ? -1.923 31.281 14.156 1 87.69 28 SER B O 1
ATOM 2681 N N . GLN B 1 29 ? -0.038 30.281 14.648 1 84.88 29 GLN B N 1
ATOM 2682 C CA . GLN B 1 29 ? 0.73 31.516 14.719 1 84.88 29 GLN B CA 1
ATOM 2683 C C . GLN B 1 29 ? 1.163 31.984 13.336 1 84.88 29 GLN B C 1
ATOM 2685 O O . GLN B 1 29 ? 1.569 33.125 13.156 1 84.88 29 GLN B O 1
ATOM 2690 N N . GLY B 1 30 ? 0.957 31.109 12.391 1 77.88 30 GLY B N 1
ATOM 2691 C CA . GLY B 1 30 ? 1.324 31.453 11.031 1 77.88 30 GLY B CA 1
ATOM 2692 C C . GLY B 1 30 ? 2.82 31.625 10.836 1 77.88 30 GLY B C 1
ATOM 2693 O O . GLY B 1 30 ? 3.26 32.344 9.922 1 77.88 30 GLY B O 1
ATOM 2694 N N . ASP B 1 31 ? 3.65 31.234 11.695 1 65.38 31 ASP B N 1
ATOM 2695 C CA . ASP B 1 31 ? 5.102 31.391 11.633 1 65.38 31 ASP B CA 1
ATOM 2696 C C . ASP B 1 31 ? 5.73 30.297 10.773 1 65.38 31 ASP B C 1
ATOM 2698 O O . ASP B 1 31 ? 5.824 29.141 11.203 1 65.38 31 ASP B O 1
ATOM 2702 N N . ALA B 1 32 ? 5.977 30.656 9.484 1 61.84 32 ALA B N 1
ATOM 2703 C CA . ALA B 1 32 ? 6.512 29.672 8.547 1 61.84 32 ALA B CA 1
ATOM 2704 C C . ALA B 1 32 ? 7.93 29.266 8.93 1 61.84 32 ALA B C 1
ATOM 2706 O O . ALA B 1 32 ? 8.391 28.188 8.57 1 61.84 32 ALA B O 1
ATOM 2707 N N . GLY B 1 33 ? 8.359 29.484 10.062 1 56.75 33 GLY B N 1
ATOM 2708 C CA . GLY B 1 33 ? 9.742 29.219 10.43 1 56.75 33 GLY B CA 1
ATOM 2709 C C . GLY B 1 33 ? 10.68 29.219 9.234 1 56.75 33 GLY B C 1
ATOM 2710 O O . GLY B 1 33 ? 10.273 29.531 8.117 1 56.75 33 GLY B O 1
ATOM 2711 N N . PRO B 1 34 ? 12.109 29.234 9.414 1 53.28 34 PRO B N 1
ATOM 2712 C CA . PRO B 1 34 ? 13.055 29.234 8.289 1 53.28 34 PRO B CA 1
ATOM 2713 C C . PRO B 1 34 ? 12.781 28.125 7.285 1 53.28 34 PRO B C 1
ATOM 2715 O O . PRO B 1 34 ? 12.188 27.109 7.637 1 53.28 34 PRO B O 1
ATOM 2718 N N . PRO B 1 35 ? 13.031 28.562 6.016 1 48.78 35 PRO B N 1
ATOM 2719 C CA . PRO B 1 35 ? 12.82 27.578 4.941 1 48.78 35 PRO B CA 1
ATOM 2720 C C . PRO B 1 35 ? 13.406 26.219 5.266 1 48.78 35 PRO B C 1
ATOM 2722 O O . PRO B 1 35 ? 14.406 26.109 5.984 1 48.78 35 PRO B O 1
ATOM 2725 N N . SER B 1 36 ? 12.695 25.203 5 1 52.69 36 SER B N 1
ATOM 2726 C CA . SER B 1 36 ? 12.898 23.766 5.148 1 52.69 36 SER B CA 1
ATOM 2727 C C . SER B 1 36 ? 14.102 23.281 4.344 1 52.69 36 SER B C 1
ATOM 2729 O O . SER B 1 36 ? 14 23.078 3.135 1 52.69 36 SER B O 1
ATOM 2731 N N . SER B 1 37 ? 15.219 24.094 4.258 1 51.12 37 SER B N 1
ATOM 2732 C CA . SER B 1 37 ? 16.391 23.547 3.572 1 51.12 37 SER B CA 1
ATOM 2733 C C . SER B 1 37 ? 16.812 22.219 4.176 1 51.12 37 SER B C 1
ATOM 2735 O O . SER B 1 37 ? 16.344 21.828 5.246 1 51.12 37 SER B O 1
ATOM 2737 N N . LEU B 1 38 ? 17.625 21.391 3.324 1 52.25 38 LEU B N 1
ATOM 2738 C CA . LEU B 1 38 ? 18.375 20.281 3.883 1 52.25 38 LEU B CA 1
ATOM 2739 C C . LEU B 1 38 ? 18.875 20.609 5.289 1 52.25 38 LEU B C 1
ATOM 2741 O O . LEU B 1 38 ? 19.203 19.703 6.059 1 52.25 38 LEU B O 1
ATOM 2745 N N . ALA B 1 39 ? 18.891 21.891 5.605 1 49.22 39 ALA B N 1
ATOM 2746 C CA . ALA B 1 39 ? 19.5 22.391 6.836 1 49.22 39 ALA B CA 1
ATOM 2747 C C . ALA B 1 39 ? 18.578 22.188 8.031 1 49.22 39 ALA B C 1
ATOM 2749 O O . ALA B 1 39 ? 19.031 22.125 9.172 1 49.22 39 ALA B O 1
ATOM 2750 N N . GLU B 1 40 ? 17.297 21.969 7.727 1 62.72 40 GLU B N 1
ATOM 2751 C CA . GLU B 1 40 ? 16.531 21.828 8.969 1 62.72 40 GLU B CA 1
ATOM 2752 C C . GLU B 1 40 ? 15.914 20.438 9.086 1 62.72 40 GLU B C 1
ATOM 2754 O O . GLU B 1 40 ? 14.922 20.125 8.43 1 62.72 40 GLU B O 1
ATOM 2759 N N . ARG B 1 41 ? 16.641 19.578 9.688 1 79 41 ARG B N 1
ATOM 2760 C CA . ARG B 1 41 ? 16.266 18.203 9.969 1 79 41 ARG B CA 1
ATOM 2761 C C . ARG B 1 41 ? 15.711 18.062 11.383 1 79 41 ARG B C 1
ATOM 2763 O O . ARG B 1 41 ? 15.961 18.922 12.234 1 79 41 ARG B O 1
ATOM 2770 N N . ILE B 1 42 ? 14.766 17.156 11.539 1 84.12 42 ILE B N 1
ATOM 2771 C CA . ILE B 1 42 ? 14.281 16.797 12.867 1 84.12 42 ILE B CA 1
ATOM 2772 C C . ILE B 1 42 ? 15.461 16.484 13.781 1 84.12 42 ILE B C 1
ATOM 2774 O O . ILE B 1 42 ? 16.328 15.672 13.438 1 84.12 42 ILE B O 1
ATOM 2778 N N . PRO B 1 43 ? 15.531 17.141 14.898 1 78.06 43 PRO B N 1
ATOM 2779 C CA . PRO B 1 43 ? 16.672 16.938 15.797 1 78.06 43 PRO B CA 1
ATOM 2780 C C . PRO B 1 43 ? 16.75 15.508 16.328 1 78.06 43 PRO B C 1
ATOM 2782 O O . PRO B 1 43 ? 15.727 14.875 16.578 1 78.06 43 PRO B O 1
ATOM 2785 N N . ASP B 1 44 ? 17.922 15.039 16.531 1 76.44 44 ASP B N 1
ATOM 2786 C CA . ASP B 1 44 ? 18.172 13.68 17 1 76.44 44 ASP B CA 1
ATOM 2787 C C . ASP B 1 44 ? 17.516 13.453 18.359 1 76.44 44 ASP B C 1
ATOM 2789 O O . ASP B 1 44 ? 17.156 12.32 18.703 1 76.44 44 ASP B O 1
ATOM 2793 N N . ALA B 1 45 ? 17.453 14.523 19.062 1 71.94 45 ALA B N 1
ATOM 2794 C CA . ALA B 1 45 ? 16.859 14.445 20.391 1 71.94 45 ALA B CA 1
ATOM 2795 C C . ALA B 1 45 ? 15.438 13.883 20.328 1 71.94 45 ALA B C 1
ATOM 2797 O O . ALA B 1 45 ? 14.953 13.297 21.297 1 71.94 45 ALA B O 1
ATOM 2798 N N . ALA B 1 46 ? 14.828 13.992 19.234 1 72.38 46 ALA B N 1
ATOM 2799 C CA . ALA B 1 46 ? 13.469 13.484 19.062 1 72.38 46 ALA B CA 1
ATOM 2800 C C . ALA B 1 46 ? 13.445 11.961 19.125 1 72.38 46 ALA B C 1
ATOM 2802 O O . ALA B 1 46 ? 12.398 11.359 19.375 1 72.38 46 ALA B O 1
ATOM 2803 N N . PHE B 1 47 ? 14.625 11.375 18.906 1 76.12 47 PHE B N 1
ATOM 2804 C CA . PHE B 1 47 ? 14.727 9.922 18.828 1 76.12 47 PHE B CA 1
ATOM 2805 C C . PHE B 1 47 ? 15.234 9.336 20.141 1 76.12 47 PHE B C 1
ATOM 2807 O O . PHE B 1 47 ? 15.492 8.133 20.234 1 76.12 47 PHE B O 1
ATOM 2814 N N . ALA B 1 48 ? 15.414 10.102 21.094 1 69.94 48 ALA B N 1
ATOM 2815 C CA . ALA B 1 48 ? 16.156 9.734 22.312 1 69.94 48 ALA B CA 1
ATOM 2816 C C . ALA B 1 48 ? 15.5 8.547 23.016 1 69.94 48 ALA B C 1
ATOM 2818 O O . ALA B 1 48 ? 16.172 7.781 23.703 1 69.94 48 ALA B O 1
ATOM 2819 N N . LYS B 1 49 ? 14.32 8.273 22.844 1 70.31 49 LYS B N 1
ATOM 2820 C CA . LYS B 1 49 ? 13.625 7.215 23.578 1 70.31 49 LYS B CA 1
ATOM 2821 C C . LYS B 1 49 ? 13.719 5.887 22.828 1 70.31 49 LYS B C 1
ATOM 2823 O O . LYS B 1 49 ? 13.289 4.852 23.344 1 70.31 49 LYS B O 1
ATOM 2828 N N . GLN B 1 50 ? 14.383 5.969 21.75 1 78.38 50 GLN B N 1
ATOM 2829 C CA . GLN B 1 50 ? 14.453 4.738 20.984 1 78.38 50 GLN B CA 1
ATOM 2830 C C . GLN B 1 50 ? 15.617 3.861 21.438 1 78.38 50 GLN B C 1
ATOM 2832 O O . GLN B 1 50 ? 16.688 4.371 21.781 1 78.38 50 GLN B O 1
ATOM 2837 N N . SER B 1 51 ? 15.391 2.584 21.578 1 73.44 51 SER B N 1
ATOM 2838 C CA . SER B 1 51 ? 16.344 1.605 22.078 1 73.44 51 SER B CA 1
ATOM 2839 C C . SER B 1 51 ? 17.594 1.562 21.219 1 73.44 51 SER B C 1
ATOM 2841 O O . SER B 1 51 ? 17.547 1.807 20.016 1 73.44 51 SER B O 1
ATOM 2843 N N . ALA B 1 52 ? 18.578 1.115 21.875 1 70.31 52 ALA B N 1
ATOM 2844 C CA . ALA B 1 52 ? 19.875 0.949 21.203 1 70.31 52 ALA B CA 1
ATOM 2845 C C . ALA B 1 52 ? 19.797 -0.121 20.125 1 70.31 52 ALA B C 1
ATOM 2847 O O . ALA B 1 52 ? 20.531 -0.065 19.125 1 70.31 52 ALA B O 1
ATOM 2848 N N . GLN B 1 53 ? 18.891 -0.997 20.281 1 66.12 53 GLN B N 1
ATOM 2849 C CA . GLN B 1 53 ? 18.719 -2.078 19.328 1 66.12 53 GLN B CA 1
ATOM 2850 C C . GLN B 1 53 ? 18.266 -1.541 17.969 1 66.12 53 GLN B C 1
ATOM 2852 O O . GLN B 1 53 ? 18.406 -2.211 16.953 1 66.12 53 GLN B O 1
ATOM 2857 N N . LEU B 1 54 ? 17.828 -0.388 18.125 1 75.5 54 LEU B N 1
ATOM 2858 C CA . LEU B 1 54 ? 17.297 0.2 16.906 1 75.5 54 LEU B CA 1
ATOM 2859 C C . LEU B 1 54 ? 18.281 1.188 16.312 1 75.5 54 LEU B C 1
ATOM 2861 O O . LEU B 1 54 ? 17.906 2.041 15.5 1 75.5 54 LEU B O 1
ATOM 2865 N N . ARG B 1 55 ? 19.469 1.039 16.781 1 71.88 55 ARG B N 1
ATOM 2866 C CA . ARG B 1 55 ? 20.5 1.987 16.344 1 71.88 55 ARG B CA 1
ATOM 2867 C C . ARG B 1 55 ? 20.75 1.884 14.852 1 71.88 55 ARG B C 1
ATOM 2869 O O . ARG B 1 55 ? 21.281 2.816 14.234 1 71.88 55 ARG B O 1
ATOM 2876 N N . HIS B 1 56 ? 20.328 0.79 14.297 1 75.81 56 HIS B N 1
ATOM 2877 C CA . HIS B 1 56 ? 20.609 0.58 12.883 1 75.81 56 HIS B CA 1
ATOM 2878 C C . HIS B 1 56 ? 19.438 1.061 12.016 1 75.81 56 HIS B C 1
ATOM 2880 O O . HIS B 1 56 ? 19.516 1.007 10.789 1 75.81 56 HIS B O 1
ATOM 2886 N N . MET B 1 57 ? 18.547 1.636 12.656 1 82.81 57 MET B N 1
ATOM 2887 C CA . MET B 1 57 ? 17.391 2.109 11.906 1 82.81 57 MET B CA 1
ATOM 2888 C C . MET B 1 57 ? 17.75 3.34 11.078 1 82.81 57 MET B C 1
ATOM 2890 O O . MET B 1 57 ? 18.469 4.223 11.539 1 82.81 57 MET B O 1
ATOM 2894 N N . ASP B 1 58 ? 17.281 3.307 9.867 1 83.62 58 ASP B N 1
ATOM 2895 C CA . ASP B 1 58 ? 17.516 4.484 9.039 1 83.62 58 ASP B CA 1
ATOM 2896 C C . ASP B 1 58 ? 16.688 5.672 9.523 1 83.62 58 ASP B C 1
ATOM 2898 O O . ASP B 1 58 ? 15.812 5.516 10.391 1 83.62 58 ASP B O 1
ATOM 2902 N N . ARG B 1 59 ? 16.922 6.812 9.023 1 86 59 ARG B N 1
ATOM 2903 C CA . ARG B 1 59 ? 16.281 8.047 9.469 1 86 59 ARG B CA 1
ATOM 2904 C C . ARG B 1 59 ? 14.773 7.984 9.281 1 86 59 ARG B C 1
ATOM 2906 O O . ARG B 1 59 ? 14.016 8.461 10.125 1 86 59 ARG B O 1
ATOM 2913 N N . LEU B 1 60 ? 14.336 7.426 8.172 1 90.62 60 LEU B N 1
ATOM 2914 C CA . LEU B 1 60 ? 12.906 7.293 7.918 1 90.62 60 LEU B CA 1
ATOM 2915 C C . LEU B 1 60 ? 12.227 6.504 9.031 1 90.62 60 LEU B C 1
ATOM 2917 O O . LEU B 1 60 ? 11.18 6.91 9.539 1 90.62 60 LEU B O 1
ATOM 2921 N N . GLY B 1 61 ? 12.844 5.375 9.359 1 91.31 61 GLY B N 1
ATOM 2922 C CA . GLY B 1 61 ? 12.32 4.562 10.438 1 91.31 61 GLY B CA 1
ATOM 2923 C C . GLY B 1 61 ? 12.281 5.293 11.773 1 91.31 61 GLY B C 1
ATOM 2924 O O . GLY B 1 61 ? 11.32 5.152 12.531 1 91.31 61 GLY B O 1
ATOM 2925 N N . ARG B 1 62 ? 13.266 6.105 12.023 1 90.94 62 ARG B N 1
ATOM 2926 C CA . ARG B 1 62 ? 13.375 6.793 13.305 1 90.94 62 ARG B CA 1
ATOM 2927 C C . ARG B 1 62 ? 12.273 7.836 13.469 1 90.94 62 ARG B C 1
ATOM 2929 O O . ARG B 1 62 ? 11.648 7.926 14.523 1 90.94 62 ARG B O 1
ATOM 2936 N N . ILE B 1 63 ? 12.023 8.625 12.445 1 92.56 63 ILE B N 1
ATOM 2937 C CA . ILE B 1 63 ? 11.008 9.664 12.578 1 92.56 63 ILE B CA 1
ATOM 2938 C C . ILE B 1 63 ? 9.617 9.031 12.594 1 92.56 63 ILE B C 1
ATOM 2940 O O . ILE B 1 63 ? 8.734 9.492 13.32 1 92.56 63 ILE B O 1
ATOM 2944 N N . ALA B 1 64 ? 9.453 7.984 11.82 1 95.38 64 ALA B N 1
ATOM 2945 C CA . ALA B 1 64 ? 8.188 7.266 11.812 1 95.38 64 ALA B CA 1
ATOM 2946 C C . ALA B 1 64 ? 7.891 6.664 13.188 1 95.38 64 ALA B C 1
ATOM 2948 O O . ALA B 1 64 ? 6.766 6.766 13.688 1 95.38 64 ALA B O 1
ATOM 2949 N N . LEU B 1 65 ? 8.906 6.066 13.75 1 94.75 65 LEU B N 1
ATOM 2950 C CA . LEU B 1 65 ? 8.75 5.449 15.062 1 94.75 65 LEU B CA 1
ATOM 2951 C C . LEU B 1 65 ? 8.438 6.504 16.125 1 94.75 65 LEU B C 1
ATOM 2953 O O . LEU B 1 65 ? 7.633 6.266 17.016 1 94.75 65 LEU B O 1
ATOM 2957 N N . THR B 1 66 ? 9.078 7.625 16.047 1 94.69 66 THR B N 1
ATOM 2958 C CA . THR B 1 66 ? 8.844 8.703 17 1 94.69 66 THR B CA 1
ATOM 2959 C C . THR B 1 66 ? 7.391 9.164 16.953 1 94.69 66 THR B C 1
ATOM 2961 O O . THR B 1 66 ? 6.734 9.258 18 1 94.69 66 THR B O 1
ATOM 2964 N N . ALA B 1 67 ? 6.859 9.43 15.773 1 96.62 67 ALA B N 1
ATOM 2965 C CA . ALA B 1 67 ? 5.469 9.844 15.625 1 96.62 67 ALA B CA 1
ATOM 2966 C C . ALA B 1 67 ? 4.516 8.75 16.109 1 96.62 67 ALA B C 1
ATOM 2968 O O . ALA B 1 67 ? 3.508 9.039 16.75 1 96.62 67 ALA B O 1
ATOM 2969 N N . THR B 1 68 ? 4.863 7.508 15.805 1 96.88 68 THR B N 1
ATOM 2970 C CA . THR B 1 68 ? 4.039 6.371 16.188 1 96.88 68 THR B CA 1
ATOM 2971 C C . THR B 1 68 ? 3.961 6.254 17.719 1 96.88 68 THR B C 1
ATOM 2973 O O . THR B 1 68 ? 2.883 6.035 18.266 1 96.88 68 THR B O 1
ATOM 2976 N N . THR B 1 69 ? 5.078 6.418 18.328 1 95.44 69 THR B N 1
ATOM 2977 C CA . THR B 1 69 ? 5.133 6.316 19.781 1 95.44 69 THR B CA 1
ATOM 2978 C C . THR B 1 69 ? 4.266 7.395 20.438 1 95.44 69 THR B C 1
ATOM 2980 O O . THR B 1 69 ? 3.518 7.113 21.375 1 95.44 69 THR B O 1
ATOM 2983 N N . LEU B 1 70 ? 4.328 8.602 19.938 1 95.94 70 LEU B N 1
ATOM 2984 C CA . LEU B 1 70 ? 3.496 9.688 20.438 1 95.94 70 LEU B CA 1
ATOM 2985 C C . LEU B 1 70 ? 2.016 9.352 20.281 1 95.94 70 LEU B C 1
ATOM 2987 O O . LEU B 1 70 ? 1.228 9.57 21.203 1 95.94 70 LEU B O 1
ATOM 2991 N N . ALA B 1 71 ? 1.611 8.789 19.141 1 97.62 71 ALA B N 1
ATOM 2992 C CA . ALA B 1 71 ? 0.212 8.477 18.859 1 97.62 71 ALA B CA 1
ATOM 2993 C C . ALA B 1 71 ? -0.291 7.355 19.766 1 97.62 71 ALA B C 1
ATOM 2995 O O . ALA B 1 71 ? -1.413 7.418 20.281 1 97.62 71 ALA B O 1
ATOM 2996 N N . ILE B 1 72 ? 0.544 6.34 19.938 1 96.94 72 ILE B N 1
ATOM 2997 C CA . ILE B 1 72 ? 0.15 5.191 20.75 1 96.94 72 ILE B CA 1
ATOM 2998 C C . ILE B 1 72 ? 0.031 5.613 22.219 1 96.94 72 ILE B C 1
ATOM 3000 O O . ILE B 1 72 ? -0.887 5.184 22.922 1 96.94 72 ILE B O 1
ATOM 3004 N N . GLU B 1 73 ? 0.969 6.434 22.688 1 96.06 73 GLU B N 1
ATOM 3005 C CA . GLU B 1 73 ? 0.887 6.957 24.047 1 96.06 73 GLU B CA 1
ATOM 3006 C C . GLU B 1 73 ? -0.391 7.766 24.25 1 96.06 73 GLU B C 1
ATOM 3008 O O . GLU B 1 73 ? -1.033 7.668 25.297 1 96.06 73 GLU B O 1
ATOM 3013 N N . ASP B 1 74 ? -0.748 8.539 23.266 1 96.69 74 ASP B N 1
ATOM 3014 C CA . ASP B 1 74 ? -1.974 9.328 23.328 1 96.69 74 ASP B CA 1
ATOM 3015 C C . ASP B 1 74 ? -3.207 8.43 23.344 1 96.69 74 ASP B C 1
ATOM 3017 O O . ASP B 1 74 ? -4.156 8.688 24.078 1 96.69 74 ASP B O 1
ATOM 3021 N N . ALA B 1 75 ? -3.221 7.367 22.594 1 97.25 75 ALA B N 1
ATOM 3022 C CA . ALA B 1 75 ? -4.371 6.477 22.453 1 97.25 75 ALA B CA 1
ATOM 3023 C C . ALA B 1 75 ? -4.512 5.562 23.672 1 97.25 75 ALA B C 1
ATOM 3025 O O . ALA B 1 75 ? -5.609 5.102 23.969 1 97.25 75 ALA B O 1
ATOM 3026 N N . GLY B 1 76 ? -3.338 5.203 24.25 1 96.31 76 GLY B N 1
ATOM 3027 C CA . GLY B 1 76 ? -3.346 4.219 25.312 1 96.31 76 GLY B CA 1
ATOM 3028 C C . GLY B 1 76 ? -3.119 2.801 24.828 1 96.31 76 GLY B C 1
ATOM 3029 O O . GLY B 1 76 ? -2.994 2.566 23.625 1 96.31 76 GLY B O 1
ATOM 3030 N N . PRO B 1 77 ? -3.098 1.84 25.703 1 90.88 77 PRO B N 1
ATOM 3031 C CA . PRO B 1 77 ? -2.762 0.457 25.359 1 90.88 77 PRO B CA 1
ATOM 3032 C C . PRO B 1 77 ? -3.848 -0.225 24.531 1 90.88 77 PRO B C 1
ATOM 3034 O O . PRO B 1 77 ? -5.031 0.083 24.688 1 90.88 77 PRO B O 1
ATOM 3037 N N . GLY B 1 78 ? -3.451 -1.126 23.688 1 91.88 78 GLY B N 1
ATOM 3038 C CA . GLY B 1 78 ? -4.363 -1.912 22.875 1 91.88 78 GLY B CA 1
ATOM 3039 C C . GLY B 1 78 ? -3.965 -3.371 22.766 1 91.88 78 GLY B C 1
ATOM 3040 O O . GLY B 1 78 ? -2.9 -3.766 23.25 1 91.88 78 GLY B O 1
ATOM 3041 N N . ASN B 1 79 ? -4.852 -4.184 22.234 1 93 79 ASN B N 1
ATOM 3042 C CA . ASN B 1 79 ? -4.578 -5.59 21.969 1 93 79 ASN B CA 1
ATOM 3043 C C . ASN B 1 79 ? -3.648 -5.758 20.766 1 93 79 ASN B C 1
ATOM 3045 O O . ASN B 1 79 ? -4.031 -5.469 19.625 1 93 79 ASN B O 1
ATOM 3049 N N . PRO B 1 80 ? -2.482 -6.281 20.984 1 89.62 80 PRO B N 1
ATOM 3050 C CA . PRO B 1 80 ? -1.516 -6.418 19.891 1 89.62 80 PRO B CA 1
ATOM 3051 C C . PRO B 1 80 ? -2.074 -7.195 18.703 1 89.62 80 PRO B C 1
ATOM 3053 O O . PRO B 1 80 ? -1.825 -6.832 17.547 1 89.62 80 PRO B O 1
ATOM 3056 N N . LEU B 1 81 ? -2.889 -8.242 18.938 1 85.94 81 LEU B N 1
ATOM 3057 C CA . LEU B 1 81 ? -3.402 -9.125 17.891 1 85.94 81 LEU B CA 1
ATOM 3058 C C . LEU B 1 81 ? -4.484 -8.43 17.062 1 85.94 81 LEU B C 1
ATOM 3060 O O . LEU B 1 81 ? -4.828 -8.875 15.977 1 85.94 81 LEU B O 1
ATOM 3064 N N . GLN B 1 82 ? -4.973 -7.293 17.641 1 92.69 82 GLN B N 1
ATOM 3065 C CA . GLN B 1 82 ? -6.082 -6.598 17 1 92.69 82 GLN B CA 1
ATOM 3066 C C . GLN B 1 82 ? -5.68 -5.18 16.594 1 92.69 82 GLN B C 1
ATOM 3068 O O . GLN B 1 82 ? -6.543 -4.32 16.375 1 92.69 82 GLN B O 1
ATOM 3073 N N . THR B 1 83 ? -4.402 -4.93 16.688 1 95.56 83 THR B N 1
ATOM 3074 C CA . THR B 1 83 ? -3.869 -3.641 16.266 1 95.56 83 THR B CA 1
ATOM 3075 C C . THR B 1 83 ? -2.924 -3.818 15.07 1 95.56 83 THR B C 1
ATOM 3077 O O . THR B 1 83 ? -1.913 -4.516 15.18 1 95.56 83 THR B O 1
ATOM 3080 N N . GLY B 1 84 ? -3.291 -3.209 13.953 1 94.88 84 GLY B N 1
ATOM 3081 C CA . GLY B 1 84 ? -2.479 -3.307 12.75 1 94.88 84 GLY B CA 1
ATOM 3082 C C . GLY B 1 84 ? -1.729 -2.027 12.438 1 94.88 84 GLY B C 1
ATOM 3083 O O . GLY B 1 84 ? -1.729 -1.087 13.234 1 94.88 84 GLY B O 1
ATOM 3084 N N . ILE B 1 85 ? -0.992 -2.043 11.281 1 95.75 85 ILE B N 1
ATOM 3085 C CA . ILE B 1 85 ? -0.182 -0.906 10.859 1 95.75 85 ILE B CA 1
ATOM 3086 C C . ILE B 1 85 ? -0.392 -0.653 9.367 1 95.75 85 ILE B C 1
ATOM 3088 O O . ILE B 1 85 ? -0.396 -1.591 8.562 1 95.75 85 ILE B O 1
ATOM 3092 N N . ALA B 1 86 ? -0.63 0.542 9.008 1 96.56 86 ALA B N 1
ATOM 3093 C CA . ALA B 1 86 ? -0.526 1.008 7.629 1 96.56 86 ALA B CA 1
ATOM 3094 C C . ALA B 1 86 ? 0.459 2.166 7.512 1 96.56 86 ALA B C 1
ATOM 3096 O O . ALA B 1 86 ? 0.264 3.219 8.125 1 96.56 86 ALA B O 1
ATOM 3097 N N . PHE B 1 87 ? 1.481 1.932 6.797 1 96.81 87 PHE B N 1
ATOM 3098 C CA . PHE B 1 87 ? 2.553 2.91 6.656 1 96.81 87 PHE B CA 1
ATOM 3099 C C . PHE B 1 87 ? 2.623 3.432 5.227 1 96.81 87 PHE B C 1
ATOM 3101 O O . PHE B 1 87 ? 2.598 2.65 4.273 1 96.81 87 PHE B O 1
ATOM 3108 N N . GLY B 1 88 ? 2.682 4.809 5.059 1 96.25 88 GLY B N 1
ATOM 3109 C CA . GLY B 1 88 ? 2.801 5.43 3.75 1 96.25 88 GLY B CA 1
ATOM 3110 C C . GLY B 1 88 ? 4.035 6.301 3.613 1 96.25 88 GLY B C 1
ATOM 3111 O O . GLY B 1 88 ? 4.355 7.074 4.52 1 96.25 88 GLY B O 1
ATOM 3112 N N . SER B 1 89 ? 4.746 6.184 2.469 1 94.62 89 SER B N 1
ATOM 3113 C CA . SER B 1 89 ? 5.883 7.031 2.135 1 94.62 89 SER B CA 1
ATOM 3114 C C . SER B 1 89 ? 5.965 7.281 0.631 1 94.62 89 SER B C 1
ATOM 3116 O O . SER B 1 89 ? 5.691 6.383 -0.167 1 94.62 89 SER B O 1
ATOM 3118 N N . SER B 1 90 ? 6.34 8.516 0.281 1 91.19 90 SER B N 1
ATOM 3119 C CA . SER B 1 90 ? 6.473 8.859 -1.13 1 91.19 90 SER B CA 1
ATOM 3120 C C . SER B 1 90 ? 7.781 8.32 -1.71 1 91.19 90 SER B C 1
ATOM 3122 O O . SER B 1 90 ? 7.797 7.789 -2.82 1 91.19 90 SER B O 1
ATOM 3124 N N . TYR B 1 91 ? 8.82 8.406 -0.913 1 86.81 91 TYR B N 1
ATOM 3125 C CA . TYR B 1 91 ? 10.133 8.172 -1.497 1 86.81 91 TYR B CA 1
ATOM 3126 C C . TYR B 1 91 ? 10.875 7.082 -0.738 1 86.81 91 TYR B C 1
ATOM 3128 O O . TYR B 1 91 ? 11.984 6.688 -1.126 1 86.81 91 TYR B O 1
ATOM 3136 N N . GLY B 1 92 ? 10.289 6.609 0.248 1 82.75 92 GLY B N 1
ATOM 3137 C CA . GLY B 1 92 ? 10.875 5.5 0.985 1 82.75 92 GLY B CA 1
ATOM 3138 C C . GLY B 1 92 ? 12.266 5.797 1.51 1 82.75 92 GLY B C 1
ATOM 3139 O O . GLY B 1 92 ? 12.5 6.852 2.104 1 82.75 92 GLY B O 1
ATOM 3140 N N . CYS B 1 93 ? 13.156 4.82 1.345 1 76.62 93 CYS B N 1
ATOM 3141 C CA . CYS B 1 93 ? 14.469 4.859 1.982 1 76.62 93 CYS B CA 1
ATOM 3142 C C . CYS B 1 93 ? 15.539 5.344 1.006 1 76.62 93 CYS B C 1
ATOM 3144 O O . CYS B 1 93 ? 16.688 4.91 1.077 1 76.62 93 CYS B O 1
ATOM 3146 N N . LEU B 1 94 ? 15.203 6.227 0.155 1 67.56 94 LEU B N 1
ATOM 3147 C CA . LEU B 1 94 ? 16.109 6.699 -0.88 1 67.56 94 LEU B CA 1
ATOM 3148 C C . LEU B 1 94 ? 17.453 7.125 -0.274 1 67.56 94 LEU B C 1
ATOM 3150 O O . LEU B 1 94 ? 18.516 6.77 -0.789 1 67.56 94 LEU B O 1
ATOM 3154 N N . PRO B 1 95 ? 17.5 7.848 0.855 1 63.75 95 PRO B N 1
ATOM 3155 C CA . PRO B 1 95 ? 18.797 8.211 1.417 1 63.75 95 PRO B CA 1
ATOM 3156 C C . PRO B 1 95 ? 19.641 6.992 1.791 1 63.75 95 PRO B C 1
ATOM 3158 O O . PRO B 1 95 ? 20.844 6.969 1.535 1 63.75 95 PRO B O 1
ATOM 3161 N N . THR B 1 96 ? 18.953 6.074 2.383 1 68.88 96 THR B N 1
ATOM 3162 C CA . THR B 1 96 ? 19.656 4.867 2.814 1 68.88 96 THR B CA 1
ATOM 3163 C C . THR B 1 96 ? 20.109 4.047 1.611 1 68.88 96 THR B C 1
ATOM 3165 O O . THR B 1 96 ? 21.188 3.441 1.641 1 68.88 96 THR B O 1
ATOM 3168 N N . ASN B 1 97 ? 19.266 4.113 0.582 1 72.06 97 ASN B N 1
ATOM 3169 C CA . ASN B 1 97 ? 19.656 3.432 -0.647 1 72.06 97 ASN B CA 1
ATOM 3170 C C . ASN B 1 97 ? 20.953 4.004 -1.223 1 72.06 97 ASN B C 1
ATOM 3172 O O . ASN B 1 97 ? 21.828 3.256 -1.659 1 72.06 97 ASN B O 1
ATOM 3176 N N . ALA B 1 98 ? 21.016 5.258 -1.158 1 68.06 98 ALA B N 1
ATOM 3177 C CA . ALA B 1 98 ? 22.203 5.938 -1.692 1 68.06 98 ALA B CA 1
ATOM 3178 C C . ALA B 1 98 ? 23.438 5.582 -0.89 1 68.06 98 ALA B C 1
ATOM 3180 O O . ALA B 1 98 ? 24.5 5.285 -1.464 1 68.06 98 ALA B O 1
ATOM 3181 N N . GLU B 1 99 ? 23.297 5.602 0.373 1 68.25 99 GLU B N 1
ATOM 3182 C CA . GLU B 1 99 ? 24.422 5.266 1.245 1 68.25 99 GLU B CA 1
ATOM 3183 C C . GLU B 1 99 ? 24.859 3.818 1.039 1 68.25 99 GLU B C 1
ATOM 3185 O O . GLU B 1 99 ? 26.062 3.529 1.026 1 68.25 99 GLU B O 1
ATOM 3190 N N . TYR B 1 100 ? 23.906 2.98 0.917 1 71.44 100 TYR B N 1
ATOM 3191 C CA . TYR B 1 100 ? 24.188 1.564 0.716 1 71.44 100 TYR B CA 1
ATOM 3192 C C . TYR B 1 100 ? 24.906 1.335 -0.609 1 71.44 100 TYR B C 1
ATOM 3194 O O . TYR B 1 100 ? 25.891 0.583 -0.672 1 71.44 100 TYR B O 1
ATOM 3202 N N . LEU B 1 101 ? 24.453 2.006 -1.537 1 69.5 101 LEU B N 1
ATOM 3203 C CA . LEU B 1 101 ? 25.047 1.851 -2.859 1 69.5 101 LEU B CA 1
ATOM 3204 C C . LEU B 1 101 ? 26.469 2.389 -2.879 1 69.5 101 LEU B C 1
ATOM 3206 O O . LEU B 1 101 ? 27.359 1.79 -3.492 1 69.5 101 LEU B O 1
ATOM 3210 N N . GLU B 1 102 ? 26.625 3.488 -2.252 1 69.12 102 GLU B N 1
ATOM 3211 C CA . GLU B 1 102 ? 27.969 4.062 -2.164 1 69.12 102 GLU B CA 1
ATOM 3212 C C . GLU B 1 102 ? 28.922 3.105 -1.472 1 69.12 102 GLU B C 1
ATOM 3214 O O . GLU B 1 102 ? 30.078 2.963 -1.896 1 69.12 102 GLU B O 1
ATOM 3219 N N . ALA B 1 103 ? 28.406 2.486 -0.467 1 68.69 103 ALA B N 1
ATOM 3220 C CA . ALA B 1 103 ? 29.234 1.542 0.281 1 68.69 103 ALA B CA 1
ATOM 3221 C C . ALA B 1 103 ? 29.625 0.342 -0.583 1 68.69 103 ALA B C 1
ATOM 3223 O O . ALA B 1 103 ? 30.75 -0.142 -0.521 1 68.69 103 ALA B O 1
ATOM 3224 N N . ILE B 1 104 ? 28.719 -0.134 -1.374 1 67.75 104 ILE B N 1
ATOM 3225 C CA . ILE B 1 104 ? 28.953 -1.276 -2.25 1 67.75 104 ILE B CA 1
ATOM 3226 C C . ILE B 1 104 ? 29.984 -0.904 -3.318 1 67.75 104 ILE B C 1
ATOM 3228 O O . ILE B 1 104 ? 30.875 -1.689 -3.625 1 67.75 104 ILE B O 1
ATOM 3232 N N . LEU B 1 105 ? 29.766 0.268 -3.834 1 67.5 105 LEU B N 1
ATOM 3233 C CA . LEU B 1 105 ? 30.656 0.706 -4.91 1 67.5 105 LEU B CA 1
ATOM 3234 C C . LEU B 1 105 ? 32.062 0.928 -4.395 1 67.5 105 LEU B C 1
ATOM 3236 O O . LEU B 1 105 ? 33.031 0.631 -5.094 1 67.5 105 LEU B O 1
ATOM 3240 N N . GLU B 1 106 ? 32.125 1.502 -3.268 1 65.19 106 GLU B N 1
ATOM 3241 C CA . GLU B 1 106 ? 33.438 1.802 -2.699 1 65.19 106 GLU B CA 1
ATOM 3242 C C . GLU B 1 106 ? 34.156 0.527 -2.256 1 65.19 106 GLU B C 1
ATOM 3244 O O . GLU B 1 106 ? 35.375 0.411 -2.396 1 65.19 106 GLU B O 1
ATOM 3249 N N . ARG B 1 107 ? 33.375 -0.384 -1.602 1 60.22 107 ARG B N 1
ATOM 3250 C CA . ARG B 1 107 ? 34.031 -1.536 -0.983 1 60.22 107 ARG B CA 1
ATOM 3251 C C . ARG B 1 107 ? 34.094 -2.715 -1.948 1 60.22 107 ARG B C 1
ATOM 3253 O O . ARG B 1 107 ? 34.5 -3.814 -1.57 1 60.22 107 ARG B O 1
ATOM 3260 N N . GLY B 1 108 ? 33.875 -2.508 -3.182 1 53.56 108 GLY B N 1
ATOM 3261 C CA . GLY B 1 108 ? 34 -3.527 -4.207 1 53.56 108 GLY B CA 1
ATOM 3262 C C . GLY B 1 108 ? 32.875 -4.52 -4.23 1 53.56 108 GLY B C 1
ATOM 3263 O O . GLY B 1 108 ? 33.062 -5.695 -4.547 1 53.56 108 GLY B O 1
ATOM 3264 N N . GLY B 1 109 ? 31.531 -4.312 -4.184 1 53.44 109 GLY B N 1
ATOM 3265 C CA . GLY B 1 109 ? 30.328 -5.047 -4.539 1 53.44 109 GLY B CA 1
ATOM 3266 C C . GLY B 1 109 ? 29.938 -6.086 -3.504 1 53.44 109 GLY B C 1
ATOM 3267 O O . GLY B 1 109 ? 28.828 -6.621 -3.545 1 53.44 109 GLY B O 1
ATOM 3268 N N . ARG B 1 110 ? 31.062 -6.773 -2.803 1 47.5 110 ARG B N 1
ATOM 3269 C CA . ARG B 1 110 ? 30.906 -8.031 -2.08 1 47.5 1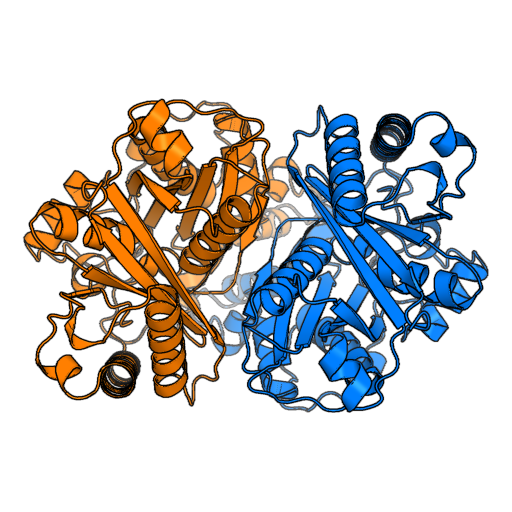10 ARG B CA 1
ATOM 3270 C C . ARG B 1 110 ? 30.047 -7.84 -0.832 1 47.5 110 ARG B C 1
ATOM 3272 O O . ARG B 1 110 ? 29.469 -8.797 -0.316 1 47.5 110 ARG B O 1
ATOM 3279 N N . TYR B 1 111 ? 30.141 -6.754 -0.112 1 51.75 111 TYR B N 1
ATOM 3280 C CA . TYR B 1 111 ? 29.719 -6.879 1.278 1 51.75 111 TYR B CA 1
ATOM 3281 C C . TYR B 1 111 ? 28.5 -6 1.561 1 51.75 111 TYR B C 1
ATOM 3283 O O . TYR B 1 111 ? 28.641 -4.938 2.176 1 51.75 111 TYR B O 1
ATOM 3291 N N . GLY B 1 112 ? 27.547 -6.027 0.694 1 57.81 112 GLY B N 1
ATOM 3292 C CA . GLY B 1 112 ? 26.391 -5.355 1.26 1 57.81 112 GLY B CA 1
ATOM 3293 C C . GLY B 1 112 ? 25.922 -5.965 2.568 1 57.81 112 GLY B C 1
ATOM 3294 O O . GLY B 1 112 ? 25.859 -7.188 2.701 1 57.81 112 GLY B O 1
ATOM 3295 N N . ASN B 1 113 ? 26.281 -5.359 3.857 1 65 113 ASN B N 1
ATOM 3296 C CA . ASN B 1 113 ? 25.766 -5.75 5.16 1 65 113 ASN B CA 1
ATOM 3297 C C . ASN B 1 113 ? 24.25 -5.996 5.109 1 65 113 ASN B C 1
ATOM 3299 O O . ASN B 1 113 ? 23.484 -5.07 4.867 1 65 113 ASN B O 1
ATOM 3303 N N . PRO B 1 114 ? 23.875 -7.332 5.172 1 67.69 114 PRO B N 1
ATOM 3304 C CA . PRO B 1 114 ? 22.453 -7.66 5.102 1 67.69 114 PRO B CA 1
ATOM 3305 C C . PRO B 1 114 ? 21.609 -6.848 6.082 1 67.69 114 PRO B C 1
ATOM 3307 O O . PRO B 1 114 ? 20.453 -6.551 5.801 1 67.69 114 PRO B O 1
ATOM 3310 N N . VAL B 1 115 ? 22.266 -6.488 7.141 1 66.12 115 VAL B N 1
ATOM 3311 C CA . VAL B 1 115 ? 21.531 -5.699 8.125 1 66.12 115 VAL B CA 1
ATOM 3312 C C . VAL B 1 115 ? 21.25 -4.309 7.566 1 66.12 115 VAL B C 1
ATOM 3314 O O . VAL B 1 115 ? 20.156 -3.77 7.746 1 66.12 115 VAL B O 1
ATOM 3317 N N . VAL B 1 116 ? 22.266 -3.918 6.82 1 70.44 116 VAL B N 1
ATOM 3318 C CA . VAL B 1 116 ? 22.109 -2.586 6.246 1 70.44 116 VAL B CA 1
ATOM 3319 C C . VAL B 1 116 ? 21.141 -2.643 5.062 1 70.44 116 VAL B C 1
ATOM 3321 O O . VAL B 1 116 ? 20.375 -1.706 4.836 1 70.44 116 VAL B O 1
ATOM 3324 N N . PHE B 1 117 ? 21.141 -3.779 4.426 1 76.88 117 PHE B N 1
ATOM 3325 C CA . PHE B 1 117 ? 20.281 -3.934 3.262 1 76.88 117 PHE B CA 1
ATOM 3326 C C . PHE B 1 117 ? 18.812 -3.85 3.662 1 76.88 117 PHE B C 1
ATOM 3328 O O . PHE B 1 117 ? 17.984 -3.301 2.924 1 76.88 117 PHE B O 1
ATOM 3335 N N . GLN B 1 118 ? 18.469 -4.305 4.801 1 75.31 118 GLN B N 1
ATOM 3336 C CA . GLN B 1 118 ? 17.094 -4.289 5.262 1 75.31 118 GLN B CA 1
ATOM 3337 C C . GLN B 1 118 ? 16.547 -2.859 5.348 1 75.31 118 GLN B C 1
ATOM 3339 O O . GLN B 1 118 ? 15.359 -2.623 5.137 1 75.31 118 GLN B O 1
ATOM 3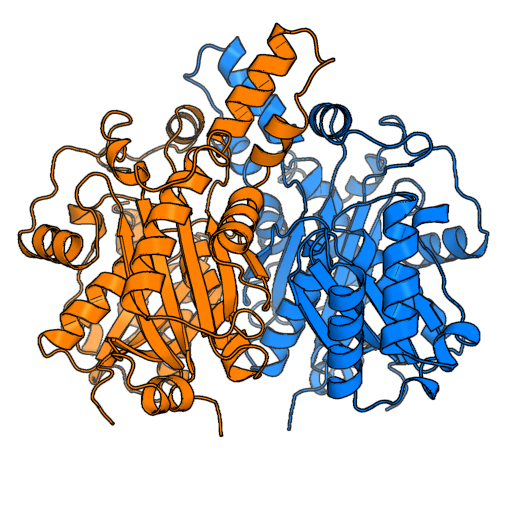344 N N . ASN B 1 119 ? 17.469 -2.004 5.555 1 78 119 ASN B N 1
ATOM 3345 C CA . ASN B 1 119 ? 17.062 -0.609 5.703 1 78 119 ASN B CA 1
ATOM 3346 C C . ASN B 1 119 ? 16.828 0.054 4.352 1 78 119 ASN B C 1
ATOM 3348 O O . ASN B 1 119 ? 16.328 1.178 4.285 1 78 119 ASN B O 1
ATOM 3352 N N . THR B 1 120 ? 17.125 -0.724 3.314 1 77.38 120 THR B N 1
ATOM 3353 C CA . THR B 1 120 ? 16.984 -0.121 1.994 1 77.38 120 THR B CA 1
ATOM 3354 C C . THR B 1 120 ? 15.586 -0.364 1.433 1 77.38 120 THR B C 1
ATOM 3356 O O . THR B 1 120 ? 15.234 0.153 0.368 1 77.38 120 THR B O 1
ATOM 3359 N N . VAL B 1 121 ? 14.797 -1.057 2.201 1 82.5 121 VAL B N 1
ATOM 3360 C CA . VAL B 1 121 ? 13.445 -1.336 1.729 1 82.5 121 VAL B CA 1
ATOM 3361 C C . VAL B 1 121 ? 12.438 -0.52 2.537 1 82.5 121 VAL B C 1
ATOM 3363 O O . VAL B 1 121 ? 12.609 -0.33 3.742 1 82.5 121 VAL B O 1
ATOM 3366 N N . THR B 1 122 ? 11.438 -0.054 1.889 1 84.56 122 THR B N 1
ATOM 3367 C CA . THR B 1 122 ? 10.516 0.912 2.469 1 84.56 122 THR B CA 1
ATOM 3368 C C . THR B 1 122 ? 9.766 0.301 3.65 1 84.56 122 THR B C 1
ATOM 3370 O O . THR B 1 122 ? 9.445 0.996 4.617 1 84.56 122 THR B O 1
ATOM 3373 N N . ASN B 1 123 ? 9.562 -0.993 3.637 1 89.12 123 ASN B N 1
ATOM 3374 C CA . ASN B 1 123 ? 8.742 -1.604 4.684 1 89.12 123 ASN B CA 1
ATOM 3375 C C . ASN B 1 123 ? 9.562 -1.877 5.941 1 89.12 123 ASN B C 1
ATOM 3377 O O . ASN B 1 123 ? 9.047 -2.432 6.914 1 89.12 123 ASN B O 1
ATOM 3381 N N . ALA B 1 124 ? 10.844 -1.488 5.953 1 88.06 124 ALA B N 1
ATOM 3382 C CA . ALA B 1 124 ? 11.641 -1.591 7.172 1 88.06 124 ALA B CA 1
ATOM 3383 C C . ALA B 1 124 ? 11.016 -0.787 8.305 1 88.06 124 ALA B C 1
ATOM 3385 O O . ALA B 1 124 ? 10.984 -1.241 9.453 1 88.06 124 ALA B O 1
ATOM 3386 N N . ALA B 1 125 ? 10.531 0.371 7.969 1 90.56 125 ALA B N 1
ATOM 3387 C CA . ALA B 1 125 ? 9.891 1.204 8.984 1 90.56 125 ALA B CA 1
ATOM 3388 C C . ALA B 1 125 ? 8.688 0.49 9.602 1 90.56 125 ALA B C 1
ATOM 3390 O O . ALA B 1 125 ? 8.5 0.522 10.82 1 90.56 125 ALA B O 1
ATOM 3391 N N . THR B 1 126 ? 7.863 -0.112 8.781 1 91.62 126 THR B N 1
ATOM 3392 C CA . THR B 1 126 ? 6.715 -0.876 9.25 1 91.62 126 THR B CA 1
ATOM 3393 C C . THR B 1 126 ? 7.156 -1.997 10.188 1 91.62 126 THR B C 1
ATOM 3395 O O . THR B 1 126 ? 6.535 -2.229 11.227 1 91.62 126 THR B O 1
ATOM 3398 N N . GLY B 1 127 ? 8.203 -2.686 9.781 1 87.38 127 GLY B N 1
ATOM 3399 C CA . GLY B 1 127 ? 8.742 -3.758 10.602 1 87.38 127 GLY B CA 1
ATOM 3400 C C . GLY B 1 127 ? 9.203 -3.289 11.969 1 87.38 127 GLY B C 1
ATOM 3401 O O . GLY B 1 127 ? 8.922 -3.928 12.977 1 87.38 127 GLY B O 1
ATOM 3402 N N . TYR B 1 128 ? 9.922 -2.162 12.023 1 88.44 128 TYR B N 1
ATOM 3403 C CA . TYR B 1 128 ? 10.422 -1.625 13.281 1 88.44 128 TYR B CA 1
ATOM 3404 C C . TYR B 1 128 ? 9.281 -1.205 14.195 1 88.44 128 TYR B C 1
ATOM 3406 O O . TYR B 1 128 ? 9.312 -1.46 15.398 1 88.44 128 TYR B O 1
ATOM 3414 N N . ILE B 1 129 ? 8.305 -0.574 13.625 1 91.94 129 ILE B N 1
ATOM 3415 C CA . ILE B 1 129 ? 7.145 -0.15 14.398 1 91.94 129 ILE B CA 1
ATOM 3416 C C . ILE B 1 129 ? 6.441 -1.372 14.984 1 91.94 129 ILE B C 1
ATOM 3418 O O . ILE B 1 129 ? 6.078 -1.383 16.156 1 91.94 129 ILE B O 1
ATOM 3422 N N . SER B 1 130 ? 6.246 -2.373 14.141 1 90.06 130 SER B N 1
ATOM 3423 C CA . SER B 1 130 ? 5.617 -3.609 14.594 1 90.06 130 SER B CA 1
ATOM 3424 C C . SER B 1 130 ? 6.391 -4.238 15.742 1 90.06 130 SER B C 1
ATOM 3426 O O . SER B 1 130 ? 5.801 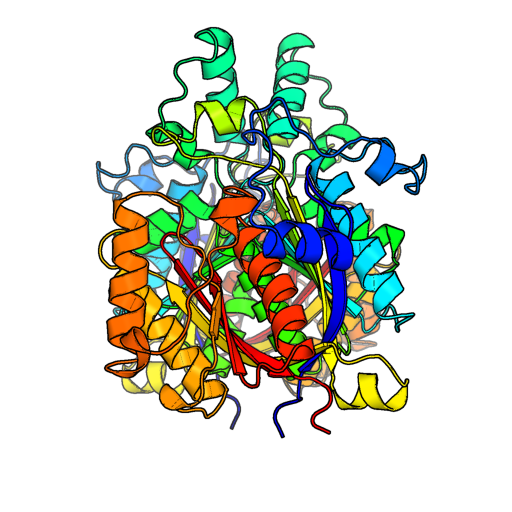-4.664 16.734 1 90.06 130 SER B O 1
ATOM 3428 N N . MET B 1 131 ? 7.641 -4.277 15.617 1 86.31 131 MET B N 1
ATOM 3429 C CA . MET B 1 131 ? 8.508 -4.914 16.609 1 86.31 131 MET B CA 1
ATOM 3430 C C . MET B 1 131 ? 8.484 -4.145 17.922 1 86.31 131 MET B C 1
ATOM 3432 O O . MET B 1 131 ? 8.297 -4.734 18.984 1 86.31 131 MET B O 1
ATOM 3436 N N . VAL B 1 132 ? 8.664 -2.869 17.875 1 89.5 132 VAL B N 1
ATOM 3437 C CA . VAL B 1 132 ? 8.812 -2.035 19.062 1 89.5 132 VAL B CA 1
ATOM 3438 C C . VAL B 1 132 ? 7.5 -1.998 19.828 1 89.5 132 VAL B C 1
ATOM 3440 O O . VAL B 1 132 ? 7.5 -2.039 21.062 1 89.5 132 VAL B O 1
ATOM 3443 N N . HIS B 1 133 ? 6.375 -1.966 19.109 1 92.19 133 HIS B N 1
ATOM 3444 C CA . HIS B 1 133 ? 5.094 -1.793 19.781 1 92.19 133 HIS B CA 1
ATOM 3445 C C . HIS B 1 133 ? 4.301 -3.096 19.797 1 92.19 133 HIS B C 1
ATOM 3447 O O . HIS B 1 133 ? 3.15 -3.123 20.234 1 92.19 133 HIS B O 1
ATOM 3453 N N . ASP B 1 134 ? 4.891 -4.172 19.266 1 89.12 134 ASP B N 1
ATOM 3454 C CA . ASP B 1 134 ? 4.297 -5.508 19.234 1 89.12 134 ASP B CA 1
ATOM 3455 C C . ASP B 1 134 ? 2.922 -5.484 18.578 1 89.12 134 ASP B C 1
ATOM 3457 O O . ASP B 1 134 ? 1.936 -5.93 19.156 1 89.12 134 ASP B O 1
ATOM 3461 N N . LEU B 1 135 ? 2.844 -4.953 17.438 1 91.31 135 LEU B N 1
ATOM 3462 C CA . LEU B 1 135 ? 1.611 -4.91 16.656 1 91.31 135 LEU B CA 1
ATOM 3463 C C . LEU B 1 135 ? 1.526 -6.102 15.711 1 91.31 135 LEU B C 1
ATOM 3465 O O . LEU B 1 135 ? 2.387 -6.273 14.844 1 91.31 135 LEU B O 1
ATOM 3469 N N . ARG B 1 136 ? 0.438 -6.898 15.758 1 86.88 136 ARG B N 1
ATOM 3470 C CA . ARG B 1 136 ? 0.396 -8.18 15.055 1 86.88 136 ARG B CA 1
ATOM 3471 C C . ARG B 1 136 ? -0.859 -8.289 14.195 1 86.88 136 ARG B C 1
ATOM 3473 O O . ARG B 1 136 ? -1.186 -9.367 13.703 1 86.88 136 ARG B O 1
ATOM 3480 N N . GLY B 1 137 ? -1.598 -7.207 14.07 1 89.06 137 GLY B N 1
ATOM 3481 C CA . GLY B 1 137 ? -2.727 -7.16 13.156 1 89.06 137 GLY B CA 1
ATOM 3482 C C . GLY B 1 137 ? -2.312 -7.02 11.703 1 89.06 137 GLY B C 1
ATOM 3483 O O . GLY B 1 137 ? -1.167 -7.305 11.352 1 89.06 137 GLY B O 1
ATOM 3484 N N . PRO B 1 138 ? -3.221 -6.629 10.844 1 88.44 138 PRO B N 1
ATOM 3485 C CA . PRO B 1 138 ? -2.916 -6.441 9.43 1 88.44 138 PRO B CA 1
ATOM 3486 C C . PRO B 1 138 ? -1.884 -5.344 9.188 1 88.44 138 PRO B C 1
ATOM 3488 O O . PRO B 1 138 ? -1.871 -4.336 9.898 1 88.44 138 PRO B O 1
ATOM 3491 N N . THR B 1 139 ? -1.035 -5.555 8.211 1 90.06 139 THR B N 1
ATOM 3492 C CA . THR B 1 139 ? 0.013 -4.586 7.914 1 90.06 139 THR B CA 1
ATOM 3493 C C . THR B 1 139 ? 0.027 -4.25 6.426 1 90.06 139 THR B C 1
ATOM 3495 O O . THR B 1 139 ? -0.32 -5.086 5.59 1 90.06 139 THR B O 1
ATOM 3498 N N . ALA B 1 140 ? 0.375 -3.006 6.176 1 92.38 140 ALA B N 1
ATOM 3499 C CA . ALA B 1 140 ? 0.584 -2.582 4.793 1 92.38 140 ALA B CA 1
ATOM 3500 C C . ALA B 1 140 ? 1.597 -1.443 4.715 1 92.38 140 ALA B C 1
ATOM 3502 O O . ALA B 1 140 ? 1.674 -0.61 5.621 1 92.38 140 ALA B O 1
ATOM 3503 N N . THR B 1 141 ? 2.395 -1.479 3.73 1 94.12 141 THR B N 1
ATOM 3504 C CA . THR B 1 141 ? 3.271 -0.373 3.365 1 94.12 141 THR B CA 1
ATOM 3505 C C . THR B 1 141 ? 2.908 0.171 1.986 1 94.12 141 THR B C 1
ATOM 3507 O O . THR B 1 141 ? 2.963 -0.556 0.992 1 94.12 141 THR B O 1
ATOM 3510 N N . LEU B 1 142 ? 2.535 1.429 1.98 1 94.44 142 LEU B N 1
ATOM 3511 C CA . LEU B 1 142 ? 2.061 2.068 0.759 1 94.44 142 LEU B CA 1
ATOM 3512 C C . LEU B 1 142 ? 3.078 3.08 0.243 1 94.44 142 LEU B C 1
ATOM 3514 O O . LEU B 1 142 ? 3.605 3.887 1.015 1 94.44 142 LEU B O 1
ATOM 3518 N N . CYS B 1 143 ? 3.375 3.006 -1.055 1 91.44 143 CYS B N 1
ATOM 3519 C CA . CYS B 1 143 ? 4.285 3.934 -1.719 1 91.44 143 CYS B CA 1
ATOM 3520 C C . CYS B 1 143 ? 3.609 4.598 -2.912 1 91.44 143 CYS B C 1
ATOM 3522 O O . CYS B 1 143 ? 4.141 4.578 -4.023 1 91.44 143 CYS B O 1
ATOM 3524 N N . SER B 1 144 ? 2.539 5.258 -2.688 1 89.06 144 SER B N 1
ATOM 3525 C CA . SER B 1 144 ? 1.709 5.852 -3.73 1 89.06 144 SER B CA 1
ATOM 3526 C C . SER B 1 144 ? 2.006 7.34 -3.889 1 89.06 144 SER B C 1
ATOM 3528 O O . SER B 1 144 ? 1.085 8.156 -3.982 1 89.06 144 SER B O 1
ATOM 3530 N N . GLY B 1 145 ? 3.236 7.73 -3.74 1 87.75 145 GLY B N 1
ATOM 3531 C CA . GLY B 1 145 ? 3.572 9.141 -3.865 1 87.75 145 GLY B CA 1
ATOM 3532 C C . GLY B 1 145 ? 3.061 9.977 -2.711 1 87.75 145 GLY B C 1
ATOM 3533 O O . GLY B 1 145 ? 3.09 9.547 -1.558 1 87.75 145 GLY B O 1
ATOM 3534 N N . HIS B 1 146 ? 2.623 11.172 -3.086 1 88 146 HIS B N 1
ATOM 3535 C CA . HIS B 1 146 ? 2.244 12.133 -2.055 1 88 146 HIS B CA 1
ATOM 3536 C C . HIS B 1 146 ? 0.903 11.766 -1.429 1 88 146 HIS B C 1
ATOM 3538 O O . HIS B 1 146 ? 0.533 12.305 -0.382 1 88 146 HIS B O 1
ATOM 3544 N N . ALA B 1 147 ? 0.219 10.805 -2.004 1 89.5 147 ALA B N 1
ATOM 3545 C CA . ALA B 1 147 ? -1.062 10.359 -1.462 1 89.5 147 ALA B CA 1
ATOM 3546 C C . ALA B 1 147 ? -0.869 9.227 -0.457 1 89.5 147 ALA B C 1
ATOM 3548 O O . ALA B 1 147 ? -1.805 8.859 0.257 1 89.5 147 ALA B O 1
ATOM 3549 N N . ALA B 1 148 ? 0.305 8.766 -0.284 1 93.5 148 ALA B N 1
ATOM 3550 C CA . ALA B 1 148 ? 0.566 7.516 0.429 1 93.5 148 ALA B CA 1
ATOM 3551 C C . ALA B 1 148 ? 0.081 7.598 1.874 1 93.5 148 ALA B C 1
ATOM 3553 O O . ALA B 1 148 ? -0.442 6.621 2.416 1 93.5 148 ALA B O 1
ATOM 3554 N N . GLY B 1 149 ? 0.267 8.711 2.516 1 95.5 149 GLY B N 1
ATOM 3555 C CA . GLY B 1 149 ? -0.17 8.859 3.895 1 95.5 149 GLY B CA 1
ATOM 3556 C C . GLY B 1 149 ? -1.672 8.719 4.062 1 95.5 149 GLY B C 1
ATOM 3557 O O . GLY B 1 149 ? -2.137 7.949 4.906 1 95.5 149 GLY B O 1
ATOM 3558 N N . LEU B 1 150 ? -2.461 9.406 3.27 1 95.44 150 LEU B N 1
ATOM 3559 C CA . LEU B 1 150 ? -3.914 9.328 3.373 1 95.44 150 LEU B CA 1
ATOM 3560 C C . LEU B 1 150 ? -4.43 7.988 2.861 1 95.44 150 LEU B C 1
ATOM 3562 O O . LEU B 1 150 ? -5.465 7.5 3.318 1 95.44 150 LEU B O 1
ATOM 3566 N N . GLU B 1 151 ? -3.715 7.457 1.947 1 93.12 151 GLU B N 1
ATOM 3567 C CA . GLU B 1 151 ? -4.074 6.105 1.526 1 93.12 151 GLU B CA 1
ATOM 3568 C C . GLU B 1 151 ? -3.914 5.109 2.67 1 93.12 151 GLU B C 1
ATOM 3570 O O . GLU B 1 151 ? -4.703 4.168 2.797 1 93.12 151 GLU B O 1
ATOM 3575 N N . ALA B 1 152 ? -2.826 5.332 3.393 1 96 152 ALA B N 1
ATOM 3576 C CA . ALA B 1 152 ? -2.645 4.504 4.582 1 96 152 ALA B CA 1
ATOM 3577 C C . ALA B 1 152 ? -3.816 4.664 5.547 1 96 152 ALA B C 1
ATOM 3579 O O . ALA B 1 152 ? -4.285 3.688 6.137 1 96 152 ALA B O 1
ATOM 3580 N N . LEU B 1 153 ? -4.25 5.863 5.738 1 97.25 153 LEU B N 1
ATOM 3581 C CA . LEU B 1 153 ? -5.41 6.129 6.586 1 97.25 153 LEU B CA 1
ATOM 3582 C C . LEU B 1 153 ? -6.641 5.391 6.066 1 97.25 153 LEU B C 1
ATOM 3584 O O . LEU B 1 153 ? -7.336 4.719 6.832 1 97.25 153 LEU B O 1
ATOM 3588 N N . ARG B 1 154 ? -6.895 5.465 4.781 1 93.44 154 ARG B N 1
ATOM 3589 C CA . ARG B 1 154 ? -8.039 4.789 4.176 1 93.44 154 ARG B CA 1
ATOM 3590 C C . ARG B 1 154 ? -7.941 3.277 4.355 1 93.44 154 ARG B C 1
ATOM 3592 O O . ARG B 1 154 ? -8.93 2.619 4.68 1 93.44 154 ARG B O 1
ATOM 3599 N N . PHE B 1 155 ? -6.746 2.77 4.16 1 92.38 155 PHE B N 1
ATOM 3600 C CA . PHE B 1 155 ? -6.512 1.349 4.383 1 92.38 155 PHE B CA 1
ATOM 3601 C C . PHE B 1 155 ? -6.879 0.958 5.809 1 92.38 155 PHE B C 1
ATOM 3603 O O . PHE B 1 155 ? -7.566 -0.039 6.027 1 92.38 155 PHE B O 1
ATOM 3610 N N . GLY B 1 156 ? -6.391 1.73 6.766 1 95.12 156 GLY B N 1
ATOM 3611 C CA . GLY B 1 156 ? -6.707 1.461 8.156 1 95.12 156 GLY B CA 1
ATOM 3612 C C . GLY B 1 156 ? -8.195 1.45 8.438 1 95.12 156 GLY B C 1
ATOM 3613 O O . GLY B 1 156 ? -8.695 0.568 9.141 1 95.12 156 GLY B O 1
ATOM 3614 N N . CYS B 1 157 ? -8.914 2.379 7.855 1 95.25 157 CYS B N 1
ATOM 3615 C CA . CYS B 1 157 ? -10.359 2.428 8.016 1 95.25 157 CYS B CA 1
ATOM 3616 C C . CYS B 1 157 ? -11.008 1.152 7.488 1 95.25 157 CYS B C 1
ATOM 3618 O O . CYS B 1 157 ? -11.875 0.576 8.148 1 95.25 157 CYS B O 1
ATOM 3620 N N . GLN B 1 158 ? -10.57 0.693 6.355 1 89.75 158 GLN B N 1
ATOM 3621 C CA . GLN B 1 158 ? -11.156 -0.478 5.715 1 89.75 158 GLN B CA 1
ATOM 3622 C C . GLN B 1 158 ? -10.953 -1.73 6.562 1 89.75 158 GLN B C 1
ATOM 3624 O O . GLN B 1 158 ? -11.852 -2.57 6.664 1 89.75 158 GLN B O 1
ATOM 3629 N N . GLN B 1 159 ? -9.719 -1.859 7.152 1 90.38 159 GLN B N 1
ATOM 3630 C CA . GLN B 1 159 ? -9.469 -3.016 8.008 1 90.38 159 GLN B CA 1
ATOM 3631 C C . GLN B 1 159 ? -10.438 -3.045 9.188 1 90.38 159 GLN B C 1
ATOM 3633 O O . GLN B 1 159 ? -10.922 -4.109 9.57 1 90.38 159 GLN B O 1
ATOM 3638 N N . ILE B 1 160 ? -10.711 -1.9 9.789 1 93.88 160 ILE B N 1
ATOM 3639 C CA . ILE B 1 160 ? -11.602 -1.812 10.938 1 93.88 160 ILE B CA 1
ATOM 3640 C C . ILE B 1 160 ? -13.039 -2.068 10.492 1 93.88 160 ILE B C 1
ATOM 3642 O O . ILE B 1 160 ? -13.773 -2.816 11.141 1 93.88 160 ILE B O 1
ATOM 3646 N N . GLU B 1 161 ? -13.445 -1.526 9.391 1 90.31 161 GLU B N 1
ATOM 3647 C CA . GLU B 1 161 ? -14.797 -1.697 8.859 1 90.31 161 GLU B CA 1
ATOM 3648 C C . GLU B 1 161 ? -15.094 -3.166 8.578 1 90.31 161 GLU B C 1
ATOM 3650 O O . GLU B 1 161 ? -16.219 -3.623 8.773 1 90.31 161 GLU B O 1
ATOM 3655 N N . GLU B 1 162 ? -14.062 -3.871 8.164 1 83.56 162 GLU B N 1
ATOM 3656 C CA . GLU B 1 162 ? -14.227 -5.277 7.805 1 83.56 162 GLU B CA 1
ATOM 3657 C C . GLU B 1 162 ? -14.094 -6.18 9.023 1 83.56 162 GLU B C 1
ATOM 3659 O O . GLU B 1 162 ? -14.258 -7.398 8.93 1 83.56 162 GLU B O 1
ATOM 3664 N N . GLY B 1 163 ? -13.75 -5.617 10.148 1 86.5 163 GLY B N 1
ATOM 3665 C CA . GLY B 1 163 ? -13.625 -6.375 11.383 1 86.5 163 GLY B CA 1
ATOM 3666 C C . GLY B 1 163 ? -12.305 -7.117 11.5 1 86.5 163 GLY B C 1
ATOM 3667 O O . GLY B 1 163 ? -12.172 -8.031 12.312 1 86.5 163 GLY B O 1
ATOM 3668 N N . GLN B 1 164 ? -11.312 -6.723 10.688 1 84.62 164 GLN B N 1
ATOM 3669 C CA . GLN B 1 164 ? -10.016 -7.387 10.703 1 84.62 164 GLN B CA 1
ATOM 3670 C C . GLN B 1 164 ? -9.125 -6.832 11.812 1 84.62 164 GLN B C 1
ATOM 3672 O O . GLN B 1 164 ? -8.133 -7.457 12.195 1 84.62 164 GLN B O 1
ATOM 3677 N N . ALA B 1 165 ? -9.461 -5.664 12.312 1 91.88 165 ALA B N 1
ATOM 3678 C CA . ALA B 1 165 ? -8.734 -5.016 13.398 1 91.88 165 ALA B CA 1
ATOM 3679 C C . ALA B 1 165 ? -9.656 -4.129 14.227 1 91.88 165 ALA B C 1
ATOM 3681 O O . ALA B 1 165 ? -10.625 -3.564 13.703 1 91.88 165 ALA B O 1
ATOM 3682 N N . GLU B 1 166 ? -9.344 -4.039 15.445 1 96.38 166 GLU B N 1
ATOM 3683 C CA . GLU B 1 166 ? -10.031 -3.08 16.312 1 96.38 166 GLU B CA 1
ATOM 3684 C C . GLU B 1 166 ? -9.367 -1.706 16.234 1 96.38 166 GLU B C 1
ATOM 3686 O O . GLU B 1 166 ? -10.039 -0.683 16.391 1 96.38 166 GLU B O 1
ATOM 3691 N N . ARG B 1 167 ? -8.055 -1.778 16.016 1 97.56 167 ARG B N 1
ATOM 3692 C CA . ARG B 1 167 ? -7.238 -0.57 15.938 1 97.56 167 ARG B CA 1
ATOM 3693 C C . ARG B 1 167 ? -6.242 -0.662 14.789 1 97.56 167 ARG B C 1
ATOM 3695 O O . ARG B 1 167 ? -5.738 -1.744 14.484 1 97.56 167 ARG B O 1
ATOM 3702 N N . MET B 1 168 ? -6.012 0.44 14.188 1 97.88 168 MET B N 1
ATOM 3703 C CA . MET B 1 168 ? -4.961 0.566 13.18 1 97.88 168 MET B CA 1
ATOM 3704 C C . MET B 1 168 ? -4.074 1.771 13.461 1 97.88 168 MET B C 1
ATOM 3706 O O . MET B 1 168 ? -4.566 2.885 13.648 1 97.88 168 MET B O 1
ATOM 3710 N N . VAL B 1 169 ? -2.793 1.556 13.539 1 98.38 169 VAL B N 1
ATOM 3711 C CA . VAL B 1 169 ? -1.83 2.652 13.547 1 98.38 169 VAL B CA 1
ATOM 3712 C C . VAL B 1 169 ? -1.481 3.039 12.109 1 98.38 169 VAL B C 1
ATOM 3714 O O . VAL B 1 169 ? -0.943 2.227 11.352 1 98.38 169 VAL B O 1
ATOM 3717 N N . VAL B 1 170 ? -1.826 4.227 11.734 1 98.44 170 VAL B N 1
ATOM 3718 C CA . VAL B 1 170 ? -1.559 4.711 10.383 1 98.44 170 VAL B CA 1
ATOM 3719 C C . VAL B 1 170 ? -0.464 5.777 10.422 1 98.44 170 VAL B C 1
ATOM 3721 O O . VAL B 1 170 ? -0.506 6.688 11.25 1 98.44 170 VAL B O 1
ATOM 3724 N N . VAL B 1 171 ? 0.537 5.629 9.562 1 98.19 171 VAL B N 1
ATOM 3725 C CA . VAL B 1 171 ? 1.721 6.477 9.633 1 98.19 171 VAL B CA 1
ATOM 3726 C C . VAL B 1 171 ? 2.074 6.992 8.242 1 98.19 171 VAL B C 1
ATOM 3728 O O . VAL B 1 171 ? 1.978 6.254 7.258 1 98.19 171 VAL B O 1
ATOM 3731 N N . GLY B 1 172 ? 2.336 8.266 8.086 1 97.12 172 GLY B N 1
ATOM 3732 C CA . GLY B 1 172 ? 3.006 8.875 6.949 1 97.12 172 GLY B CA 1
ATOM 3733 C C . GLY B 1 172 ? 4.355 9.477 7.305 1 97.12 172 GLY B C 1
ATOM 3734 O O . GLY B 1 172 ? 4.488 10.156 8.32 1 97.12 172 GLY B O 1
ATOM 3735 N N . ALA B 1 173 ? 5.402 9.172 6.48 1 95.56 173 ALA B N 1
ATOM 3736 C CA . ALA B 1 173 ? 6.727 9.719 6.781 1 95.56 173 ALA B CA 1
ATOM 3737 C C . ALA B 1 173 ? 7.559 9.867 5.516 1 95.56 173 ALA B C 1
ATOM 3739 O O . ALA B 1 173 ? 7.5 9.016 4.621 1 95.56 173 ALA B O 1
ATOM 3740 N N . ASP B 1 174 ? 8.25 10.914 5.441 1 92.5 174 ASP B N 1
ATOM 3741 C CA . ASP B 1 174 ? 9.258 11.133 4.406 1 92.5 174 ASP B CA 1
ATOM 3742 C C . ASP B 1 174 ? 10.438 11.93 4.953 1 92.5 174 ASP B C 1
ATOM 3744 O O . ASP B 1 174 ? 10.266 12.797 5.809 1 92.5 174 ASP B O 1
ATOM 3748 N N . THR B 1 175 ? 11.578 11.562 4.473 1 88.62 175 THR B N 1
ATOM 3749 C CA . THR B 1 175 ? 12.805 12.273 4.836 1 88.62 175 THR B CA 1
ATOM 3750 C C . THR B 1 175 ? 13.414 12.953 3.615 1 88.62 175 THR B C 1
ATOM 3752 O O . THR B 1 175 ? 13.141 12.57 2.477 1 88.62 175 THR B O 1
ATOM 3755 N N . LEU B 1 176 ? 14.18 13.984 3.928 1 82.75 176 LEU B N 1
ATOM 3756 C CA . LEU B 1 176 ? 14.906 14.664 2.861 1 82.75 176 LEU B CA 1
ATOM 3757 C C . LEU B 1 176 ? 16.266 14.008 2.625 1 82.75 176 LEU B C 1
ATOM 3759 O O . LEU B 1 176 ? 16.859 13.469 3.557 1 82.75 176 LEU B O 1
ATOM 3763 N N . SER B 1 177 ? 16.609 13.961 1.393 1 76.12 177 SER B N 1
ATOM 3764 C CA . SER B 1 177 ? 17.938 13.508 0.994 1 76.12 177 SER B CA 1
ATOM 3765 C C . SER B 1 177 ? 18.484 14.336 -0.162 1 76.12 177 SER B C 1
ATOM 3767 O O . SER B 1 177 ? 17.719 14.922 -0.93 1 76.12 177 SER B O 1
ATOM 3769 N N . PRO B 1 178 ? 19.781 14.43 -0.252 1 73.38 178 PRO B N 1
ATOM 3770 C CA . PRO B 1 178 ? 20.359 15.141 -1.396 1 73.38 178 PRO B CA 1
ATOM 3771 C C . PRO B 1 178 ? 19.844 14.617 -2.736 1 73.38 178 PRO B C 1
ATOM 3773 O O . PRO B 1 178 ? 19.609 15.406 -3.66 1 73.38 178 PRO B O 1
ATOM 3776 N N . MET B 1 179 ? 19.672 13.336 -2.787 1 73.75 179 MET B N 1
ATOM 3777 C CA . MET B 1 179 ? 19.172 12.734 -4.02 1 73.75 179 MET B CA 1
ATOM 3778 C C . MET B 1 179 ? 17.766 13.234 -4.34 1 73.75 179 MET B C 1
ATOM 3780 O O . MET B 1 179 ? 17.453 13.539 -5.492 1 73.75 179 MET B O 1
ATOM 3784 N N . LEU B 1 180 ? 16.984 13.25 -3.334 1 78 180 LEU B N 1
ATOM 3785 C CA . LEU B 1 180 ? 15.609 13.727 -3.512 1 78 180 LEU B CA 1
ATOM 3786 C C . LEU B 1 180 ? 15.594 15.18 -3.955 1 78 180 LEU B C 1
ATOM 3788 O O . LEU B 1 180 ? 14.883 15.539 -4.895 1 78 180 LEU B O 1
ATOM 3792 N N . LEU B 1 181 ? 16.375 15.984 -3.338 1 76.25 181 LEU B N 1
ATOM 3793 C CA . LEU B 1 181 ? 16.406 17.406 -3.633 1 76.25 181 LEU B CA 1
ATOM 3794 C C . LEU B 1 181 ? 16.922 17.672 -5.043 1 76.25 181 LEU B C 1
ATOM 3796 O O . LEU B 1 181 ? 16.469 18.578 -5.727 1 76.25 181 LEU B O 1
ATOM 3800 N N . ALA B 1 182 ? 17.844 16.875 -5.422 1 73.38 182 ALA B N 1
ATOM 3801 C CA . ALA B 1 182 ? 18.406 17 -6.766 1 73.38 182 ALA B CA 1
ATOM 3802 C C . ALA B 1 182 ? 17.406 16.531 -7.82 1 73.38 182 ALA B C 1
ATOM 3804 O O . ALA B 1 182 ? 17.391 17.047 -8.938 1 73.38 182 ALA B O 1
ATOM 3805 N N . GLY B 1 183 ? 16.656 15.672 -7.406 1 73.5 183 GLY B N 1
ATOM 3806 C CA . GLY B 1 183 ? 15.773 15.023 -8.359 1 73.5 183 GLY B CA 1
ATOM 3807 C C . GLY B 1 183 ? 14.453 15.758 -8.547 1 73.5 183 GLY B C 1
ATOM 3808 O O . GLY B 1 183 ? 13.859 15.711 -9.625 1 73.5 183 GLY B O 1
ATOM 3809 N N . ILE B 1 184 ? 13.945 16.312 -7.426 1 72.56 184 ILE B N 1
ATOM 3810 C CA . ILE B 1 184 ? 12.625 16.922 -7.512 1 72.56 184 ILE B CA 1
ATOM 3811 C C . ILE B 1 184 ? 12.742 18.359 -8.016 1 72.56 184 ILE B C 1
ATOM 3813 O O . ILE B 1 184 ? 13.664 19.078 -7.629 1 72.56 184 ILE B O 1
ATOM 3817 N N . ALA B 1 185 ? 12.758 18.641 -9.297 1 67.94 185 ALA B N 1
ATOM 3818 C CA . ALA B 1 185 ? 12.766 19.984 -9.867 1 67.94 185 ALA B CA 1
ATOM 3819 C C . ALA B 1 185 ? 11.883 20.938 -9.062 1 67.94 185 ALA B C 1
ATOM 3821 O O . ALA B 1 185 ? 10.812 21.344 -9.516 1 67.94 185 ALA B O 1
ATOM 3822 N N . LEU B 1 186 ? 12.414 21.344 -7.855 1 67.19 186 LEU B N 1
ATOM 3823 C CA . LEU B 1 186 ? 11.602 22.188 -6.98 1 67.19 186 LEU B CA 1
ATOM 3824 C C . LEU B 1 186 ? 11.398 23.562 -7.59 1 67.19 186 LEU B C 1
ATOM 3826 O O . LEU B 1 186 ? 12.352 24.203 -8.047 1 67.19 186 LEU B O 1
ATOM 3830 N N . PRO B 1 187 ? 10.094 23.828 -7.789 1 65.5 187 PRO B N 1
ATOM 3831 C CA . PRO B 1 187 ? 9.859 25.203 -8.242 1 65.5 187 PRO B CA 1
ATOM 3832 C C . PRO B 1 187 ? 10.477 26.234 -7.305 1 65.5 187 PRO B C 1
ATOM 3834 O O . PRO B 1 187 ? 10.648 25.969 -6.113 1 65.5 187 PRO B O 1
ATOM 3837 N N . GLU B 1 188 ? 10.781 27.328 -7.914 1 64.69 188 GLU B N 1
ATOM 3838 C CA . GLU B 1 188 ? 11.32 28.438 -7.117 1 64.69 188 GLU B CA 1
ATOM 3839 C C . GLU B 1 188 ? 10.367 28.812 -5.992 1 64.69 188 GLU B C 1
ATOM 3841 O O . GLU B 1 188 ? 9.156 28.953 -6.215 1 64.69 188 GLU B O 1
ATOM 3846 N N . GLY B 1 189 ? 10.82 28.828 -4.75 1 66.19 189 GLY B N 1
ATOM 3847 C CA . GLY B 1 189 ? 10.031 29.281 -3.615 1 66.19 189 GLY B CA 1
ATOM 3848 C C . GLY B 1 189 ? 9.383 28.141 -2.855 1 66.19 189 GLY B C 1
ATOM 3849 O O . GLY B 1 189 ? 8.852 28.328 -1.761 1 66.19 189 GLY B O 1
ATOM 3850 N N . MET B 1 190 ? 9.461 27 -3.445 1 73.5 190 MET B N 1
ATOM 3851 C CA . MET B 1 190 ? 8.859 25.875 -2.729 1 73.5 190 MET B CA 1
ATOM 3852 C C . MET B 1 190 ? 9.758 25.422 -1.574 1 73.5 190 MET B C 1
ATOM 3854 O O . MET B 1 190 ? 10.953 25.203 -1.761 1 73.5 190 MET B O 1
ATOM 3858 N N . ARG B 1 191 ? 9.125 25.422 -0.402 1 79.38 191 ARG B N 1
ATOM 3859 C CA . ARG B 1 191 ? 9.805 24.891 0.781 1 79.38 191 ARG B CA 1
ATOM 3860 C C . ARG B 1 191 ? 9.484 23.422 0.993 1 79.38 191 ARG B C 1
ATOM 3862 O O . ARG B 1 191 ? 8.328 23 0.84 1 79.38 191 ARG B O 1
ATOM 3869 N N . VAL B 1 192 ? 10.539 22.672 1.237 1 85.06 192 VAL B N 1
ATOM 3870 C CA . VAL B 1 192 ? 10.367 21.234 1.503 1 85.06 192 VAL B CA 1
ATOM 3871 C C . VAL B 1 192 ? 10.859 20.906 2.908 1 85.06 192 VAL B C 1
ATOM 3873 O O . VAL B 1 192 ? 11.75 21.594 3.434 1 85.06 192 VAL B O 1
ATOM 3876 N N . SER B 1 193 ? 10.258 19.953 3.508 1 86.88 193 SER B N 1
ATOM 3877 C CA . SER B 1 193 ? 10.625 19.547 4.859 1 86.88 193 SER B CA 1
ATOM 3878 C C . SER B 1 193 ? 10.414 18.047 5.059 1 86.88 193 SER B C 1
ATOM 3880 O O . SER B 1 193 ? 9.68 17.422 4.297 1 86.88 193 SER B O 1
ATOM 3882 N N . GLU B 1 194 ? 11.133 17.453 6.02 1 90.56 194 GLU B N 1
ATOM 3883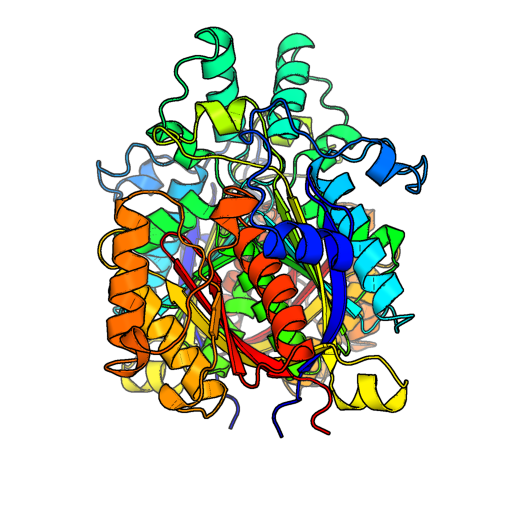 C CA . GLU B 1 194 ? 10.828 16.094 6.449 1 90.56 194 GLU B CA 1
ATOM 3884 C C . GLU B 1 194 ? 9.812 16.094 7.59 1 90.56 194 GLU B C 1
ATOM 3886 O O . GLU B 1 194 ? 9.711 17.062 8.344 1 90.56 194 GLU B O 1
ATOM 3891 N N . ALA B 1 195 ? 9.055 15.07 7.676 1 93.38 195 ALA B N 1
ATOM 3892 C CA . ALA B 1 195 ? 8.047 14.961 8.734 1 93.38 195 ALA B CA 1
ATOM 3893 C C . ALA B 1 195 ? 7.539 13.523 8.852 1 93.38 195 ALA B C 1
ATOM 3895 O O . ALA B 1 195 ? 7.707 12.719 7.93 1 93.38 195 ALA B O 1
ATOM 3896 N N . ALA B 1 196 ? 7.059 13.211 9.992 1 96.06 196 ALA B N 1
ATOM 3897 C CA . ALA B 1 196 ? 6.281 12 10.227 1 96.06 196 ALA B CA 1
ATOM 3898 C C . ALA B 1 196 ? 5.016 12.305 11.023 1 96.06 196 ALA B C 1
ATOM 3900 O O . ALA B 1 196 ? 5.008 13.203 11.867 1 96.06 196 ALA B O 1
ATOM 3901 N N . CYS B 1 197 ? 3.982 11.672 10.672 1 97.38 197 CYS B N 1
ATOM 3902 C CA . CYS B 1 197 ? 2.688 11.805 11.328 1 97.38 197 CYS B CA 1
ATOM 3903 C C . CYS B 1 197 ? 2.025 10.445 11.516 1 97.38 197 CYS B C 1
ATOM 3905 O O . CYS B 1 197 ? 2.074 9.594 10.617 1 97.38 197 CYS B O 1
ATOM 3907 N N . ALA B 1 198 ? 1.506 10.18 12.719 1 98.19 198 ALA B N 1
ATOM 3908 C CA . ALA B 1 198 ? 0.839 8.914 13.016 1 98.19 198 ALA B CA 1
ATOM 3909 C C . ALA B 1 198 ? -0.517 9.156 13.68 1 98.19 198 ALA B C 1
ATOM 3911 O O . ALA B 1 198 ? -0.667 10.07 14.492 1 98.19 198 ALA B O 1
ATOM 3912 N N . LEU B 1 199 ? -1.501 8.375 13.312 1 98.62 199 LEU B N 1
ATOM 3913 C CA . LEU B 1 199 ? -2.824 8.328 13.922 1 98.62 199 LEU B CA 1
ATOM 3914 C C . LEU B 1 199 ? -3.145 6.926 14.414 1 98.62 199 LEU B C 1
ATOM 3916 O O . LEU B 1 199 ? -2.746 5.938 13.797 1 98.62 199 LEU B O 1
ATOM 3920 N N . VAL B 1 200 ? -3.832 6.828 15.508 1 98.62 200 VAL B N 1
ATOM 3921 C CA . VAL B 1 200 ? -4.473 5.574 15.898 1 98.62 200 VAL B CA 1
ATOM 3922 C C . VAL B 1 200 ? -5.961 5.633 15.562 1 98.62 200 VAL B C 1
ATOM 3924 O O . VAL B 1 200 ? -6.707 6.426 16.141 1 98.62 200 VAL B O 1
ATOM 3927 N N . LEU B 1 201 ? -6.336 4.895 14.555 1 98.44 201 LEU B N 1
ATOM 3928 C CA . LEU B 1 201 ? -7.742 4.68 14.234 1 98.44 201 LEU B CA 1
ATOM 3929 C C . LEU B 1 201 ? -8.32 3.551 15.086 1 98.44 201 LEU B C 1
ATOM 3931 O O . LEU B 1 201 ? -7.652 2.545 15.328 1 98.44 201 LEU B O 1
ATOM 3935 N N . GLU B 1 202 ? -9.539 3.715 15.484 1 98.12 202 GLU B N 1
ATOM 3936 C CA . GLU B 1 202 ? -10.117 2.748 16.406 1 98.12 202 GLU B CA 1
ATOM 3937 C C . GLU B 1 202 ? -11.625 2.617 16.203 1 98.12 202 GLU B C 1
ATOM 3939 O O . GLU B 1 202 ? -12.305 3.605 15.906 1 98.12 202 GLU B O 1
ATOM 3944 N N . GLU B 1 203 ? -12.039 1.378 16.266 1 97.62 203 GLU B N 1
ATOM 3945 C CA . GLU B 1 203 ? -13.484 1.156 16.234 1 97.62 203 GLU B CA 1
ATOM 3946 C C . GLU B 1 203 ? -14.18 1.904 17.359 1 97.62 203 GLU B C 1
ATOM 3948 O O . GLU B 1 203 ? -13.719 1.88 18.5 1 97.62 203 GLU B O 1
ATOM 3953 N N . HIS B 1 204 ? -15.242 2.527 17.062 1 96.19 204 HIS B N 1
ATOM 3954 C CA . HIS B 1 204 ? -15.883 3.484 17.953 1 96.19 204 HIS B CA 1
ATOM 3955 C C . HIS B 1 204 ? -16.297 2.822 19.266 1 96.19 204 HIS B C 1
ATOM 3957 O O . HIS B 1 204 ? -16 3.342 20.359 1 96.19 204 HIS B O 1
ATOM 3963 N N . THR B 1 205 ? -16.984 1.721 19.234 1 95.56 205 THR B N 1
ATOM 3964 C CA . THR B 1 205 ? -17.469 1.067 20.438 1 95.56 205 THR B CA 1
ATOM 3965 C C . THR B 1 205 ? -16.297 0.588 21.297 1 95.56 205 THR B C 1
ATOM 3967 O O . THR B 1 205 ? -16.359 0.653 22.531 1 95.56 205 THR B O 1
ATOM 3970 N N . HIS B 1 206 ? -15.289 0.132 20.656 1 96.06 206 HIS B N 1
ATOM 3971 C CA . HIS B 1 206 ? -14.094 -0.277 21.375 1 96.06 206 HIS B CA 1
ATOM 3972 C C . HIS B 1 206 ? -13.469 0.898 22.125 1 96.06 206 HIS B C 1
ATOM 3974 O O . HIS B 1 206 ? -13.125 0.776 23.297 1 96.06 206 HIS B O 1
ATOM 3980 N N . ALA B 1 207 ? -13.328 2.014 21.453 1 95.56 207 ALA B N 1
ATOM 3981 C CA . ALA B 1 207 ? -12.766 3.219 22.062 1 95.56 207 ALA B CA 1
ATOM 3982 C C . ALA B 1 207 ? -13.617 3.686 23.234 1 95.56 207 ALA B C 1
ATOM 3984 O O . ALA B 1 207 ? -13.086 4.062 24.297 1 95.56 207 ALA B O 1
ATOM 3985 N N . LEU B 1 208 ? -14.906 3.67 23.062 1 93.94 208 LEU B N 1
ATOM 3986 C CA . LEU B 1 208 ? -15.844 4.098 24.094 1 93.94 208 LEU B CA 1
ATOM 3987 C C . LEU B 1 208 ? -15.734 3.209 25.328 1 93.94 208 LEU B C 1
ATOM 3989 O O . LEU B 1 208 ? -15.711 3.709 26.469 1 93.94 208 LEU B O 1
ATOM 3993 N N . THR B 1 209 ? -15.68 1.932 25.125 1 94.88 209 THR B N 1
ATOM 3994 C CA . THR B 1 209 ? -15.672 0.953 26.203 1 94.88 209 THR B CA 1
ATOM 3995 C C . THR B 1 209 ? -14.422 1.107 27.062 1 94.88 209 THR B C 1
ATOM 3997 O O . THR B 1 209 ? -14.484 0.949 28.281 1 94.88 209 THR B O 1
ATOM 4000 N N . ARG B 1 210 ? -13.328 1.477 26.469 1 94.25 210 ARG B N 1
ATOM 4001 C CA . ARG B 1 210 ? -12.102 1.571 27.25 1 94.25 210 ARG B CA 1
ATOM 4002 C C . ARG B 1 210 ? -11.859 3.002 27.719 1 94.25 210 ARG B C 1
ATOM 4004 O O . ARG B 1 210 ? -10.82 3.301 28.312 1 94.25 210 ARG B O 1
ATOM 4011 N N . GLY B 1 211 ? -12.758 3.947 27.328 1 93.88 211 GLY B N 1
ATOM 4012 C CA . GLY B 1 211 ? -12.672 5.324 27.781 1 93.88 211 GLY B CA 1
ATOM 4013 C C . GLY B 1 211 ? -11.602 6.129 27.062 1 93.88 211 GLY B C 1
ATOM 4014 O O . GLY B 1 211 ? -11.023 7.051 27.641 1 93.88 211 GLY B O 1
ATOM 4015 N N . ALA B 1 212 ? -11.328 5.754 25.844 1 94.31 212 ALA B N 1
ATOM 4016 C CA . ALA B 1 212 ? -10.328 6.477 25.062 1 94.31 212 ALA B CA 1
ATOM 4017 C C . ALA B 1 212 ? -10.859 7.844 24.625 1 94.31 212 ALA B C 1
ATOM 4019 O O . ALA B 1 212 ? -12.047 8 24.359 1 94.31 212 ALA B O 1
ATOM 4020 N N . HIS B 1 213 ? -9.961 8.797 24.656 1 93.19 213 HIS B N 1
ATOM 4021 C CA . HIS B 1 213 ? -10.305 10.07 24.031 1 93.19 213 HIS B CA 1
ATOM 4022 C C . HIS B 1 213 ? -10.547 9.906 22.547 1 93.19 213 HIS B C 1
ATOM 4024 O O . HIS B 1 213 ? -9.812 9.195 21.859 1 93.19 213 HIS B O 1
ATOM 4030 N N . ARG B 1 214 ? -11.586 10.453 22.031 1 95.44 214 ARG B N 1
ATOM 4031 C CA . ARG B 1 214 ? -11.945 10.391 20.625 1 95.44 214 ARG B CA 1
ATOM 4032 C C . ARG B 1 214 ? -11.797 11.758 19.953 1 95.44 214 ARG B C 1
ATOM 4034 O O . ARG B 1 214 ? -12.719 12.57 19.984 1 95.44 214 ARG B O 1
ATOM 4041 N N . HIS B 1 215 ? -10.648 12.016 19.312 1 95.56 215 HIS B N 1
ATOM 4042 C CA . HIS B 1 215 ? -10.297 13.312 18.734 1 95.56 215 HIS B CA 1
ATOM 4043 C C . HIS B 1 215 ? -11.25 13.688 17.609 1 95.56 215 HIS B C 1
ATOM 4045 O O . HIS B 1 215 ? -11.586 14.859 17.438 1 95.56 215 HIS B O 1
ATOM 4051 N N . ALA B 1 216 ? -11.641 12.734 16.828 1 96.62 216 ALA B N 1
ATOM 4052 C CA . ALA B 1 216 ? -12.547 12.914 15.703 1 96.62 216 ALA B CA 1
ATOM 4053 C C . ALA B 1 216 ? -13.109 11.578 15.227 1 96.62 216 ALA B C 1
ATOM 4055 O O . ALA B 1 216 ? -12.586 10.523 15.578 1 96.62 216 ALA B O 1
ATOM 4056 N N . GLU B 1 217 ? -14.18 11.633 14.562 1 96.69 217 GLU B N 1
ATOM 4057 C CA . GLU B 1 217 ? -14.734 10.492 13.844 1 96.69 217 GLU B CA 1
ATOM 4058 C C . GLU B 1 217 ? -14.484 10.609 12.344 1 96.69 217 GLU B C 1
ATOM 4060 O O . GLU B 1 217 ? -14.664 11.688 11.766 1 96.69 217 GLU B O 1
ATOM 4065 N N . VAL B 1 218 ? -13.945 9.578 11.727 1 97 218 VAL B N 1
ATOM 4066 C CA . VAL B 1 218 ? -13.805 9.523 10.273 1 97 218 VAL B CA 1
ATOM 4067 C C . VAL B 1 218 ? -15.133 9.117 9.641 1 97 218 VAL B C 1
ATOM 4069 O O . VAL B 1 218 ? -15.578 7.977 9.781 1 97 218 VAL B O 1
ATOM 4072 N N . LEU B 1 219 ? -15.719 9.977 8.836 1 95.56 219 LEU B N 1
ATOM 4073 C CA . LEU B 1 219 ? -17.062 9.742 8.328 1 95.56 219 LEU B CA 1
ATOM 4074 C C . LEU B 1 219 ? -17.031 9.156 6.922 1 95.56 219 LEU B C 1
ATOM 4076 O O . LEU B 1 219 ? -17.953 8.453 6.512 1 95.56 219 LEU B O 1
ATOM 4080 N N . GLY B 1 220 ? -15.953 9.531 6.215 1 94.19 220 GLY B N 1
ATOM 4081 C CA . GLY B 1 220 ? -15.844 9.062 4.844 1 94.19 220 GLY B CA 1
ATOM 4082 C C . GLY B 1 220 ? -14.523 9.414 4.191 1 94.19 220 GLY B C 1
ATOM 4083 O O . GLY B 1 220 ? -13.906 10.43 4.539 1 94.19 220 GLY B O 1
ATOM 4084 N N . THR B 1 221 ? -14.133 8.539 3.312 1 93.56 221 THR B N 1
ATOM 4085 C CA . THR B 1 221 ? -12.938 8.781 2.504 1 93.56 221 THR B CA 1
ATOM 4086 C C . THR B 1 221 ? -13.25 8.609 1.02 1 93.56 221 THR B C 1
ATOM 4088 O O . THR B 1 221 ? -14.094 7.793 0.646 1 93.56 221 THR B O 1
ATOM 4091 N N . GLY B 1 222 ? -12.602 9.469 0.196 1 91 222 GLY B N 1
ATOM 4092 C CA . GLY B 1 222 ? -12.617 9.344 -1.253 1 91 222 GLY B CA 1
ATOM 4093 C C . GLY B 1 222 ? -11.234 9.281 -1.862 1 91 222 GLY B C 1
ATOM 4094 O O . GLY B 1 222 ? -10.312 9.961 -1.397 1 91 222 GLY B O 1
ATOM 4095 N N . HIS B 1 223 ? -11.086 8.422 -2.822 1 89.56 223 HIS B N 1
ATOM 4096 C CA . HIS B 1 223 ? -9.805 8.25 -3.486 1 89.56 223 HIS B CA 1
ATOM 4097 C C . HIS B 1 223 ? -9.977 8.047 -4.988 1 89.56 223 HIS B C 1
ATOM 4099 O O . HIS B 1 223 ? -10.711 7.156 -5.418 1 89.56 223 HIS B O 1
ATOM 4105 N N . ARG B 1 224 ? -9.312 8.875 -5.75 1 85.38 224 ARG B N 1
ATOM 4106 C CA . ARG B 1 224 ? -9.383 8.789 -7.207 1 85.38 224 ARG B CA 1
ATOM 4107 C C . ARG B 1 224 ? -8 8.969 -7.832 1 85.38 224 ARG B C 1
ATOM 4109 O O . ARG B 1 224 ? -7.18 9.734 -7.328 1 85.38 224 ARG B O 1
ATOM 4116 N N . GLY B 1 225 ? -7.844 8.117 -8.828 1 79.38 225 GLY B N 1
ATOM 4117 C CA . GLY B 1 225 ? -6.633 8.289 -9.609 1 79.38 225 GLY B CA 1
ATOM 4118 C C . GLY B 1 225 ? -6.805 9.227 -10.789 1 79.38 225 GLY B C 1
ATOM 4119 O O . GLY B 1 225 ? -7.93 9.469 -11.234 1 79.38 225 GLY B O 1
ATOM 4120 N N . GLY B 1 226 ? -5.809 9.922 -11.148 1 70.25 226 GLY B N 1
ATOM 4121 C CA . GLY B 1 226 ? -5.961 10.781 -12.312 1 70.25 226 GLY B CA 1
ATOM 4122 C C . GLY B 1 226 ? -4.645 11.086 -13.008 1 70.25 226 GLY B C 1
ATOM 4123 O O . GLY B 1 226 ? -3.629 10.445 -12.727 1 70.25 226 GLY B O 1
ATOM 4124 N N . SER B 1 227 ? -4.77 11.695 -14.148 1 60.12 227 SER B N 1
ATOM 4125 C CA . SER B 1 227 ? -3.639 12.25 -14.875 1 60.12 227 SER B CA 1
ATOM 4126 C C . SER B 1 227 ? -3.373 13.695 -14.469 1 60.12 227 SER B C 1
ATOM 4128 O O . SER B 1 227 ? -4.246 14.359 -13.898 1 60.12 227 SER B O 1
ATOM 4130 N N . LEU B 1 228 ? -2.162 13.984 -14.625 1 60.62 228 LEU B N 1
ATOM 4131 C CA . LEU B 1 228 ? -1.739 15.344 -14.32 1 60.62 228 LEU B CA 1
ATOM 4132 C C . LEU B 1 228 ? -2.621 16.359 -15.039 1 60.62 228 LEU B C 1
ATOM 4134 O O . LEU B 1 228 ? -2.768 17.5 -14.586 1 60.62 228 LEU B O 1
ATOM 4138 N N . THR B 1 229 ? -3.348 15.859 -16.016 1 61.97 229 THR B N 1
ATOM 4139 C CA . THR B 1 229 ? -4.113 16.797 -16.812 1 61.97 229 THR B CA 1
ATOM 4140 C C . THR B 1 229 ? -5.539 16.922 -16.281 1 61.97 229 THR B C 1
ATOM 4142 O O . THR B 1 229 ? -6.277 17.828 -16.688 1 61.97 229 THR B O 1
ATOM 4145 N N . ASN B 1 230 ? -5.879 16.188 -15.406 1 78 230 ASN B N 1
ATOM 4146 C CA . ASN B 1 230 ? -7.25 16.188 -14.906 1 78 230 ASN B CA 1
ATOM 4147 C C . ASN B 1 230 ? -7.289 16.172 -13.383 1 78 230 ASN B C 1
ATOM 4149 O O . ASN B 1 230 ? -8.172 15.555 -12.781 1 78 230 ASN B O 1
ATOM 4153 N N . GLN B 1 231 ? -6.438 16.906 -12.859 1 81.38 231 GLN B N 1
ATOM 4154 C CA . GLN B 1 231 ? -6.266 16.828 -11.414 1 81.38 231 GLN B CA 1
ATOM 4155 C C . GLN B 1 231 ? -7.438 17.469 -10.68 1 81.38 231 GLN B C 1
ATOM 4157 O O . GLN B 1 231 ? -7.887 16.953 -9.648 1 81.38 231 GLN B O 1
ATOM 4162 N N . ALA B 1 232 ? -7.961 18.594 -11.312 1 86.81 232 ALA B N 1
ATOM 4163 C CA . ALA B 1 232 ? -9.086 19.266 -10.672 1 86.81 232 ALA B CA 1
ATOM 4164 C C . ALA B 1 232 ? -10.305 18.359 -10.594 1 86.81 232 ALA B C 1
ATOM 4166 O O . ALA B 1 232 ? -10.945 18.25 -9.547 1 86.81 232 ALA B O 1
ATOM 4167 N N . HIS B 1 233 ? -10.57 17.734 -11.688 1 88.75 233 HIS B N 1
ATOM 4168 C CA . HIS B 1 233 ? -11.711 16.828 -11.734 1 88.75 233 HIS B CA 1
ATOM 4169 C C . HIS B 1 233 ? -11.5 15.625 -10.82 1 88.75 233 HIS B C 1
ATOM 4171 O O . HIS B 1 233 ? -12.445 15.148 -10.188 1 88.75 233 HIS B O 1
ATOM 4177 N N . THR B 1 234 ? -10.312 15.164 -10.781 1 87.06 234 THR B N 1
ATOM 4178 C CA . THR B 1 234 ? -9.969 14.039 -9.922 1 87.06 234 THR B CA 1
ATOM 4179 C C . THR B 1 234 ? -10.203 14.391 -8.453 1 87.06 234 THR B C 1
ATOM 4181 O O . THR B 1 234 ? -10.781 13.602 -7.703 1 87.06 234 THR B O 1
ATOM 4184 N N . LEU B 1 235 ? -9.742 15.594 -8.086 1 90.12 235 LEU B N 1
ATOM 4185 C CA . LEU B 1 235 ? -9.945 16.047 -6.715 1 90.12 235 LEU B CA 1
ATOM 4186 C C . LEU B 1 235 ? -11.438 16.203 -6.41 1 90.12 235 LEU B C 1
ATOM 4188 O O . LEU B 1 235 ? -11.898 15.805 -5.336 1 90.12 235 LEU B O 1
ATOM 4192 N N . ALA B 1 236 ? -12.195 16.781 -7.367 1 93.38 236 ALA B N 1
ATOM 4193 C CA . ALA B 1 236 ? -13.633 16.984 -7.18 1 93.38 236 ALA B CA 1
ATOM 4194 C C . ALA B 1 236 ? -14.344 15.664 -6.91 1 93.38 236 ALA B C 1
ATOM 4196 O O . ALA B 1 236 ? -15.195 15.578 -6.023 1 93.38 236 ALA B O 1
ATOM 4197 N N . ARG B 1 237 ? -13.984 14.695 -7.617 1 90.69 237 ARG B N 1
ATOM 4198 C CA . ARG B 1 237 ? -14.602 13.383 -7.465 1 90.69 237 ARG B CA 1
ATOM 4199 C C . ARG B 1 237 ? -14.273 12.773 -6.109 1 90.69 237 ARG B C 1
ATOM 4201 O O . ARG B 1 237 ? -15.141 12.188 -5.457 1 90.69 237 ARG B O 1
ATOM 4208 N N . ALA B 1 238 ? -13.008 12.875 -5.711 1 91.31 238 ALA B N 1
ATOM 4209 C CA . ALA B 1 238 ? -12.594 12.336 -4.418 1 91.31 238 ALA B CA 1
ATOM 4210 C C . ALA B 1 238 ? -13.352 13.008 -3.277 1 91.31 238 ALA B C 1
ATOM 4212 O O . ALA B 1 238 ? -13.805 12.336 -2.346 1 91.31 238 ALA B O 1
ATOM 4213 N N . VAL B 1 239 ? -13.484 14.32 -3.393 1 94.88 239 VAL B N 1
ATOM 4214 C CA . VAL B 1 239 ? -14.18 15.086 -2.361 1 94.88 239 VAL B CA 1
ATOM 4215 C C . VAL B 1 239 ? -15.656 14.688 -2.33 1 94.88 239 VAL B C 1
ATOM 4217 O O . VAL B 1 239 ? -16.219 14.453 -1.258 1 94.88 239 VAL B O 1
ATOM 4220 N N . ARG B 1 240 ? -16.281 14.523 -3.461 1 95.38 240 ARG B N 1
ATOM 4221 C CA . ARG B 1 240 ? -17.688 14.141 -3.537 1 95.38 240 ARG B CA 1
ATOM 4222 C C . ARG B 1 240 ? -17.906 12.742 -2.984 1 95.38 240 ARG B C 1
ATOM 4224 O O . ARG B 1 240 ? -18.891 12.484 -2.283 1 95.38 240 ARG B O 1
ATOM 4231 N N . ASP B 1 241 ? -17.016 11.883 -3.346 1 90.94 241 ASP B N 1
ATOM 4232 C CA . ASP B 1 241 ? -17.109 10.523 -2.836 1 90.94 241 ASP B CA 1
ATOM 4233 C C . ASP B 1 241 ? -17.031 10.5 -1.312 1 90.94 241 ASP B C 1
ATOM 4235 O O . ASP B 1 241 ? -17.797 9.781 -0.66 1 90.94 241 ASP B O 1
ATOM 4239 N N . ALA B 1 242 ? -16.094 11.258 -0.75 1 94.12 242 ALA B N 1
ATOM 4240 C CA . ALA B 1 242 ? -15.938 11.32 0.701 1 94.12 242 ALA B CA 1
ATOM 4241 C C . ALA B 1 242 ? -17.203 11.875 1.362 1 94.12 242 ALA B C 1
ATOM 4243 O O . ALA B 1 242 ? -17.656 11.344 2.375 1 94.12 242 ALA B O 1
ATOM 4244 N N . MET B 1 243 ? -17.75 12.867 0.776 1 95.75 243 MET B N 1
ATOM 4245 C CA . MET B 1 243 ? -18.953 13.484 1.325 1 95.75 243 MET B CA 1
ATOM 4246 C C . MET B 1 243 ? -20.156 12.547 1.213 1 95.75 243 MET B C 1
ATOM 4248 O O . MET B 1 243 ? -20.984 12.492 2.113 1 95.75 243 MET B O 1
ATOM 4252 N N . HIS B 1 244 ? -20.203 11.859 0.121 1 93.38 244 HIS B N 1
ATOM 4253 C CA . HIS B 1 244 ? -21.281 10.883 -0.059 1 93.38 244 HIS B CA 1
ATOM 4254 C C . HIS B 1 244 ? -21.234 9.812 1.028 1 93.38 244 HIS B C 1
ATOM 4256 O O . HIS B 1 244 ? -22.266 9.484 1.624 1 93.38 244 HIS B O 1
ATOM 4262 N N . LEU B 1 245 ? -20.094 9.328 1.285 1 89.81 245 LEU B N 1
ATOM 4263 C CA . LEU B 1 245 ? -19.938 8.312 2.326 1 89.81 245 LEU B CA 1
ATOM 4264 C C . LEU B 1 245 ? -20.234 8.898 3.701 1 89.81 245 LEU B C 1
ATOM 4266 O O . LEU B 1 245 ? -20.766 8.203 4.57 1 89.81 245 LEU B O 1
ATOM 4270 N N . ALA B 1 246 ? -19.844 10.133 3.883 1 93.81 246 ALA B N 1
ATOM 4271 C CA . ALA B 1 246 ? -20.094 10.828 5.145 1 93.81 246 ALA B CA 1
ATOM 4272 C C . ALA B 1 246 ? -21.562 11.227 5.273 1 93.81 246 ALA B C 1
ATOM 4274 O O . ALA B 1 246 ? -22 11.625 6.352 1 93.81 246 ALA B O 1
ATOM 4275 N N . ARG B 1 247 ? -22.312 11.156 4.156 1 94.75 247 ARG B N 1
ATOM 4276 C CA . ARG B 1 247 ? -23.719 11.547 4.102 1 94.75 247 ARG B CA 1
ATOM 4277 C C . ARG B 1 247 ? -23.891 13.008 4.508 1 94.75 247 ARG B C 1
ATOM 4279 O O . ARG B 1 247 ? -24.719 13.32 5.367 1 94.75 247 ARG B O 1
ATOM 4286 N N . ILE B 1 248 ? -23.109 13.836 3.922 1 95.56 248 ILE B N 1
ATOM 4287 C CA . ILE B 1 248 ? -23.203 15.258 4.199 1 95.56 248 ILE B CA 1
ATOM 4288 C C . ILE B 1 248 ? -23.328 16.031 2.885 1 95.56 248 ILE B C 1
ATOM 4290 O O . ILE B 1 248 ? -22.922 15.539 1.829 1 95.56 248 ILE B O 1
ATOM 4294 N N . GLU B 1 249 ? -23.844 17.188 3.016 1 96.88 249 GLU B N 1
ATOM 4295 C CA . GLU B 1 249 ? -23.906 18.156 1.92 1 96.88 249 GLU B CA 1
ATOM 4296 C C . GLU B 1 249 ? -22.75 19.156 2.014 1 96.88 249 GLU B C 1
ATOM 4298 O O . GLU B 1 249 ? -22.203 19.375 3.092 1 96.88 249 GLU B O 1
ATOM 4303 N N . PRO B 1 250 ? -22.406 19.766 0.872 1 96.94 250 PRO B N 1
ATOM 4304 C CA . PRO B 1 250 ? -21.281 20.703 0.866 1 96.94 250 PRO B CA 1
ATOM 4305 C C . PRO B 1 250 ? -21.406 21.797 1.92 1 96.94 250 PRO B C 1
ATOM 4307 O O . PRO B 1 250 ? -20.422 22.156 2.559 1 96.94 250 PRO B O 1
ATOM 4310 N N . GLU B 1 251 ? -22.641 22.234 2.182 1 96.19 251 GLU B N 1
ATOM 4311 C CA . GLU B 1 251 ? -22.891 23.375 3.059 1 96.19 251 GLU B CA 1
ATOM 4312 C C . GLU B 1 251 ? -22.594 23.016 4.516 1 96.19 251 GLU B C 1
ATOM 4314 O O . GLU B 1 251 ? -22.484 23.906 5.363 1 96.19 251 GLU B O 1
ATOM 4319 N N . GLN B 1 252 ? -22.453 21.812 4.773 1 95.44 252 GLN B N 1
ATOM 4320 C CA . GLN B 1 252 ? -22.219 21.375 6.145 1 95.44 252 GLN B CA 1
ATOM 4321 C C . GLN B 1 252 ? -20.734 21.391 6.473 1 95.44 252 GLN B C 1
ATOM 4323 O O . GLN B 1 252 ? -20.344 21.297 7.641 1 95.44 252 GLN B O 1
ATOM 4328 N N . LEU B 1 253 ? -19.891 21.469 5.477 1 95.38 253 LEU B N 1
ATOM 4329 C CA . LEU B 1 253 ? -18.453 21.531 5.723 1 95.38 253 LEU B CA 1
ATOM 4330 C C . LEU B 1 253 ? -18.062 22.875 6.316 1 95.38 253 LEU B C 1
ATOM 4332 O O . LEU B 1 253 ? -18.391 23.938 5.754 1 95.38 253 LEU B O 1
ATOM 4336 N N . SER B 1 254 ? -17.328 22.844 7.402 1 94.94 254 SER B N 1
ATOM 4337 C CA . SER B 1 254 ? -16.984 24.062 8.125 1 94.94 254 SER B CA 1
ATOM 4338 C C . SER B 1 254 ? -15.586 24.547 7.738 1 94.94 254 SER B C 1
ATOM 4340 O O . SER B 1 254 ? -15.266 25.719 7.926 1 94.94 254 SER B O 1
ATOM 4342 N N . ALA B 1 255 ? -14.797 23.656 7.254 1 95.19 255 ALA B N 1
ATOM 4343 C CA . ALA B 1 255 ? -13.438 24.047 6.875 1 95.19 255 ALA B CA 1
ATOM 4344 C C . ALA B 1 255 ? -12.805 22.984 5.969 1 95.19 255 ALA B C 1
ATOM 4346 O O . ALA B 1 255 ? -13.211 21.828 5.984 1 95.19 255 ALA B O 1
ATOM 4347 N N . VAL B 1 256 ? -11.836 23.422 5.188 1 95.06 256 VAL B N 1
ATOM 4348 C CA . VAL B 1 256 ? -11.047 22.547 4.32 1 95.06 256 VAL B CA 1
ATOM 4349 C C . VAL B 1 256 ? -9.562 22.703 4.629 1 95.06 256 VAL B C 1
ATOM 4351 O O . VAL B 1 256 ? -9.062 23.828 4.699 1 95.06 256 VAL B O 1
ATOM 4354 N N . PHE B 1 257 ? -8.914 21.641 4.867 1 94.56 257 PHE B N 1
ATOM 4355 C CA . PHE B 1 257 ? -7.461 21.625 4.969 1 94.56 257 PHE B CA 1
ATOM 4356 C C . PHE B 1 257 ? -6.836 21.094 3.686 1 94.56 257 PHE B C 1
ATOM 4358 O O . PHE B 1 257 ? -6.844 19.891 3.441 1 94.56 257 PHE B O 1
ATOM 4365 N N . SER B 1 258 ? -6.285 21.969 2.941 1 89.06 258 SER B N 1
ATOM 4366 C CA . SER B 1 258 ? -5.805 21.672 1.595 1 89.06 258 SER B CA 1
ATOM 4367 C C . SER B 1 258 ? -4.402 21.078 1.626 1 89.06 258 SER B C 1
ATOM 4369 O O . SER B 1 258 ? -3.705 21.172 2.639 1 89.06 258 SER B O 1
ATOM 4371 N N . CYS B 1 259 ? -4.027 20.344 0.593 1 79.31 259 CYS B N 1
ATOM 4372 C CA . CYS B 1 259 ? -2.68 19.812 0.4 1 79.31 259 CYS B CA 1
ATOM 4373 C C . CYS B 1 259 ? -1.836 20.766 -0.43 1 79.31 259 CYS B C 1
ATOM 4375 O O . CYS B 1 259 ? -0.617 20.844 -0.261 1 79.31 259 CYS B O 1
ATOM 4377 N N . ALA B 1 260 ? -2.449 21.688 -1.141 1 64.25 260 ALA B N 1
ATOM 4378 C CA . ALA B 1 260 ? -1.98 22.625 -2.158 1 64.25 260 ALA B CA 1
ATOM 4379 C C . ALA B 1 260 ? -0.47 22.828 -2.07 1 64.25 260 ALA B C 1
ATOM 4381 O O . ALA B 1 260 ? 0.089 22.906 -0.975 1 64.25 260 ALA B O 1
ATOM 4382 N N . SER B 1 261 ? 0.35 22.344 -3.152 1 55.94 261 SER B N 1
ATOM 4383 C CA . SER B 1 261 ? 1.801 22.219 -3.242 1 55.94 261 SER B CA 1
ATOM 4384 C C . SER B 1 261 ? 2.465 23.578 -3.4 1 55.94 261 SER B C 1
ATOM 4386 O O . SER B 1 261 ? 3.693 23.672 -3.408 1 55.94 261 SER B O 1
ATOM 4388 N N . GLY B 1 262 ? 1.771 24.562 -3.201 1 54.44 262 GLY B N 1
ATOM 4389 C CA . GLY B 1 262 ? 2.434 25.844 -3.393 1 54.44 262 GLY B CA 1
ATOM 4390 C C . GLY B 1 262 ? 2.895 26.062 -4.82 1 54.44 262 GLY B C 1
ATOM 4391 O O . GLY B 1 262 ? 3.627 27.016 -5.098 1 54.44 262 GLY B O 1
ATOM 4392 N N . ARG B 1 263 ? 2.705 24.984 -5.648 1 54.72 263 ARG B N 1
ATOM 4393 C CA . ARG B 1 263 ? 3.064 25.156 -7.051 1 54.72 263 ARG B CA 1
ATOM 4394 C C . ARG B 1 263 ? 1.956 25.859 -7.82 1 54.72 263 ARG B C 1
ATOM 4396 O O . ARG B 1 263 ? 0.774 25.578 -7.629 1 54.72 263 ARG B O 1
ATOM 4403 N N . GLY B 1 264 ? 2.234 27.016 -8.172 1 54.72 264 GLY B N 1
ATOM 4404 C CA . GLY B 1 264 ? 1.3 27.875 -8.875 1 54.72 264 GLY B CA 1
ATOM 4405 C C . GLY B 1 264 ? 0.206 27.109 -9.594 1 54.72 264 GLY B C 1
ATOM 4406 O O . GLY B 1 264 ? -0.981 27.391 -9.398 1 54.72 264 GLY B O 1
ATOM 4407 N N . ASP B 1 265 ? 0.529 26.109 -10.367 1 58.66 265 ASP B N 1
ATOM 4408 C CA . ASP B 1 265 ? -0.469 25.375 -11.141 1 58.66 265 ASP B CA 1
ATOM 4409 C C . ASP B 1 265 ? -1.271 24.438 -10.25 1 58.66 265 ASP B C 1
ATOM 4411 O O . ASP B 1 265 ? -2.471 24.234 -10.461 1 58.66 265 ASP B O 1
ATOM 4415 N N . PHE B 1 266 ? -0.641 24 -9.164 1 59.09 266 PHE B N 1
ATOM 4416 C CA . PHE B 1 266 ? -1.315 23 -8.344 1 59.09 266 PHE B CA 1
ATOM 4417 C C . PHE B 1 266 ? -2.342 23.656 -7.43 1 59.09 266 PHE B C 1
ATOM 4419 O O . PHE B 1 266 ? -3.426 23.109 -7.211 1 59.09 266 PHE B O 1
ATOM 4426 N N . ASP B 1 267 ? -1.945 24.812 -7.078 1 67.12 267 ASP B N 1
ATOM 4427 C CA . ASP B 1 267 ? -2.898 25.547 -6.25 1 67.12 267 ASP B CA 1
ATOM 4428 C C . ASP B 1 267 ? -4.16 25.891 -7.039 1 67.12 267 ASP B C 1
ATOM 4430 O O . ASP B 1 267 ? -5.27 25.828 -6.508 1 67.12 267 ASP B O 1
ATOM 4434 N N . GLY B 1 268 ? -3.877 26.062 -8.305 1 76.25 268 GLY B N 1
ATOM 4435 C CA . GLY B 1 268 ? -5.016 26.359 -9.156 1 76.25 268 GLY B CA 1
ATOM 4436 C C . GLY B 1 268 ? -5.93 25.172 -9.375 1 76.25 268 GLY B C 1
ATOM 4437 O O . GLY B 1 268 ? -7.156 25.297 -9.32 1 76.25 268 GLY B O 1
ATOM 4438 N N . TRP B 1 269 ? -5.367 24.047 -9.438 1 80.44 269 TRP B N 1
ATOM 4439 C CA . TRP B 1 269 ? -6.191 22.875 -9.68 1 80.44 269 TRP B CA 1
ATOM 4440 C C . TRP B 1 269 ? -6.996 22.5 -8.438 1 80.44 26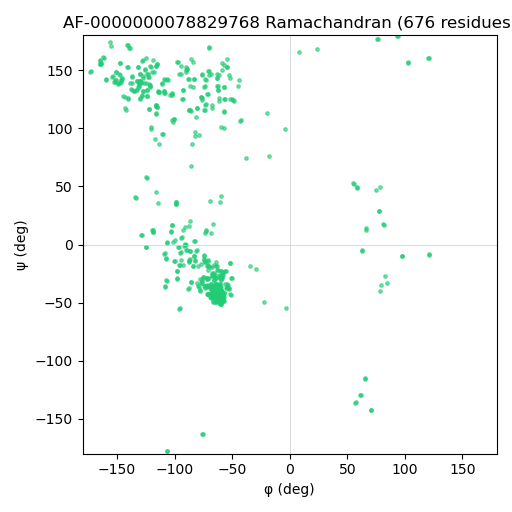9 TRP B C 1
ATOM 4442 O O . TRP B 1 269 ? -8.141 22.047 -8.547 1 80.44 269 TRP B O 1
ATOM 4452 N N . GLU B 1 270 ? -6.379 22.656 -7.273 1 85.81 270 GLU B N 1
ATOM 4453 C CA . GLU B 1 270 ? -7.102 22.312 -6.051 1 85.81 270 GLU B CA 1
ATOM 4454 C C . GLU B 1 270 ? -8.297 23.234 -5.84 1 85.81 270 GLU B C 1
ATOM 4456 O O . GLU B 1 270 ? -9.375 22.797 -5.43 1 85.81 270 GLU B O 1
ATOM 4461 N N . GLN B 1 271 ? -8.094 24.516 -6.184 1 86.88 271 GLN B N 1
ATOM 4462 C CA . GLN B 1 271 ? -9.188 25.469 -6.07 1 86.88 271 GLN B CA 1
ATOM 4463 C C . GLN B 1 271 ? -10.32 25.125 -7.039 1 86.88 271 GLN B C 1
ATOM 4465 O O . GLN B 1 271 ? -11.492 25.156 -6.664 1 86.88 271 GLN B O 1
ATOM 4470 N N . ARG B 1 272 ? -9.969 24.828 -8.203 1 90.12 272 ARG B N 1
ATOM 4471 C CA . ARG B 1 272 ? -10.969 24.469 -9.203 1 90.12 272 ARG B CA 1
ATOM 4472 C C . ARG B 1 272 ? -11.695 23.188 -8.805 1 90.12 272 ARG B C 1
ATOM 4474 O O . ARG B 1 272 ? -12.914 23.078 -8.984 1 90.12 272 ARG B O 1
ATOM 4481 N N . GLY B 1 273 ? -10.93 22.25 -8.281 1 91.94 273 GLY B N 1
ATOM 4482 C CA . GLY B 1 273 ? -11.531 21.016 -7.824 1 91.94 273 GLY B CA 1
ATOM 4483 C C . GLY B 1 273 ? -12.516 21.203 -6.688 1 91.94 273 GLY B C 1
ATOM 4484 O O . GLY B 1 273 ? -13.586 20.578 -6.668 1 91.94 273 GLY B O 1
ATOM 4485 N N . LEU B 1 274 ? -12.164 22.078 -5.797 1 93.31 274 LEU B N 1
ATOM 4486 C CA . LEU B 1 274 ? -13.055 22.375 -4.676 1 93.31 274 LEU B CA 1
ATOM 4487 C C . LEU B 1 274 ? -14.32 23.078 -5.152 1 93.31 274 LEU B C 1
ATOM 4489 O O . LEU B 1 274 ? -15.414 22.812 -4.66 1 93.31 274 LEU B O 1
ATOM 4493 N N . HIS B 1 275 ? -14.125 23.984 -6.105 1 94.88 275 HIS B N 1
ATOM 4494 C CA . HIS B 1 275 ? -15.289 24.656 -6.668 1 94.88 275 HIS B CA 1
ATOM 4495 C C . HIS B 1 275 ? -16.219 23.672 -7.355 1 94.88 275 HIS B C 1
ATOM 4497 O O . HIS B 1 275 ? -17.453 23.781 -7.234 1 94.88 275 HIS B O 1
ATOM 4503 N N . GLU B 1 276 ? -15.617 22.797 -8.047 1 95.44 276 GLU B N 1
ATOM 4504 C CA . GLU B 1 276 ? -16.406 21.781 -8.734 1 95.44 276 GLU B CA 1
ATOM 4505 C C . GLU B 1 276 ? -17.141 20.891 -7.73 1 95.44 276 GLU B C 1
ATOM 4507 O O . GLU B 1 276 ? -18.281 20.516 -7.949 1 95.44 276 GLU B O 1
ATOM 4512 N N . ALA B 1 277 ? -16.516 20.547 -6.652 1 96.25 277 ALA B N 1
ATOM 4513 C CA . ALA B 1 277 ? -17.062 19.594 -5.688 1 96.25 277 ALA B CA 1
ATOM 4514 C C . ALA B 1 277 ? -18.094 20.25 -4.781 1 96.25 277 ALA B C 1
ATOM 4516 O O . ALA B 1 277 ? -19.109 19.641 -4.426 1 96.25 277 ALA B O 1
ATOM 4517 N N . LEU B 1 278 ? -17.875 21.547 -4.414 1 97.62 278 LEU B N 1
ATOM 4518 C CA . LEU B 1 278 ? -18.656 22.172 -3.352 1 97.62 278 LEU B CA 1
ATOM 4519 C C . LEU B 1 278 ? -19.641 23.188 -3.924 1 97.62 278 LEU B C 1
ATOM 4521 O O . LEU B 1 278 ? -20.516 23.688 -3.211 1 97.62 278 LEU B O 1
ATOM 4525 N N . GLY B 1 279 ? -19.484 23.547 -5.227 1 96.44 279 GLY B N 1
ATOM 4526 C CA . GLY B 1 279 ? -20.328 24.578 -5.809 1 96.44 279 GLY B CA 1
ATOM 4527 C C . GLY B 1 279 ? -20.172 25.922 -5.141 1 96.44 279 GLY B C 1
ATOM 4528 O O . GLY B 1 279 ? -19.047 26.406 -4.961 1 96.44 279 GLY B O 1
ATOM 4529 N N . ALA B 1 280 ? -21.297 26.516 -4.77 1 96 280 ALA B N 1
ATOM 4530 C CA . ALA B 1 280 ? -21.328 27.859 -4.195 1 96 280 ALA B CA 1
ATOM 4531 C C . ALA B 1 280 ? -20.656 27.891 -2.824 1 96 280 ALA B C 1
ATOM 4533 O O . ALA B 1 280 ? -20.109 28.922 -2.41 1 96 280 ALA B O 1
ATOM 4534 N N . HIS B 1 281 ? -20.625 26.797 -2.17 1 96.69 281 HIS B N 1
ATOM 4535 C CA . HIS B 1 281 ? -20.078 26.75 -0.818 1 96.69 281 HIS B CA 1
ATOM 4536 C C . HIS B 1 281 ? -18.562 26.891 -0.833 1 96.69 281 HIS B C 1
ATOM 4538 O O . HIS B 1 281 ? -17.953 27.234 0.187 1 96.69 281 HIS B O 1
ATOM 4544 N N . ALA B 1 282 ? -17.953 26.641 -2.006 1 95 282 ALA B N 1
ATOM 4545 C CA . ALA B 1 282 ? -16.5 26.75 -2.127 1 95 282 ALA B CA 1
ATOM 4546 C C . ALA B 1 282 ? -16.031 28.156 -1.806 1 95 282 ALA B C 1
ATOM 4548 O O . ALA B 1 282 ? -14.922 28.344 -1.312 1 95 282 ALA B O 1
ATOM 4549 N N . ALA B 1 283 ? -16.875 29.141 -2.047 1 93.31 283 ALA B N 1
ATOM 4550 C CA . ALA B 1 283 ? -16.516 30.531 -1.812 1 93.31 283 ALA B CA 1
ATOM 4551 C C . ALA B 1 283 ? -16.703 30.906 -0.344 1 93.31 283 ALA B C 1
ATOM 4553 O O . ALA B 1 283 ? -16.188 31.938 0.11 1 93.31 283 ALA B O 1
ATOM 4554 N N . LYS B 1 284 ? -17.375 30.109 0.422 1 94.69 284 LYS B N 1
ATOM 4555 C CA . LYS B 1 284 ? -17.734 30.453 1.791 1 94.69 284 LYS B CA 1
ATOM 4556 C C . LYS B 1 284 ? -16.906 29.656 2.801 1 94.69 284 LYS B C 1
ATOM 4558 O O . LYS B 1 284 ? -16.672 30.125 3.916 1 94.69 284 LYS B O 1
ATOM 4563 N N . VAL B 1 285 ? -16.516 28.438 2.428 1 94.75 285 VAL B N 1
ATOM 4564 C CA . VAL B 1 285 ? -15.844 27.562 3.379 1 94.75 285 VAL B CA 1
ATOM 4565 C C . VAL B 1 285 ? -14.391 28 3.537 1 94.75 285 VAL B C 1
ATOM 4567 O O . VAL B 1 285 ? -13.68 28.172 2.545 1 94.75 285 VAL B O 1
ATOM 4570 N N . PRO B 1 286 ? -13.891 28.234 4.762 1 93.12 286 PRO B N 1
ATOM 4571 C CA . PRO B 1 286 ? -12.477 28.562 4.953 1 93.12 286 PRO B CA 1
ATOM 4572 C C . PRO B 1 286 ? -11.547 27.438 4.527 1 93.12 286 PRO B C 1
ATOM 4574 O O . PRO B 1 286 ? -11.836 26.266 4.785 1 93.12 286 PRO B O 1
ATOM 4577 N N . VAL B 1 287 ? -10.461 27.797 3.816 1 91.31 287 VAL B N 1
ATOM 4578 C CA . VAL B 1 287 ? -9.445 26.844 3.381 1 91.31 287 VAL B CA 1
ATOM 4579 C C . VAL B 1 287 ? -8.109 27.172 4.047 1 91.31 287 VAL B C 1
ATOM 4581 O O . VAL B 1 287 ? -7.617 28.312 3.945 1 91.31 287 VAL B O 1
ATOM 4584 N N . SER B 1 288 ? -7.598 26.234 4.789 1 90 288 SER B N 1
ATOM 4585 C CA . SER B 1 288 ? -6.285 26.359 5.418 1 90 288 SER B CA 1
ATOM 4586 C C . SER B 1 288 ? -5.25 25.484 4.711 1 90 288 SER B C 1
ATOM 4588 O O . SER B 1 288 ? -5.543 24.359 4.324 1 90 288 SER B O 1
ATOM 4590 N N . CYS B 1 289 ? -4.023 26 4.59 1 86.62 289 CYS B N 1
ATOM 4591 C CA . CYS B 1 289 ? -2.939 25.297 3.918 1 86.62 289 CYS B CA 1
ATOM 4592 C C . CYS B 1 289 ? -1.764 25.078 4.863 1 86.62 289 CYS B C 1
ATOM 4594 O O . CYS B 1 289 ? -0.885 25.938 4.977 1 86.62 289 CYS B O 1
ATOM 4596 N N . PRO B 1 290 ? -1.652 23.891 5.383 1 87.38 290 PRO B N 1
ATOM 4597 C CA . PRO B 1 290 ? -0.563 23.594 6.32 1 87.38 290 PRO B CA 1
ATOM 4598 C C . PRO B 1 290 ? 0.817 23.812 5.703 1 87.38 290 PRO B C 1
ATOM 4600 O O . PRO B 1 290 ? 1.767 24.156 6.414 1 87.38 290 PRO B O 1
ATOM 4603 N N . LYS B 1 291 ? 0.956 23.719 4.43 1 83.69 291 LYS B N 1
ATOM 4604 C CA . LYS B 1 291 ? 2.246 23.812 3.754 1 83.69 291 LYS B CA 1
ATOM 4605 C C . LYS B 1 291 ? 2.818 25.219 3.873 1 83.69 291 LYS B C 1
ATOM 4607 O O . LYS B 1 291 ? 4.027 25.422 3.734 1 83.69 291 LYS B O 1
ATOM 4612 N N . ASP B 1 292 ? 1.954 26.125 4.012 1 81.44 292 ASP B N 1
ATOM 4613 C CA . ASP B 1 292 ? 2.412 27.5 4.156 1 81.44 292 ASP B CA 1
ATOM 4614 C C . ASP B 1 292 ? 3.318 27.656 5.375 1 81.44 292 ASP B C 1
ATOM 4616 O O . ASP B 1 292 ? 4.199 28.516 5.395 1 81.44 292 ASP B O 1
ATOM 4620 N N . VAL B 1 293 ? 3.086 26.812 6.312 1 82.25 293 VAL B N 1
ATOM 4621 C CA . VAL B 1 293 ? 3.846 26.891 7.555 1 82.25 293 VAL B CA 1
ATOM 4622 C C . VAL B 1 293 ? 4.836 25.734 7.637 1 82.25 293 VAL B C 1
ATOM 4624 O O . VAL B 1 293 ? 5.98 25.906 8.062 1 82.25 293 VAL B O 1
ATOM 4627 N N . LEU B 1 294 ? 4.453 24.562 7.152 1 84.06 294 LEU B N 1
ATOM 4628 C CA . LEU B 1 294 ? 5.215 23.344 7.395 1 84.06 294 LEU B CA 1
ATOM 4629 C C . LEU B 1 294 ? 6.082 23 6.188 1 84.06 294 LEU B C 1
ATOM 4631 O O . LEU B 1 294 ? 7.004 22.188 6.297 1 84.06 294 LEU B O 1
ATOM 4635 N N . GLY B 1 295 ? 5.809 23.641 5.02 1 84.56 295 GLY B N 1
ATOM 4636 C CA . GLY B 1 295 ? 6.449 23.234 3.779 1 84.56 295 GLY B CA 1
ATOM 4637 C C . GLY B 1 295 ? 5.863 21.969 3.193 1 84.56 295 GLY B C 1
ATOM 4638 O O . GLY B 1 295 ? 4.965 21.359 3.783 1 84.56 295 GLY B O 1
ATOM 4639 N N . GLU B 1 296 ? 6.383 21.594 2.025 1 87.06 296 GLU B N 1
ATOM 4640 C CA . GLU B 1 296 ? 6 20.344 1.4 1 87.06 296 GLU B CA 1
ATOM 4641 C C . GLU B 1 296 ? 6.617 19.141 2.131 1 87.06 296 GLU B C 1
ATOM 4643 O O . GLU B 1 296 ? 7.84 19 2.174 1 87.06 296 GLU B O 1
ATOM 4648 N N . THR B 1 297 ? 5.754 18.312 2.613 1 89.38 297 THR B N 1
ATOM 4649 C CA . THR B 1 297 ? 6.23 17.156 3.383 1 89.38 297 THR B CA 1
ATOM 4650 C C . THR B 1 297 ? 5.82 15.852 2.713 1 89.38 297 THR B C 1
ATOM 4652 O O . THR B 1 297 ? 5.805 14.797 3.354 1 89.38 297 THR B O 1
ATOM 4655 N N . PHE B 1 298 ? 5.367 15.906 1.506 1 89.44 298 PHE B N 1
ATOM 4656 C CA . PHE B 1 298 ? 5.121 14.773 0.627 1 89.44 298 PHE B CA 1
ATOM 4657 C C . PHE B 1 298 ? 4.004 13.891 1.177 1 89.44 298 PHE B C 1
ATOM 4659 O O . PHE B 1 298 ? 2.879 14.359 1.372 1 89.44 298 PHE B O 1
ATOM 4666 N N . SER B 1 299 ? 4.305 12.641 1.549 1 92.62 299 SER B N 1
ATOM 4667 C CA . SER B 1 299 ? 3.256 11.719 1.958 1 92.62 299 SER B CA 1
ATOM 4668 C C . SER B 1 299 ? 2.666 12.109 3.309 1 92.62 299 SER B C 1
ATOM 4670 O O . SER B 1 299 ? 1.581 11.656 3.674 1 92.62 299 SER B O 1
ATOM 4672 N N . THR B 1 300 ? 3.34 12.914 4.039 1 94.19 300 THR B N 1
ATOM 4673 C CA . THR B 1 300 ? 2.908 13.273 5.387 1 94.19 300 THR B CA 1
ATOM 4674 C C . THR B 1 300 ? 1.956 14.461 5.348 1 94.19 300 THR B C 1
ATOM 4676 O O . THR B 1 300 ? 1.244 14.727 6.32 1 94.19 300 THR B O 1
ATOM 4679 N N . ALA B 1 301 ? 1.885 15.109 4.242 1 92.12 301 ALA B N 1
ATOM 4680 C CA . ALA B 1 301 ? 1.14 16.359 4.141 1 92.12 301 ALA B CA 1
ATOM 4681 C C . ALA B 1 301 ? -0.332 16.156 4.488 1 92.12 301 ALA B C 1
ATOM 4683 O O . ALA B 1 301 ? -0.894 16.891 5.305 1 92.12 301 ALA B O 1
ATOM 4684 N N . GLY B 1 302 ? -0.941 15.18 3.846 1 93.81 302 GLY B N 1
ATOM 4685 C CA . GLY B 1 302 ? -2.342 14.898 4.117 1 93.81 302 GLY B CA 1
ATOM 4686 C C . GLY B 1 302 ? -2.6 14.492 5.555 1 93.81 302 GLY B C 1
ATOM 4687 O O . GLY B 1 302 ? -3.631 14.852 6.129 1 93.81 302 GLY B O 1
ATOM 4688 N N . MET B 1 303 ? -1.698 13.797 6.152 1 95.56 303 MET B N 1
ATOM 4689 C CA . MET B 1 303 ? -1.838 13.336 7.531 1 95.56 303 MET B CA 1
ATOM 4690 C C . MET B 1 303 ? -1.723 14.508 8.508 1 95.56 303 MET B C 1
ATOM 4692 O O . MET B 1 303 ? -2.441 14.562 9.5 1 95.56 303 MET B O 1
ATOM 4696 N N . LEU B 1 304 ? -0.75 15.367 8.219 1 94.38 304 LEU B N 1
ATOM 4697 C CA . LEU B 1 304 ? -0.608 16.562 9.039 1 94.38 304 LEU B CA 1
ATOM 4698 C C . LEU B 1 304 ? -1.863 17.422 8.969 1 94.38 304 LEU B C 1
ATOM 4700 O O . LEU B 1 304 ? -2.281 18 9.977 1 94.38 304 LEU B O 1
ATOM 4704 N N . ALA B 1 305 ? -2.459 17.469 7.785 1 94.88 305 ALA B N 1
ATOM 4705 C CA . ALA B 1 305 ? -3.727 18.172 7.625 1 94.88 305 ALA B CA 1
ATOM 4706 C C . ALA B 1 305 ? -4.809 17.562 8.516 1 94.88 305 ALA B C 1
ATOM 4708 O O . ALA B 1 305 ? -5.621 18.297 9.102 1 94.88 305 ALA B O 1
ATOM 4709 N N . VAL B 1 306 ? -4.832 16.281 8.609 1 96.31 306 VAL B N 1
ATOM 4710 C CA . VAL B 1 306 ? -5.801 15.586 9.461 1 96.31 306 VAL B CA 1
ATOM 4711 C C . VAL B 1 306 ? -5.574 15.961 10.922 1 96.31 306 VAL B C 1
ATOM 4713 O O . VAL B 1 306 ? -6.523 16.266 11.648 1 96.31 306 VAL B O 1
ATOM 4716 N N . VAL B 1 307 ? -4.32 15.969 11.367 1 95.44 307 VAL B N 1
ATOM 4717 C CA . VAL B 1 307 ? -3.998 16.312 12.742 1 95.44 307 VAL B CA 1
ATOM 4718 C C . VAL B 1 307 ? -4.461 17.75 13.039 1 95.44 307 VAL B C 1
ATOM 4720 O O . VAL B 1 307 ? -5.09 18 14.07 1 95.44 307 VAL B O 1
ATOM 4723 N N . LEU B 1 308 ? -4.188 18.609 12.125 1 93.31 308 LEU B N 1
ATOM 4724 C CA . LEU B 1 308 ? -4.586 20 12.312 1 93.31 308 LEU B CA 1
ATOM 4725 C C . LEU B 1 308 ? -6.102 20.156 12.273 1 93.31 308 LEU B C 1
ATOM 4727 O O . LEU B 1 308 ? -6.676 20.938 13.031 1 93.31 308 LEU B O 1
ATOM 4731 N N . ALA B 1 309 ? -6.723 19.406 11.414 1 94.19 309 ALA B N 1
ATOM 4732 C CA . ALA B 1 309 ? -8.18 19.422 11.312 1 94.19 309 ALA B CA 1
ATOM 4733 C C . ALA B 1 309 ? -8.828 18.969 12.617 1 94.19 309 ALA B C 1
ATOM 4735 O O . ALA B 1 309 ? -9.852 19.516 13.039 1 94.19 309 ALA B O 1
ATOM 4736 N N . THR B 1 310 ? -8.258 17.906 13.266 1 93.44 310 THR B N 1
ATOM 4737 C CA . THR B 1 310 ? -8.805 17.422 14.531 1 93.44 310 THR B CA 1
ATOM 4738 C C . THR B 1 310 ? -8.734 18.516 15.602 1 93.44 310 THR B C 1
ATOM 4740 O O . THR B 1 310 ? -9.641 18.625 16.422 1 93.44 310 THR B O 1
ATOM 4743 N N . ARG B 1 311 ? -7.715 19.234 15.547 1 88.56 311 ARG B N 1
ATOM 4744 C CA . ARG B 1 311 ? -7.57 20.328 16.516 1 88.56 311 ARG B CA 1
ATOM 4745 C C . ARG B 1 311 ? -8.586 21.438 16.25 1 88.56 311 ARG B C 1
ATOM 4747 O O . ARG B 1 311 ? -9.039 22.109 17.172 1 88.56 311 ARG B O 1
ATOM 4754 N N . ALA B 1 312 ? -8.828 21.656 14.992 1 90.31 312 ALA B N 1
ATOM 4755 C CA . ALA B 1 312 ? -9.859 22.625 14.625 1 90.31 312 ALA B CA 1
ATOM 4756 C C . ALA B 1 312 ? -11.227 22.172 15.133 1 90.31 312 ALA B C 1
ATOM 4758 O O . ALA B 1 312 ? -12.039 23.016 15.555 1 90.31 312 ALA B O 1
ATOM 4759 N N . LEU B 1 313 ? -11.469 20.922 15.07 1 91.31 313 LEU B N 1
ATOM 4760 C CA . LEU B 1 313 ? -12.711 20.375 15.578 1 91.31 313 LEU B CA 1
ATOM 4761 C C . LEU B 1 313 ? -12.844 20.609 17.078 1 91.31 313 LEU B C 1
ATOM 4763 O O . LEU B 1 313 ? -13.922 20.938 17.578 1 91.31 313 LEU B O 1
ATOM 4767 N N . ASP B 1 314 ? -11.781 20.469 17.812 1 84.88 314 ASP B N 1
ATOM 4768 C CA . ASP B 1 314 ? -11.742 20.719 19.234 1 84.88 314 ASP B CA 1
ATOM 4769 C C . ASP B 1 314 ? -12.039 22.188 19.547 1 84.88 314 ASP B C 1
ATOM 4771 O O . ASP B 1 314 ? -12.516 22.516 20.641 1 84.88 314 ASP B O 1
ATOM 4775 N N . LYS B 1 315 ? -11.836 22.984 18.578 1 82 315 LYS B N 1
ATOM 4776 C CA . LYS B 1 315 ? -11.984 24.422 18.781 1 82 315 LYS B CA 1
ATOM 4777 C C . LYS B 1 315 ? -13.305 24.922 18.188 1 82 315 LYS B C 1
ATOM 4779 O O . LYS B 1 315 ? -13.477 26.125 17.984 1 82 315 LYS B O 1
ATOM 4784 N N . GLY B 1 316 ? -14.195 24.016 17.812 1 81 316 GLY B N 1
ATOM 4785 C CA . GLY B 1 316 ? -15.547 24.469 17.531 1 81 316 GLY B CA 1
ATOM 4786 C C . GLY B 1 316 ? -15.992 24.156 16.109 1 81 316 GLY B C 1
ATOM 4787 O O . GLY B 1 316 ? -17.156 24.391 15.758 1 81 316 GLY B O 1
ATOM 4788 N N . CYS B 1 317 ? -15.086 23.703 15.273 1 82 317 CYS B N 1
ATOM 4789 C CA . CYS B 1 317 ? -15.539 23.266 13.961 1 82 317 CYS B CA 1
ATOM 4790 C C . CYS B 1 317 ? -16.344 21.969 14.078 1 82 317 CYS B C 1
ATOM 4792 O O . CYS B 1 317 ? -16.094 21.156 14.961 1 82 317 CYS B O 1
ATOM 4794 N N . ALA B 1 318 ? -17.359 21.859 13.172 1 81.81 318 ALA B N 1
ATOM 4795 C CA . ALA B 1 318 ? -18.203 20.672 13.266 1 81.81 318 ALA B CA 1
ATOM 4796 C C . ALA B 1 318 ? -17.734 19.594 12.312 1 81.81 318 ALA B C 1
ATOM 4798 O O . ALA B 1 318 ? -17.484 18.453 12.727 1 81.81 318 ALA B O 1
ATOM 4799 N N . LEU B 1 319 ? -17.656 20.047 11.023 1 89.38 319 LEU B N 1
ATOM 4800 C CA . LEU B 1 319 ? -17.266 19.109 9.969 1 89.38 319 LEU B CA 1
ATOM 4801 C C . LEU B 1 319 ? -16.125 19.672 9.133 1 89.38 319 LEU B C 1
ATOM 4803 O O . LEU B 1 319 ? -16.203 20.812 8.656 1 89.38 319 LEU B O 1
ATOM 4807 N N . VAL B 1 320 ? -15.078 18.875 9.008 1 91.69 320 VAL B N 1
ATOM 4808 C CA . VAL B 1 320 ? -13.922 19.344 8.258 1 91.69 320 VAL B CA 1
ATOM 4809 C C . VAL B 1 320 ? -13.484 18.281 7.258 1 91.69 320 VAL B C 1
ATOM 4811 O O . VAL B 1 320 ? -13.805 17.094 7.418 1 91.69 320 VAL B O 1
ATOM 4814 N N . THR B 1 321 ? -12.867 18.734 6.176 1 90.12 321 THR B N 1
ATOM 4815 C CA . THR B 1 321 ? -12.258 17.797 5.227 1 90.12 321 THR B CA 1
ATOM 4816 C C . THR B 1 321 ? -10.766 18.078 5.074 1 90.12 321 THR B C 1
ATOM 4818 O O . THR B 1 321 ? -10.336 19.234 5.113 1 90.12 321 THR B O 1
ATOM 4821 N N . ALA B 1 322 ? -9.992 17.047 5.043 1 92.81 322 ALA B N 1
ATOM 4822 C CA . ALA B 1 322 ? -8.57 17.109 4.73 1 92.81 322 ALA B CA 1
ATOM 4823 C C . ALA B 1 322 ? -8.273 16.469 3.379 1 92.81 322 ALA B C 1
ATOM 4825 O O . ALA B 1 322 ? -8.844 15.422 3.039 1 92.81 322 ALA B O 1
ATOM 4826 N N . LEU B 1 323 ? -7.398 17.141 2.629 1 89.81 323 LEU B N 1
ATOM 4827 C CA . LEU B 1 323 ? -7.09 16.703 1.272 1 89.81 323 LEU B CA 1
ATOM 4828 C C . LEU B 1 323 ? -5.629 16.281 1.155 1 89.81 323 LEU B C 1
ATOM 4830 O O . LEU B 1 323 ? -4.789 16.719 1.949 1 89.81 323 LEU B O 1
ATOM 4834 N N . GLY B 1 324 ? -5.363 15.367 0.172 1 83.38 324 GLY B N 1
ATOM 4835 C CA . GLY B 1 324 ? -4.004 14.945 -0.136 1 83.38 324 GLY B CA 1
ATOM 4836 C C . GLY B 1 324 ? -3.875 14.297 -1.501 1 83.38 324 GLY B C 1
ATOM 4837 O O . GLY B 1 324 ? -4.875 13.891 -2.1 1 83.38 324 GLY B O 1
ATOM 4838 N N . GLY B 1 325 ? -2.516 14.281 -1.987 1 76.75 325 GLY B N 1
ATOM 4839 C CA . GLY B 1 325 ? -2.205 13.594 -3.229 1 76.75 325 GLY B CA 1
ATOM 4840 C C . GLY B 1 325 ? -1.612 14.5 -4.285 1 76.75 325 GLY B C 1
ATOM 4841 O O . GLY B 1 325 ? -1.621 15.727 -4.133 1 76.75 325 GLY B O 1
ATOM 4842 N N . GLU B 1 326 ? -0.977 13.953 -5.215 1 70.75 326 GLU B N 1
ATOM 4843 C CA . GLU B 1 326 ? -0.487 14.539 -6.457 1 70.75 326 GLU B CA 1
ATOM 4844 C C . GLU B 1 326 ? -0.626 13.57 -7.625 1 70.75 326 GLU B C 1
ATOM 4846 O O . GLU B 1 326 ? -0.001 12.508 -7.629 1 70.75 326 GLU B O 1
ATOM 4851 N N . GLY B 1 327 ? -1.405 13.852 -8.602 1 70.25 327 GLY B N 1
ATOM 4852 C CA . GLY B 1 327 ? -1.768 12.875 -9.609 1 70.25 327 GLY B CA 1
ATOM 4853 C C . GLY B 1 327 ? -2.939 12 -9.203 1 70.25 327 GLY B C 1
ATOM 4854 O O . GLY B 1 327 ? -3.646 11.461 -10.055 1 70.25 327 GLY B O 1
ATOM 4855 N N . SER B 1 328 ? -3.016 11.75 -7.949 1 80.56 328 SER B N 1
ATOM 4856 C CA . SER B 1 328 ? -4.18 11.18 -7.281 1 80.56 328 SER B CA 1
ATOM 4857 C C . SER B 1 328 ? -4.734 12.125 -6.223 1 80.56 328 SER B C 1
ATOM 4859 O O . SER B 1 328 ? -4.102 13.125 -5.887 1 80.56 328 SER B O 1
ATOM 4861 N N . ALA B 1 329 ? -5.98 11.906 -5.887 1 87.75 329 ALA B N 1
ATOM 4862 C CA . ALA B 1 329 ? -6.602 12.766 -4.879 1 87.75 329 ALA B CA 1
ATOM 4863 C C . ALA B 1 329 ? -7.309 11.938 -3.814 1 87.75 329 ALA B C 1
ATOM 4865 O O . ALA B 1 329 ? -7.953 10.93 -4.129 1 87.75 329 ALA B O 1
ATOM 4866 N N . LEU B 1 330 ? -7.09 12.344 -2.613 1 92.06 330 LEU B N 1
ATOM 4867 C CA . LEU B 1 330 ? -7.789 11.742 -1.486 1 92.06 330 LEU B CA 1
ATOM 4868 C C . LEU B 1 330 ? -8.422 12.812 -0.605 1 92.06 330 LEU B C 1
ATOM 4870 O O . LEU B 1 330 ? -7.84 13.875 -0.398 1 92.06 330 LEU B O 1
ATOM 4874 N N . ALA B 1 331 ? -9.594 12.539 -0.166 1 94.38 331 ALA B N 1
ATOM 4875 C CA . ALA B 1 331 ? -10.32 13.406 0.761 1 94.38 331 ALA B CA 1
ATOM 4876 C C . ALA B 1 331 ? -10.852 12.609 1.95 1 94.38 331 ALA B C 1
ATOM 4878 O O . ALA B 1 331 ? -11.305 11.477 1.792 1 94.38 331 ALA B O 1
ATOM 4879 N N . VAL B 1 332 ? -10.773 13.211 3.115 1 96.56 332 VAL B N 1
ATOM 4880 C CA . VAL B 1 332 ? -11.312 12.602 4.328 1 96.56 332 VAL B CA 1
ATOM 4881 C C . VAL B 1 332 ? -12.25 13.594 5.02 1 96.56 332 VAL B C 1
ATOM 4883 O O . VAL B 1 332 ? -11.914 14.766 5.184 1 96.56 332 VAL B O 1
ATOM 4886 N N . VAL B 1 333 ? -13.43 13.156 5.402 1 96.88 333 VAL B N 1
ATOM 4887 C CA . VAL B 1 333 ? -14.367 13.984 6.164 1 96.88 333 VAL B CA 1
ATOM 4888 C C . VAL B 1 333 ? -14.328 13.578 7.637 1 96.88 333 VAL B C 1
ATOM 4890 O O . VAL B 1 333 ? -14.445 12.398 7.965 1 96.88 333 VAL B O 1
ATOM 4893 N N . LEU B 1 334 ? -14.172 14.57 8.469 1 97.06 334 LEU B N 1
ATOM 4894 C CA . LEU B 1 334 ? -14.055 14.344 9.906 1 97.06 334 LEU B CA 1
ATOM 4895 C C . LEU B 1 334 ? -15.125 15.109 10.672 1 97.06 334 LEU B C 1
ATOM 4897 O O . LEU B 1 334 ? -15.492 16.219 10.289 1 97.06 334 LEU B O 1
ATOM 4901 N N . ARG B 1 335 ? -15.508 14.5 11.719 1 95.31 335 ARG B N 1
ATOM 4902 C CA . ARG B 1 335 ? -16.422 15.133 12.68 1 95.31 335 ARG B CA 1
ATOM 4903 C C . ARG B 1 335 ? -15.828 15.109 14.086 1 95.31 335 ARG B C 1
ATOM 4905 O O . ARG B 1 335 ? -15.078 14.188 14.438 1 95.31 335 ARG B O 1
ATOM 4912 N N . GLY B 1 336 ? -16.156 16.031 14.867 1 88.31 336 GLY B N 1
ATOM 4913 C CA . GLY B 1 336 ? -15.68 16.047 16.25 1 88.31 336 GLY B CA 1
ATOM 4914 C C . GLY B 1 336 ? -16.141 14.852 17.047 1 88.31 336 GLY B C 1
ATOM 4915 O O . GLY B 1 336 ? -17.25 14.359 16.859 1 88.31 336 GLY B O 1
ATOM 4916 N N . GLY B 1 337 ? -15.25 14.062 17.703 1 67.31 337 GLY B N 1
ATOM 4917 C CA . GLY B 1 337 ? -15.438 12.797 18.406 1 67.31 337 GLY B CA 1
ATOM 4918 C C . GLY B 1 337 ? -16.484 12.883 19.5 1 67.31 337 GLY B C 1
ATOM 4919 O O . GLY B 1 337 ? -16.969 11.852 19.969 1 67.31 337 GLY B O 1
ATOM 4920 N N . ALA B 1 338 ? -16.641 13.938 20.172 1 62.22 338 ALA B N 1
ATOM 4921 C CA . ALA B 1 338 ? -17.453 14.016 21.391 1 62.22 338 ALA B CA 1
ATOM 4922 C C . ALA B 1 338 ? -18.938 13.969 21.062 1 62.22 338 ALA B C 1
ATOM 4924 O O . ALA B 1 338 ? -19.781 14.109 21.953 1 62.22 338 ALA B O 1
ATOM 4925 N N . HIS B 1 339 ? -19.156 13.648 19.766 1 53.5 339 HIS B N 1
ATOM 4926 C CA . HIS B 1 339 ? -20.594 13.797 19.516 1 53.5 339 HIS B CA 1
ATOM 4927 C C . HIS B 1 339 ? -21.344 12.523 19.875 1 53.5 339 HIS B C 1
ATOM 4929 O O . HIS B 1 339 ? -22.5 12.359 19.5 1 53.5 339 HIS B O 1
ATOM 4935 N N . ASP B 1 340 ? -20.734 11.648 20.734 1 47.94 340 ASP B N 1
ATOM 4936 C CA . ASP B 1 340 ? -21.672 10.648 21.234 1 47.94 340 ASP B CA 1
ATOM 4937 C C . ASP B 1 340 ? -22.594 11.242 22.297 1 47.94 340 ASP B C 1
ATOM 4939 O O . ASP B 1 340 ? -22.172 12.078 23.094 1 47.94 340 ASP B O 1
#

Nearest PDB structures (foldseek):
  4w61-assembly3_J  TM=6.237E-01  e=1.737E-14  Cupriavidus necator H16
  7ldc-assembly1_B  TM=6.255E-01  e=7.639E-13  Zoogloea ramigera
  7vtr-assembly1_C-2  TM=6.090E-01  e=7.878E-12  Thermobifida fusca YX
  1ulq-assembly2_F  TM=5.827E-01  e=2.229E-10  Thermus thermophilus
  5cbq-assembly2_F-2  TM=5.528E-01  e=8.641E-09  Mycolicibacterium smegmatis MC2 155

pLDDT: mean 85.06, std 12.76, range [42.88, 98.62]

Foldseek 3Di:
DQFWKFWQFKFKFWLQDGGLVSLLVLQVVLALDPFQPVPRAGDCVLQVPPDPVCVLADPQLRQQLSRLVRGDVRNDDDDQQQEEEQEFEQCALVQLVVVLVVCCVVVPNPDSPVSSVCNNDRCSSVVVNCVVNVHNFDYYYAHAKLQRQVVSVVVQSVCVSVVRHQKYKGKYWDQDDPVVVVPPPDPPPFGETTMMIITIMGGLVVSVVVVGDGLWIWQFKFKFAAALVCLLQQQLRRAQRRCVSSVHALQLAQAEEEQQLVPVVSVVSVLSSLCNNRPPCSVVHYYHYSCSRRGRHMNCRQRSSVSNVSVVQVVPGAKYKTWIDDSMIMIIIIGGSPPD/DQFWKFWQFKFKFWLQDGGLVSLLVLQVVLALDPFQPVPRAGDCVLQVPPDPVCVLADPQLSQQLSRLVRGDVRNDDDDQAQEEEQEFEQCALVQLVVVLVVCCVVVPNPDSPVSSVCNNDRCSSVVVNCVVNVHNFDYYYYHAKLQRQVVSVVVQSVCVSVVRHQKYKGKYWDQDDPVVVVPPPDPPPFGETTMMIITIMGGLVVSVVVVGDGLWIWQFKFKFAAALVCLLQQQLRRAQRRCVSSVHALQLAQAEEELQRPPPVSVVSPLSSLCNNRPPCSVVHYYHYSCSRRGRHMNCSQRSSVSNVSVVQVVPGAKYKTWIDDSMIMIIIIGGSPPD

Solvent-accessible surface area (backbone atoms only — not comparable to full-atom values): 31769 Å² total; per-residue (Å²): 128,86,56,52,38,21,32,31,15,54,14,26,35,34,59,87,21,72,31,56,66,45,41,45,56,43,54,76,66,61,56,38,62,78,75,38,41,96,79,48,56,62,58,67,73,69,48,64,84,57,58,74,89,51,68,76,53,44,70,56,33,47,44,37,41,42,8,38,50,42,5,43,64,59,37,45,89,76,57,35,70,30,20,21,39,17,32,8,16,35,60,49,29,51,57,47,38,49,53,52,46,50,48,22,65,72,72,61,55,73,67,42,51,48,76,58,42,48,39,44,31,57,34,38,37,55,51,50,44,26,63,77,69,49,42,32,9,38,66,45,22,28,28,41,31,31,25,7,12,46,49,14,44,52,49,35,50,50,37,35,50,70,66,63,21,50,28,20,41,22,29,10,26,30,63,80,31,72,67,52,61,39,22,53,78,69,56,90,87,58,34,38,33,36,26,11,22,14,36,23,37,26,30,40,68,61,35,57,74,73,65,41,60,42,54,20,27,58,48,19,63,14,61,22,24,41,45,83,84,38,43,22,61,21,35,15,50,6,43,43,44,5,32,56,60,43,70,54,57,59,81,60,44,53,33,36,25,45,47,52,73,69,42,72,68,46,39,48,30,53,52,50,6,42,34,67,47,32,45,78,38,44,82,69,39,51,73,45,54,60,37,71,37,60,25,46,23,52,3,15,40,20,41,47,24,43,55,48,48,36,53,42,23,75,70,69,42,58,27,37,34,24,26,25,41,66,48,34,17,34,22,37,31,35,30,42,32,76,74,114,129,85,58,52,37,20,32,31,15,54,13,25,34,35,59,88,22,72,31,55,68,45,41,45,55,42,54,74,67,62,55,39,64,77,73,34,42,98,81,44,57,63,60,68,74,69,44,64,85,57,57,75,88,52,66,76,52,45,69,56,34,46,44,36,40,41,8,40,51,43,5,43,64,58,37,47,90,74,58,34,69,31,20,19,39,18,31,7,15,34,62,51,27,51,58,48,39,49,53,51,46,50,50,21,65,72,68,62,57,71,67,42,51,48,74,59,41,50,40,45,30,57,33,38,38,54,50,51,44,27,62,78,68,50,41,32,9,38,67,46,23,30,26,41,31,30,26,7,12,48,50,14,43,52,50,35,48,51,38,34,51,71,66,62,20,52,28,21,39,21,29,10,27,29,62,80,33,73,67,53,60,37,23,49,81,70,57,90,86,59,39,37,32,37,26,11,24,14,35,25,39,26,30,40,69,62,35,58,74,73,66,41,60,43,54,19,27,60,46,19,64,15,61,22,24,39,46,81,88,39,42,22,62,22,34,16,50,5,42,44,43,6,30,57,60,44,68,54,57,56,81,60,45,54,33,36,25,45,48,53,69,75,38,73,70,46,40,49,30,52,52,50,7,41,34,67,48,33,47,77,40,44,81,69,40,51,74,43,56,59,37,72,36,60,25,47,23,52,3,14,37,20,40,47,25,42,57,49,48,36,52,42,25,75,72,68,40,57,26,36,34,25,26,24,41,68,46,34,18,35,19,36,30,36,30,42,32,74,75,115

Organism: Myxococcus xanthus (strain DK1622) (NCBI:txid246197)